Protein AF-0000000084989469 (afdb_homodimer)

Structure (mmCIF, N/CA/C/O backbone):
data_AF-0000000084989469-model_v1
#
loop_
_entity.id
_entity.type
_entity.pdbx_description
1 polymer 'Thiamine monophosphate kinase'
#
loop_
_atom_site.group_PDB
_atom_site.id
_atom_site.type_symbol
_atom_site.label_atom_id
_atom_site.label_alt_id
_atom_site.label_comp_id
_atom_site.label_asym_id
_atom_site.label_entity_id
_atom_site.label_seq_id
_atom_site.pdbx_PDB_ins_code
_atom_site.Cartn_x
_atom_site.Cartn_y
_atom_site.Cartn_z
_atom_site.occupancy
_atom_site.B_iso_or_equiv
_atom_site.auth_seq_id
_atom_site.auth_comp_id
_atom_site.auth_asym_id
_atom_site.auth_atom_id
_atom_site.pdbx_PDB_model_num
ATOM 1 N N . MET A 1 1 ? -12.156 -0.409 21.688 1 75 1 MET A N 1
ATOM 2 C CA . MET A 1 1 ? -10.758 -0.084 21.406 1 75 1 MET A CA 1
ATOM 3 C C . MET A 1 1 ? -10.656 0.852 20.203 1 75 1 MET A C 1
ATOM 5 O O . MET A 1 1 ? -11.172 0.55 19.125 1 75 1 MET A O 1
ATOM 9 N N . ASP A 1 2 ? -10.102 2.074 20.453 1 81.19 2 ASP A N 1
ATOM 10 C CA . ASP A 1 2 ? -9.969 3.035 19.375 1 81.19 2 ASP A CA 1
ATOM 11 C C . ASP A 1 2 ? -8.688 2.793 18.578 1 81.19 2 ASP A C 1
ATOM 13 O O . ASP A 1 2 ? -7.895 1.913 18.922 1 81.19 2 ASP A O 1
ATOM 17 N N . GLU A 1 3 ? -8.617 3.479 17.469 1 84.12 3 GLU A N 1
ATOM 18 C CA . GLU A 1 3 ? -7.484 3.324 16.562 1 84.12 3 GLU A CA 1
ATOM 19 C C . GLU A 1 3 ? -6.16 3.492 17.297 1 84.12 3 GLU A C 1
ATOM 21 O O . GLU A 1 3 ? -5.234 2.701 17.109 1 84.12 3 GLU A O 1
ATOM 26 N N . LYS A 1 4 ? -6.098 4.441 18.156 1 80.25 4 LYS A N 1
ATOM 27 C CA . LYS A 1 4 ? -4.84 4.754 18.828 1 80.25 4 LYS A CA 1
ATOM 28 C C . LYS A 1 4 ? -4.434 3.629 19.781 1 80.25 4 LYS A C 1
ATOM 30 O O . LYS A 1 4 ? -3.258 3.273 19.859 1 80.25 4 LYS A O 1
ATOM 35 N N . SER A 1 5 ? -5.402 3.094 20.484 1 82 5 SER A N 1
ATOM 36 C CA . SER A 1 5 ? -5.145 1.949 21.344 1 82 5 SER A CA 1
ATOM 37 C C . SER A 1 5 ? -4.688 0.737 20.547 1 82 5 SER A C 1
ATOM 39 O O . SER A 1 5 ? -3.779 0.015 20.969 1 82 5 SER A O 1
ATOM 41 N N . LEU A 1 6 ? -5.348 0.534 19.453 1 85.12 6 LEU A N 1
ATOM 42 C CA . LEU A 1 6 ? -4.992 -0.586 18.594 1 85.12 6 LEU A CA 1
ATOM 43 C C . LEU A 1 6 ? -3.584 -0.415 18.031 1 85.12 6 LEU A C 1
ATOM 45 O O . LEU A 1 6 ? -2.812 -1.375 17.969 1 85.12 6 LEU A O 1
ATOM 49 N N . LEU A 1 7 ? -3.281 0.801 17.625 1 82.62 7 LEU A N 1
ATOM 50 C CA . LEU A 1 7 ? -1.953 1.104 17.094 1 82.62 7 LEU A CA 1
ATOM 51 C C . LEU A 1 7 ? -0.883 0.855 18.156 1 82.62 7 LEU A C 1
ATOM 53 O O . LEU A 1 7 ? 0.186 0.322 17.844 1 82.62 7 LEU A O 1
ATOM 57 N N . ARG A 1 8 ? -1.165 1.228 19.359 1 80.25 8 ARG A N 1
ATOM 58 C CA . ARG A 1 8 ? -0.225 0.985 20.453 1 80.25 8 ARG A CA 1
ATOM 59 C C . ARG A 1 8 ? 0.046 -0.506 20.625 1 80.25 8 ARG A C 1
ATOM 61 O O . ARG A 1 8 ? 1.185 -0.911 20.859 1 80.25 8 ARG A O 1
ATOM 68 N N . THR A 1 9 ? -0.956 -1.244 20.5 1 77.25 9 THR A N 1
ATOM 69 C CA . THR A 1 9 ? -0.811 -2.693 20.578 1 77.25 9 THR A CA 1
ATOM 70 C C . THR A 1 9 ? 0.075 -3.209 19.453 1 77.25 9 THR A C 1
ATOM 72 O O . THR A 1 9 ? 0.984 -4.008 19.688 1 77.25 9 THR A O 1
ATOM 75 N N . PHE A 1 10 ? -0.193 -2.721 18.234 1 82.38 10 PHE A N 1
ATOM 76 C CA . PHE A 1 10 ? 0.595 -3.121 17.078 1 82.38 10 PHE A CA 1
ATOM 77 C C . PHE A 1 10 ? 2.062 -2.754 17.266 1 82.38 10 PHE A C 1
ATOM 79 O O . PHE A 1 10 ? 2.947 -3.582 17.047 1 82.38 10 PHE A O 1
ATOM 86 N N . LEU A 1 11 ? 2.264 -1.588 17.703 1 79.81 11 LEU A N 1
ATOM 87 C CA . LEU A 1 11 ? 3.621 -1.077 17.859 1 79.81 11 LEU A CA 1
ATOM 88 C C . LEU A 1 11 ? 4.363 -1.843 18.953 1 79.81 11 LEU A C 1
ATOM 90 O O . LEU A 1 11 ? 5.555 -2.127 18.812 1 79.81 11 LEU A O 1
ATOM 94 N N . ARG A 1 12 ? 3.689 -2.074 19.984 1 77.75 12 ARG A N 1
ATOM 95 C CA . ARG A 1 12 ? 4.285 -2.859 21.062 1 77.75 12 ARG A CA 1
ATOM 96 C C . ARG A 1 12 ? 4.758 -4.219 20.562 1 77.75 12 ARG A C 1
ATOM 98 O O . ARG A 1 12 ? 5.852 -4.672 20.906 1 77.75 12 ARG A O 1
ATOM 105 N N . GLU A 1 13 ? 4.051 -4.73 19.734 1 79.62 13 GLU A N 1
ATOM 106 C CA . GLU A 1 13 ? 4.391 -6.039 19.188 1 79.62 13 GLU A CA 1
ATOM 107 C C . GLU A 1 13 ? 5.566 -5.945 18.219 1 79.62 13 GLU A C 1
ATOM 109 O O . GLU A 1 13 ? 6.371 -6.875 18.109 1 79.62 13 GLU A O 1
ATOM 114 N N . LEU A 1 14 ? 5.645 -4.832 17.547 1 83.12 14 LEU A N 1
ATOM 115 C CA . LEU A 1 14 ? 6.672 -4.66 16.516 1 83.12 14 LEU A CA 1
ATOM 116 C C . LEU A 1 14 ? 7.965 -4.137 17.125 1 83.12 14 LEU A C 1
ATOM 118 O O . LEU A 1 14 ? 9.031 -4.234 16.516 1 83.12 14 LEU A O 1
ATOM 122 N N . GLY A 1 15 ? 7.836 -3.564 18.328 1 75 15 GLY A N 1
ATOM 123 C CA . GLY A 1 15 ? 8.984 -2.871 18.891 1 75 15 GLY A CA 1
ATOM 124 C C . GLY A 1 15 ? 9.352 -1.606 18.141 1 75 15 GLY A C 1
ATOM 125 O O . GLY A 1 15 ? 10.523 -1.242 18.062 1 75 15 GLY A O 1
ATOM 126 N N . GLU A 1 16 ? 8.406 -1.062 17.438 1 75.25 16 GLU A N 1
ATOM 127 C CA . GLU A 1 16 ? 8.641 0.134 16.641 1 75.25 16 GLU A CA 1
ATOM 128 C C . GLU A 1 16 ? 7.941 1.349 17.234 1 75.25 16 GLU A C 1
ATOM 130 O O . GLU A 1 16 ? 7.062 1.206 18.094 1 75.25 16 GLU A O 1
ATOM 135 N N . GLU A 1 17 ? 8.469 2.566 16.875 1 74.12 17 GLU A N 1
ATOM 136 C CA . GLU A 1 17 ? 7.832 3.809 17.297 1 74.12 17 GLU A CA 1
ATOM 137 C C . GLU A 1 17 ? 6.945 4.379 16.188 1 74.12 17 GLU A C 1
ATOM 139 O O . GLU A 1 17 ? 7.227 4.199 15 1 74.12 17 GLU A O 1
ATOM 144 N N . GLU A 1 18 ? 5.918 4.973 16.688 1 82.56 18 GLU A N 1
ATOM 145 C CA . GLU A 1 18 ? 5.012 5.641 15.758 1 82.56 18 GLU A CA 1
ATOM 146 C C . GLU A 1 18 ? 5.691 6.832 15.086 1 82.56 18 GLU A C 1
ATOM 148 O O . GLU A 1 18 ? 6.398 7.602 15.742 1 82.56 18 GLU A O 1
ATOM 153 N N . ASN A 1 19 ? 5.645 6.887 13.859 1 91.5 19 ASN A N 1
ATOM 154 C CA . ASN A 1 19 ? 6.152 8 13.07 1 91.5 19 ASN A CA 1
ATOM 155 C C . ASN A 1 19 ? 5.379 8.164 11.766 1 91.5 19 ASN A C 1
ATOM 157 O O . ASN A 1 19 ? 4.547 7.316 11.422 1 91.5 19 ASN A O 1
ATOM 161 N N . ASP A 1 20 ? 5.551 9.25 11.156 1 93.38 20 ASP A N 1
ATOM 162 C CA . ASP A 1 20 ? 4.859 9.531 9.906 1 93.38 20 ASP A CA 1
ATOM 163 C C . ASP A 1 20 ? 5.398 8.664 8.773 1 93.38 20 ASP A C 1
ATOM 165 O O . ASP A 1 20 ? 4.691 8.398 7.797 1 93.38 20 ASP A O 1
ATOM 169 N N . VAL A 1 21 ? 6.672 8.297 8.906 1 97 21 VAL A N 1
ATOM 170 C CA . VAL A 1 21 ? 7.281 7.414 7.918 1 97 21 VAL A CA 1
ATOM 171 C C . VAL A 1 21 ? 8.055 6.301 8.625 1 97 21 VAL A C 1
ATOM 173 O O . VAL A 1 21 ? 8.312 6.387 9.828 1 97 21 VAL A O 1
ATOM 176 N N . SER A 1 22 ? 8.312 5.242 7.945 1 95.88 22 SER A N 1
ATOM 177 C CA . SER A 1 22 ? 9.242 4.211 8.383 1 95.88 22 SER A CA 1
ATOM 178 C C . SER A 1 22 ? 10.602 4.367 7.711 1 95.88 22 SER A C 1
ATOM 180 O O . SER A 1 22 ? 10.672 4.648 6.512 1 95.88 22 SER A O 1
ATOM 182 N N . TYR A 1 23 ? 11.656 4.25 8.539 1 95.81 23 TYR A N 1
ATOM 183 C CA . TYR A 1 23 ? 13.016 4.371 8.023 1 95.81 23 TYR A CA 1
ATOM 184 C C . TYR A 1 23 ? 13.68 3.002 7.906 1 95.81 23 TYR A C 1
ATOM 186 O O . TYR A 1 23 ? 13.562 2.172 8.812 1 95.81 23 TYR A O 1
ATOM 194 N N . ILE A 1 24 ? 14.297 2.75 6.742 1 94.69 24 ILE A N 1
ATOM 195 C CA . ILE A 1 24 ? 15.086 1.531 6.613 1 94.69 24 ILE A CA 1
ATOM 196 C C . ILE A 1 24 ? 16.203 1.746 5.59 1 94.69 24 ILE A C 1
ATOM 198 O O . ILE A 1 24 ? 15.93 2.104 4.441 1 94.69 24 ILE A O 1
ATOM 202 N N . ASP A 1 25 ? 17.484 1.603 6 1 93.69 25 ASP A N 1
ATOM 203 C CA . ASP A 1 25 ? 18.656 1.617 5.117 1 93.69 25 ASP A CA 1
ATOM 204 C C . ASP A 1 25 ? 18.672 2.873 4.25 1 93.69 25 ASP A C 1
ATOM 206 O O . ASP A 1 25 ? 18.812 2.785 3.029 1 93.69 25 ASP A O 1
ATOM 210 N N . GLY A 1 26 ? 18.375 3.992 4.824 1 94.12 26 GLY A N 1
ATOM 211 C CA . GLY A 1 26 ? 18.438 5.262 4.117 1 94.12 26 GLY A CA 1
ATOM 212 C C . GLY A 1 26 ? 17.172 5.59 3.354 1 94.12 26 GLY A C 1
ATOM 213 O O . GLY A 1 26 ? 17.078 6.641 2.717 1 94.12 26 GLY A O 1
ATOM 214 N N . LEU A 1 27 ? 16.203 4.656 3.439 1 96.38 27 LEU A N 1
ATOM 215 C CA . LEU A 1 27 ? 14.906 4.879 2.787 1 96.38 27 LEU A CA 1
ATOM 216 C C . LEU A 1 27 ? 13.875 5.398 3.781 1 96.38 27 LEU A C 1
ATOM 218 O O . LEU A 1 27 ? 13.93 5.066 4.969 1 96.38 27 LEU A O 1
ATOM 222 N N . ALA A 1 28 ? 13.016 6.25 3.326 1 97.81 28 ALA A N 1
ATOM 223 C CA . ALA A 1 28 ? 11.766 6.598 3.994 1 97.81 28 ALA A CA 1
ATOM 224 C C . ALA A 1 28 ? 10.562 5.996 3.266 1 97.81 28 ALA A C 1
ATOM 226 O O . ALA A 1 28 ? 10.43 6.152 2.049 1 97.81 28 ALA A O 1
ATOM 227 N N . LEU A 1 29 ? 9.75 5.277 3.998 1 98.06 29 LEU A N 1
ATOM 228 C CA . LEU A 1 29 ? 8.594 4.582 3.439 1 98.06 29 LEU A CA 1
ATOM 229 C C . LEU A 1 29 ? 7.309 5.047 4.109 1 98.06 29 LEU A C 1
ATOM 231 O O . LEU A 1 29 ? 7.277 5.262 5.324 1 98.06 29 LEU A O 1
ATOM 235 N N . LYS A 1 30 ? 6.293 5.195 3.32 1 98 30 LYS A N 1
ATOM 236 C CA . LYS A 1 30 ? 4.988 5.578 3.854 1 98 30 LYS A CA 1
ATOM 237 C C . LYS A 1 30 ? 3.865 4.82 3.148 1 98 30 LYS A C 1
ATOM 239 O O . LYS A 1 30 ? 3.902 4.641 1.929 1 98 30 LYS A O 1
ATOM 244 N N . VAL A 1 31 ? 2.926 4.336 3.873 1 97.75 31 VAL A N 1
ATOM 245 C CA . VAL A 1 31 ? 1.67 3.84 3.322 1 97.75 31 VAL A CA 1
ATOM 246 C C . VAL A 1 31 ? 0.495 4.551 3.992 1 97.75 31 VAL A C 1
ATOM 248 O O . VAL A 1 31 ? 0.504 4.766 5.207 1 97.75 31 VAL A O 1
ATOM 251 N N . ASP A 1 32 ? -0.429 4.945 3.24 1 97.19 32 ASP A N 1
ATOM 252 C CA . ASP A 1 32 ? -1.636 5.613 3.717 1 97.19 32 ASP A CA 1
ATOM 253 C C . ASP A 1 32 ? -2.869 5.125 2.961 1 97.19 32 ASP A C 1
ATOM 255 O O . ASP A 1 32 ? -2.854 5.027 1.732 1 97.19 32 ASP A O 1
ATOM 259 N N . GLY A 1 33 ? -3.889 4.832 3.689 1 97.62 33 GLY A N 1
ATOM 260 C CA . GLY A 1 33 ? -5.086 4.285 3.07 1 97.62 33 GLY A CA 1
ATOM 261 C C . GLY A 1 33 ? -6.34 5.07 3.4 1 97.62 33 GLY A C 1
ATOM 262 O O . GLY A 1 33 ? -6.43 5.688 4.465 1 97.62 33 GLY A O 1
ATOM 263 N N . PHE A 1 34 ? -7.305 5.035 2.533 1 97.88 34 PHE A N 1
ATOM 264 C CA . PHE A 1 34 ? -8.57 5.746 2.664 1 97.88 34 PHE A CA 1
ATOM 265 C C . PHE A 1 34 ? -9.727 4.891 2.148 1 97.88 34 PHE A C 1
ATOM 267 O O . PHE A 1 34 ? -9.703 4.438 1.003 1 97.88 34 PHE A O 1
ATOM 274 N N . ALA A 1 35 ? -10.695 4.688 2.92 1 98.38 35 ALA A N 1
ATOM 275 C CA . ALA A 1 35 ? -11.93 4.023 2.504 1 98.38 35 ALA A CA 1
ATOM 276 C C . ALA A 1 35 ? -13.031 5.043 2.227 1 98.38 35 ALA A C 1
ATOM 278 O O . ALA A 1 35 ? -13.219 5.996 2.988 1 98.38 35 ALA A O 1
ATOM 279 N N . GLU A 1 36 ? -13.758 4.758 1.199 1 97.31 36 GLU A N 1
ATOM 280 C CA . GLU A 1 36 ? -14.797 5.672 0.733 1 97.31 36 GLU A CA 1
ATOM 281 C C . GLU A 1 36 ? -15.766 6.023 1.859 1 97.31 36 GLU A C 1
ATOM 283 O O . GLU A 1 36 ? -16.125 7.188 2.029 1 97.31 36 GLU A O 1
ATOM 288 N N . SER A 1 37 ? -16.141 5.105 2.684 1 96.62 37 SER A N 1
ATOM 289 C CA . SER A 1 37 ? -17.172 5.285 3.705 1 96.62 37 SER A CA 1
ATOM 290 C C . SER A 1 37 ? -16.734 6.301 4.758 1 96.62 37 SER A C 1
ATOM 292 O O . SER A 1 37 ? -17.578 6.965 5.371 1 96.62 37 SER A O 1
ATOM 294 N N . TYR A 1 38 ? -15.391 6.477 4.926 1 93.19 38 TYR A N 1
ATOM 295 C CA . TYR A 1 38 ? -14.922 7.332 6.004 1 93.19 38 TYR A CA 1
ATOM 296 C C . TYR A 1 38 ? -14.125 8.508 5.457 1 93.19 38 TYR A C 1
ATOM 298 O O . TYR A 1 38 ? -13.953 9.523 6.141 1 93.19 38 TYR A O 1
ATOM 306 N N . ALA A 1 39 ? -13.719 8.383 4.234 1 93.19 39 ALA A N 1
ATOM 307 C CA . ALA A 1 39 ? -12.773 9.383 3.75 1 93.19 39 ALA A CA 1
ATOM 308 C C . ALA A 1 39 ? -13.391 10.234 2.645 1 93.19 39 ALA A C 1
ATOM 310 O O . ALA A 1 39 ? -12.906 11.328 2.342 1 93.19 39 ALA A O 1
ATOM 311 N N . LYS A 1 40 ? -14.414 9.742 1.989 1 95 40 LYS A N 1
ATOM 312 C CA . LYS A 1 40 ? -14.977 10.523 0.889 1 95 40 LYS A CA 1
ATOM 313 C C . LYS A 1 40 ? -16.078 11.461 1.382 1 95 40 LYS A C 1
ATOM 315 O O . LYS A 1 40 ? -17.109 11 1.878 1 95 40 LYS A O 1
ATOM 320 N N . MET A 1 41 ? -15.898 12.727 1.19 1 92.62 41 MET A N 1
ATOM 321 C CA . MET A 1 41 ? -16.875 13.742 1.553 1 92.62 41 MET A CA 1
ATOM 322 C C . MET A 1 41 ? -17.906 13.93 0.438 1 92.62 41 MET A C 1
ATOM 324 O O . MET A 1 41 ? -17.672 13.531 -0.704 1 92.62 41 MET A O 1
ATOM 328 N N . PRO A 1 42 ? -19.016 14.539 0.75 1 91.94 42 PRO A N 1
ATOM 329 C CA . PRO A 1 42 ? -20.078 14.672 -0.245 1 91.94 42 PRO A CA 1
ATOM 330 C C . PRO A 1 42 ? -19.625 15.422 -1.495 1 91.94 42 PRO A C 1
ATOM 332 O O . PRO A 1 42 ? -20.109 15.133 -2.598 1 91.94 42 PRO A O 1
ATOM 335 N N . PHE A 1 43 ? -18.719 16.266 -1.303 1 92.5 43 PHE A N 1
ATOM 336 C CA . PHE A 1 43 ? -18.328 17.109 -2.432 1 92.5 43 PHE A CA 1
ATOM 337 C C . PHE A 1 43 ? -17.109 16.516 -3.139 1 92.5 43 PHE A C 1
ATOM 339 O O . PHE A 1 43 ? -16.594 17.109 -4.098 1 92.5 43 PHE A O 1
ATOM 346 N N . HIS A 1 44 ? -16.656 15.383 -2.723 1 95.88 44 HIS A N 1
ATOM 347 C CA . HIS A 1 44 ? -15.523 14.711 -3.361 1 95.88 44 HIS A CA 1
ATOM 348 C C . HIS A 1 44 ? -15.984 13.891 -4.566 1 95.88 44 HIS A C 1
ATOM 350 O O . HIS A 1 44 ? -16.984 13.164 -4.488 1 95.88 44 HIS A O 1
ATOM 356 N N . THR A 1 45 ? -15.273 14.078 -5.68 1 98 45 THR A N 1
ATOM 357 C CA . THR A 1 45 ? -15.289 13.031 -6.699 1 98 45 THR A CA 1
ATOM 358 C C . THR A 1 45 ? -14.32 11.914 -6.344 1 98 45 THR A C 1
ATOM 360 O O . THR A 1 45 ? -13.562 12.023 -5.379 1 98 45 THR A O 1
ATOM 363 N N . TYR A 1 46 ? -14.398 10.828 -7.039 1 98.5 46 TYR A N 1
ATOM 364 C CA . TYR A 1 46 ? -13.422 9.766 -6.82 1 98.5 46 TYR A CA 1
ATOM 365 C C . TYR A 1 46 ? -12.023 10.219 -7.242 1 98.5 46 TYR A C 1
ATOM 367 O O . TYR A 1 46 ? -11.023 9.773 -6.676 1 98.5 46 TYR A O 1
ATOM 375 N N . ALA A 1 47 ? -11.953 11.094 -8.242 1 98.56 47 ALA A N 1
ATOM 376 C CA . ALA A 1 47 ? -10.672 11.68 -8.609 1 98.56 47 ALA A CA 1
ATOM 377 C C . ALA A 1 47 ? -10.086 12.5 -7.461 1 98.56 47 ALA A C 1
ATOM 379 O O . ALA A 1 47 ? -8.875 12.461 -7.219 1 98.56 47 ALA A O 1
ATOM 380 N N . ASP A 1 48 ? -10.977 13.203 -6.742 1 98.5 48 ASP A N 1
ATOM 381 C CA . ASP A 1 48 ? -10.531 13.938 -5.559 1 98.5 48 ASP A CA 1
ATOM 382 C C . ASP A 1 48 ? -9.961 12.992 -4.504 1 98.5 48 ASP A C 1
ATOM 384 O O . ASP A 1 48 ? -8.977 13.312 -3.844 1 98.5 48 ASP A O 1
ATOM 388 N N . MET A 1 49 ? -10.602 11.859 -4.379 1 98.12 49 MET A N 1
ATOM 389 C CA . MET A 1 49 ? -10.117 10.867 -3.428 1 98.12 49 MET A CA 1
ATOM 390 C C . MET A 1 49 ? -8.719 10.383 -3.809 1 98.12 49 MET A C 1
ATOM 392 O O . MET A 1 49 ? -7.859 10.219 -2.943 1 98.12 49 MET A O 1
ATOM 396 N N . GLY A 1 50 ? -8.523 10.117 -5.09 1 98.56 50 GLY A N 1
ATOM 397 C CA . GLY A 1 50 ? -7.203 9.734 -5.566 1 98.56 50 GLY A CA 1
ATOM 398 C C . GLY A 1 50 ? -6.145 10.781 -5.305 1 98.56 50 GLY A C 1
ATOM 399 O O . GLY A 1 50 ? -5.055 10.469 -4.824 1 98.56 50 GLY A O 1
ATOM 400 N N . TRP A 1 51 ? -6.48 12.023 -5.613 1 98.62 51 TRP A N 1
ATOM 401 C CA . TRP A 1 51 ? -5.562 13.141 -5.383 1 98.62 51 TRP A CA 1
ATOM 402 C C . TRP A 1 51 ? -5.195 13.242 -3.908 1 98.62 51 TRP A C 1
ATOM 404 O O . TRP A 1 51 ? -4.012 13.336 -3.562 1 98.62 51 TRP A O 1
ATOM 414 N N . ARG A 1 52 ? -6.207 13.227 -3.111 1 98.06 52 ARG A N 1
ATOM 415 C CA . ARG A 1 52 ? -6.02 13.367 -1.672 1 98.06 52 ARG A CA 1
ATOM 416 C C . ARG A 1 52 ? -5.125 12.258 -1.127 1 98.06 52 ARG A C 1
ATOM 418 O O . ARG A 1 52 ? -4.281 12.5 -0.263 1 98.06 52 ARG A O 1
ATOM 425 N N . ALA A 1 53 ? -5.312 11.07 -1.583 1 98.5 53 ALA A N 1
ATOM 426 C CA . ALA A 1 53 ? -4.523 9.945 -1.105 1 98.5 53 ALA A CA 1
ATOM 427 C C . ALA A 1 53 ? -3.037 10.156 -1.381 1 98.5 53 ALA A C 1
ATOM 429 O O . ALA A 1 53 ? -2.195 9.898 -0.516 1 98.5 53 ALA A O 1
ATOM 430 N N . VAL A 1 54 ? -2.697 10.625 -2.535 1 98.81 54 VAL A N 1
ATOM 431 C CA . VAL A 1 54 ? -1.307 10.898 -2.885 1 98.81 54 VAL A CA 1
ATOM 432 C C . VAL A 1 54 ? -0.769 12.031 -2.018 1 98.81 54 VAL A C 1
ATOM 434 O O . VAL A 1 54 ? 0.316 11.922 -1.44 1 98.81 54 VAL A O 1
ATOM 437 N N . ALA A 1 55 ? -1.546 13.078 -1.939 1 98.62 55 ALA A N 1
ATOM 438 C CA . ALA A 1 55 ? -1.131 14.242 -1.158 1 98.62 55 ALA A CA 1
ATOM 439 C C . ALA A 1 55 ? -0.868 13.859 0.295 1 98.62 55 ALA A C 1
ATOM 441 O O . ALA A 1 55 ? 0.098 14.328 0.902 1 98.62 55 ALA A O 1
ATOM 442 N N . ALA A 1 56 ? -1.73 13.039 0.822 1 98.25 56 ALA A N 1
ATOM 443 C CA . ALA A 1 56 ? -1.599 12.617 2.215 1 98.25 56 ALA A CA 1
ATOM 444 C C . ALA A 1 56 ? -0.283 11.883 2.443 1 98.25 56 ALA A C 1
ATOM 446 O O . ALA A 1 56 ? 0.44 12.172 3.4 1 98.25 56 ALA A O 1
ATOM 447 N N . ALA A 1 57 ? 0.026 10.961 1.616 1 98.5 57 ALA A N 1
ATOM 448 C CA . ALA A 1 57 ? 1.28 10.219 1.738 1 98.5 57 ALA A CA 1
ATOM 449 C C . ALA A 1 57 ? 2.48 11.148 1.574 1 98.5 57 ALA A C 1
ATOM 451 O O . ALA A 1 57 ? 3.457 11.047 2.32 1 98.5 57 ALA A O 1
ATOM 452 N N . LEU A 1 58 ? 2.396 12.023 0.624 1 98.62 58 LEU A N 1
ATOM 453 C CA . LEU A 1 58 ? 3.514 12.93 0.351 1 98.62 58 LEU A CA 1
ATOM 454 C C . LEU A 1 58 ? 3.693 13.93 1.487 1 98.62 58 LEU A C 1
ATOM 456 O O . LEU A 1 58 ? 4.816 14.344 1.779 1 98.62 58 LEU A O 1
ATOM 460 N N . SER A 1 59 ? 2.557 14.312 2.1 1 98.44 59 SER A N 1
ATOM 461 C CA . SER A 1 59 ? 2.65 15.203 3.254 1 98.44 59 SER A CA 1
ATOM 462 C C . SER A 1 59 ? 3.527 14.602 4.344 1 98.44 59 SER A C 1
ATOM 464 O O . SER A 1 59 ? 4.375 15.289 4.918 1 98.44 59 SER A O 1
ATOM 466 N N . ASP A 1 60 ? 3.332 13.312 4.648 1 98.12 60 ASP A N 1
ATOM 467 C CA . ASP A 1 60 ? 4.121 12.602 5.645 1 98.12 60 ASP A CA 1
ATOM 468 C C . ASP A 1 60 ? 5.594 12.547 5.242 1 98.12 60 ASP A C 1
ATOM 470 O O . ASP A 1 60 ? 6.48 12.734 6.082 1 98.12 60 ASP A O 1
ATOM 474 N N . MET A 1 61 ? 5.852 12.297 3.98 1 98.44 61 MET A N 1
ATOM 475 C CA . MET A 1 61 ? 7.223 12.258 3.48 1 98.44 61 MET A CA 1
ATOM 476 C C . MET A 1 61 ? 7.887 13.625 3.611 1 98.44 61 MET A C 1
ATOM 478 O O . MET A 1 61 ? 9.016 13.727 4.094 1 98.44 61 MET A O 1
ATOM 482 N N . LYS A 1 62 ? 7.141 14.641 3.201 1 98 62 LYS A N 1
ATOM 483 C CA . LYS A 1 62 ? 7.664 16 3.137 1 98 62 LYS A CA 1
ATOM 484 C C . LYS A 1 62 ? 8 16.531 4.531 1 98 62 LYS A C 1
ATOM 486 O O . LYS A 1 62 ? 9.047 17.141 4.73 1 98 62 LYS A O 1
ATOM 491 N N . VAL A 1 63 ? 7.141 16.266 5.492 1 98.19 63 VAL A N 1
ATOM 492 C CA . VAL A 1 63 ? 7.34 16.812 6.832 1 98.19 63 VAL A CA 1
ATOM 493 C C . VAL A 1 63 ? 8.555 16.156 7.48 1 98.19 63 VAL A C 1
ATOM 495 O O . VAL A 1 63 ? 9.156 16.719 8.406 1 98.19 63 VAL A O 1
ATOM 498 N N . LYS A 1 64 ? 8.977 15.008 6.996 1 98.38 64 LYS A N 1
ATOM 499 C CA . LYS A 1 64 ? 10.141 14.297 7.508 1 98.38 64 LYS A CA 1
ATOM 500 C C . LYS A 1 64 ? 11.367 14.547 6.633 1 98.38 64 LYS A C 1
ATOM 502 O O . LYS A 1 64 ? 12.375 13.844 6.746 1 98.38 64 LYS A O 1
ATOM 507 N N . LEU A 1 65 ? 11.227 15.469 5.727 1 98 65 LEU A N 1
ATOM 508 C CA . LEU A 1 65 ? 12.289 15.945 4.855 1 98 65 LEU A CA 1
ATOM 509 C C . LEU A 1 65 ? 12.789 14.828 3.941 1 98 65 LEU A C 1
ATOM 511 O O . LEU A 1 65 ? 13.969 14.781 3.594 1 98 65 LEU A O 1
ATOM 515 N N . ALA A 1 66 ? 11.93 13.898 3.605 1 97.94 66 ALA A N 1
ATOM 516 C CA . ALA A 1 66 ? 12.281 12.836 2.664 1 97.94 66 ALA A CA 1
ATOM 517 C C . ALA A 1 66 ? 12.062 13.289 1.223 1 97.94 66 ALA A C 1
ATOM 519 O O . ALA A 1 66 ? 11.102 14 0.927 1 97.94 66 ALA A O 1
ATOM 520 N N . HIS A 1 67 ? 12.953 12.898 0.361 1 97.44 67 HIS A N 1
ATOM 521 C CA . HIS A 1 67 ? 12.766 13.062 -1.076 1 97.44 67 HIS A CA 1
ATOM 522 C C . HIS A 1 67 ? 12.047 11.867 -1.68 1 97.44 67 HIS A C 1
ATOM 524 O O . HIS A 1 67 ? 12.648 10.805 -1.87 1 97.44 67 HIS A O 1
ATOM 530 N N . THR A 1 68 ? 10.844 12.055 -2.037 1 98.12 68 THR A N 1
ATOM 531 C CA . THR A 1 68 ? 10.047 10.961 -2.566 1 98.12 68 THR A CA 1
ATOM 532 C C . THR A 1 68 ? 10.477 10.609 -3.988 1 98.12 68 THR A C 1
ATOM 534 O O . THR A 1 68 ? 10.547 11.484 -4.855 1 98.12 68 THR A O 1
ATOM 537 N N . LYS A 1 69 ? 10.758 9.344 -4.219 1 96.62 69 LYS A N 1
ATOM 538 C CA . LYS A 1 69 ? 11.172 8.859 -5.531 1 96.62 69 LYS A CA 1
ATOM 539 C C . LYS A 1 69 ? 9.969 8.43 -6.367 1 96.62 69 LYS A C 1
ATOM 541 O O . LYS A 1 69 ? 9.906 8.719 -7.562 1 96.62 69 LYS A O 1
ATOM 546 N N . ALA A 1 70 ? 9.062 7.762 -5.73 1 97.44 70 ALA A N 1
ATOM 547 C CA . ALA A 1 70 ? 7.93 7.207 -6.465 1 97.44 70 ALA A CA 1
ATOM 548 C C . ALA A 1 70 ? 6.777 6.867 -5.527 1 97.44 70 ALA A C 1
ATOM 550 O O . ALA A 1 70 ? 6.965 6.766 -4.312 1 97.44 70 ALA A O 1
ATOM 551 N N . VAL A 1 71 ? 5.621 6.762 -6.145 1 98.31 71 VAL A N 1
ATOM 552 C CA . VAL A 1 71 ? 4.449 6.25 -5.441 1 98.31 71 VAL A CA 1
ATOM 553 C C . VAL A 1 71 ? 3.838 5.09 -6.23 1 98.31 71 VAL A C 1
ATOM 555 O O . VAL A 1 71 ? 3.984 5.02 -7.453 1 98.31 71 VAL A O 1
ATOM 558 N N . LEU A 1 72 ? 3.258 4.16 -5.531 1 98.06 72 LEU A N 1
ATOM 559 C CA . LEU A 1 72 ? 2.387 3.107 -6.047 1 98.06 72 LEU A CA 1
ATOM 560 C C . LEU A 1 72 ? 1.016 3.162 -5.383 1 98.06 72 LEU A C 1
ATOM 562 O O . LEU A 1 72 ? 0.86 3.77 -4.32 1 98.06 72 LEU A O 1
ATOM 566 N N . SER A 1 73 ? 0.058 2.529 -6.07 1 98.25 73 SER A N 1
ATOM 567 C CA . SER A 1 73 ? -1.276 2.543 -5.477 1 98.25 73 SER A CA 1
ATOM 568 C C . SER A 1 73 ? -1.901 1.153 -5.492 1 98.25 73 SER A C 1
ATOM 570 O O . SER A 1 73 ? -1.565 0.324 -6.34 1 98.25 73 SER A O 1
ATOM 572 N N . SER A 1 74 ? -2.672 0.864 -4.523 1 98.44 74 SER A N 1
ATOM 573 C CA . SER A 1 74 ? -3.66 -0.209 -4.535 1 98.44 74 SER A CA 1
ATOM 574 C C . SER A 1 74 ? -5.078 0.347 -4.535 1 98.44 74 SER A C 1
ATOM 576 O O . SER A 1 74 ? -5.465 1.077 -3.619 1 98.44 74 SER A O 1
ATOM 578 N N . ILE A 1 75 ? -5.809 0.055 -5.594 1 98.44 75 ILE A N 1
ATOM 579 C CA . ILE A 1 75 ? -7.176 0.544 -5.734 1 98.44 75 ILE A CA 1
ATOM 580 C C . ILE A 1 75 ? -8.156 -0.625 -5.645 1 98.44 75 ILE A C 1
ATOM 582 O O . ILE A 1 75 ? -8.055 -1.584 -6.414 1 98.44 75 ILE A O 1
ATOM 586 N N . THR A 1 76 ? -8.977 -0.618 -4.711 1 98.56 76 THR A N 1
ATOM 587 C CA . THR A 1 76 ? -10.133 -1.507 -4.609 1 98.56 76 THR A CA 1
ATOM 588 C C . THR A 1 76 ? -11.422 -0.765 -4.953 1 98.56 76 THR A C 1
ATOM 590 O O . THR A 1 76 ? -11.641 0.352 -4.48 1 98.56 76 THR A O 1
ATOM 593 N N . ALA A 1 77 ? -12.258 -1.31 -5.793 1 98.25 77 ALA A N 1
ATOM 594 C CA . ALA A 1 77 ? -13.5 -0.642 -6.164 1 98.25 77 ALA A CA 1
ATOM 595 C C . ALA A 1 77 ? -14.578 -1.656 -6.527 1 98.25 77 ALA A C 1
ATOM 597 O O . ALA A 1 77 ? -14.273 -2.758 -6.992 1 98.25 77 ALA A O 1
ATOM 598 N N . PRO A 1 78 ? -15.859 -1.229 -6.359 1 97.25 78 PRO A N 1
ATOM 599 C CA . PRO A 1 78 ? -16.953 -2.115 -6.773 1 97.25 78 PRO A CA 1
ATOM 600 C C . PRO A 1 78 ? -17.156 -2.131 -8.289 1 97.25 78 PRO A C 1
ATOM 602 O O . PRO A 1 78 ? -17.672 -3.111 -8.836 1 97.25 78 PRO A O 1
ATOM 605 N N . GLU A 1 79 ? -16.766 -1 -8.984 1 96.06 79 GLU A N 1
ATOM 606 C CA . GLU A 1 79 ? -17 -0.838 -10.414 1 96.06 79 GLU A CA 1
ATOM 607 C C . GLU A 1 79 ? -15.781 -0.251 -11.109 1 96.06 79 GLU A C 1
ATOM 609 O O . GLU A 1 79 ? -15.078 0.587 -10.539 1 96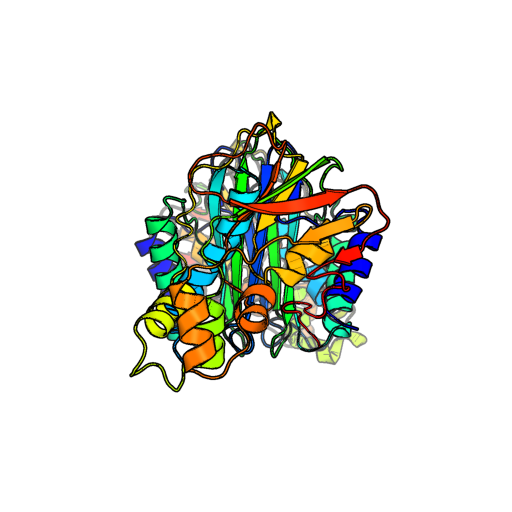.06 79 GLU A O 1
ATOM 614 N N . PRO A 1 80 ? -15.594 -0.676 -12.344 1 95.31 80 PRO A N 1
ATOM 615 C CA . PRO A 1 80 ? -14.414 -0.223 -13.078 1 95.31 80 PRO A CA 1
ATOM 616 C C . PRO A 1 80 ? -14.359 1.296 -13.227 1 95.31 80 PRO A C 1
ATOM 618 O O . PRO A 1 80 ? -13.273 1.887 -13.156 1 95.31 80 PRO A O 1
ATOM 621 N N . HIS A 1 81 ? -15.5 1.935 -13.391 1 95.69 81 HIS A N 1
ATOM 622 C CA . HIS A 1 81 ? -15.477 3.371 -13.641 1 95.69 81 HIS A CA 1
ATOM 623 C C . HIS A 1 81 ? -15.008 4.137 -12.414 1 95.69 81 HIS A C 1
ATOM 625 O O . HIS A 1 81 ? -14.344 5.168 -12.539 1 95.69 81 HIS A O 1
ATOM 631 N N . LYS A 1 82 ? -15.352 3.668 -11.211 1 97.69 82 LYS A N 1
ATOM 632 C CA . LYS A 1 82 ? -14.875 4.297 -9.984 1 97.69 82 LYS A CA 1
ATOM 633 C C . LYS A 1 82 ? -13.359 4.148 -9.844 1 97.69 82 LYS A C 1
ATOM 635 O O . LYS A 1 82 ? -12.672 5.098 -9.461 1 97.69 82 LYS A O 1
ATOM 640 N N . ALA A 1 83 ? -12.891 2.973 -10.172 1 97.56 83 ALA A N 1
ATOM 641 C CA . ALA A 1 83 ? -11.453 2.732 -10.133 1 97.56 83 ALA A CA 1
ATOM 642 C C . ALA A 1 83 ? -10.711 3.65 -11.102 1 97.56 83 ALA A C 1
ATOM 644 O O . ALA A 1 83 ? -9.656 4.195 -10.766 1 97.56 83 ALA A O 1
ATOM 645 N N . LEU A 1 84 ? -11.281 3.791 -12.281 1 96.75 84 LEU A N 1
ATOM 646 C CA . LEU A 1 84 ? -10.672 4.633 -13.305 1 96.75 84 LEU A CA 1
ATOM 647 C C . LEU A 1 84 ? -10.602 6.082 -12.836 1 96.75 84 LEU A C 1
ATOM 649 O O . LEU A 1 84 ? -9.594 6.762 -13.055 1 96.75 84 LEU A O 1
ATOM 653 N N . GLU A 1 85 ? -11.656 6.566 -12.242 1 97.75 85 GLU A N 1
ATOM 654 C CA . GLU A 1 85 ? -11.68 7.941 -11.75 1 97.75 85 GLU A CA 1
ATOM 655 C C . GLU A 1 85 ? -10.633 8.156 -10.664 1 97.75 85 GLU A C 1
ATOM 657 O O . GLU A 1 85 ? -9.945 9.172 -10.648 1 97.75 85 GLU A O 1
ATOM 662 N N . VAL A 1 86 ? -10.562 7.211 -9.742 1 98.38 86 VAL A N 1
ATOM 663 C CA . VAL A 1 86 ? -9.547 7.277 -8.695 1 98.38 86 VAL A CA 1
ATOM 664 C C . VAL A 1 86 ? -8.156 7.328 -9.32 1 98.38 86 VAL A C 1
ATOM 666 O O . VAL A 1 86 ? -7.328 8.164 -8.953 1 98.38 86 VAL A O 1
ATOM 669 N N . PHE A 1 87 ? -7.941 6.488 -10.281 1 97.62 87 PHE A N 1
ATOM 670 C CA . PHE A 1 87 ? -6.664 6.398 -10.977 1 97.62 87 PHE A CA 1
ATOM 671 C C . PHE A 1 87 ? -6.301 7.734 -11.617 1 97.62 87 PHE A C 1
ATOM 673 O O . PHE A 1 87 ? -5.164 8.195 -11.492 1 97.62 87 PHE A O 1
ATOM 680 N N . ARG A 1 88 ? -7.223 8.352 -12.242 1 97.5 88 ARG A N 1
ATOM 681 C CA . ARG A 1 88 ? -6.973 9.641 -12.891 1 97.5 88 ARG A CA 1
ATOM 682 C C . ARG A 1 88 ? -6.574 10.695 -11.867 1 97.5 88 ARG A C 1
ATOM 684 O O . ARG A 1 88 ? -5.68 11.508 -12.117 1 97.5 88 ARG A O 1
ATOM 691 N N . GLY A 1 89 ? -7.23 10.656 -10.727 1 98.44 89 GLY A N 1
ATOM 692 C CA . GLY A 1 89 ? -6.859 11.555 -9.641 1 98.44 89 GLY A CA 1
ATOM 693 C C . GLY A 1 89 ? -5.445 11.328 -9.141 1 98.44 89 GLY A C 1
ATOM 694 O O . GLY A 1 89 ? -4.719 12.289 -8.875 1 98.44 89 GLY A O 1
ATOM 695 N N . ILE A 1 90 ? -5.078 10.086 -9.031 1 98.56 90 ILE A N 1
ATOM 696 C CA . ILE A 1 90 ? -3.736 9.734 -8.578 1 98.56 90 ILE A CA 1
ATOM 697 C C . ILE A 1 90 ? -2.703 10.242 -9.586 1 98.56 90 ILE A C 1
ATOM 699 O O . ILE A 1 90 ? -1.704 10.852 -9.203 1 98.56 90 ILE A O 1
ATOM 703 N N . LEU A 1 91 ? -2.955 9.977 -10.828 1 97.56 91 LEU A N 1
ATOM 704 C CA . LEU A 1 91 ? -2.049 10.391 -11.898 1 97.56 91 LEU A CA 1
ATOM 705 C C . LEU A 1 91 ? -1.888 11.914 -11.914 1 97.56 91 LEU A C 1
ATOM 707 O O . LEU A 1 91 ? -0.77 12.422 -12.023 1 97.56 91 LEU A O 1
ATOM 711 N N . GLU A 1 92 ? -2.979 12.602 -11.812 1 98.12 92 GLU A N 1
ATOM 712 C CA . GLU A 1 92 ? -2.951 14.062 -11.797 1 98.12 92 GLU A CA 1
ATOM 713 C C . GLU A 1 92 ? -2.146 14.586 -10.609 1 98.12 92 GLU A C 1
ATOM 715 O O . GLU A 1 92 ? -1.346 15.516 -10.758 1 98.12 92 GLU A O 1
ATOM 720 N N . ALA A 1 93 ? -2.379 14.023 -9.453 1 98.62 93 ALA A N 1
ATOM 721 C CA . ALA A 1 93 ? -1.663 14.438 -8.25 1 98.62 93 ALA A CA 1
ATOM 722 C C . ALA A 1 93 ? -0.167 14.172 -8.383 1 98.62 93 ALA A C 1
ATOM 724 O O . ALA A 1 93 ? 0.656 15.031 -8.07 1 98.62 93 ALA A O 1
ATOM 725 N N . ALA A 1 94 ? 0.182 12.969 -8.812 1 98 94 ALA A N 1
ATOM 726 C CA . ALA A 1 94 ? 1.591 12.617 -8.969 1 98 94 ALA A CA 1
ATOM 727 C C . ALA A 1 94 ? 2.297 13.594 -9.906 1 98 94 ALA A C 1
ATOM 729 O O . ALA A 1 94 ? 3.41 14.039 -9.625 1 98 94 ALA A O 1
ATOM 730 N N . THR A 1 95 ? 1.636 13.891 -11 1 97.19 95 THR A N 1
ATOM 731 C CA . THR A 1 95 ? 2.176 14.852 -11.953 1 97.19 95 THR A CA 1
ATOM 732 C C . THR A 1 95 ? 2.357 16.219 -11.297 1 97.19 95 THR A C 1
ATOM 734 O O . THR A 1 95 ? 3.42 16.828 -11.422 1 97.19 95 THR A O 1
ATOM 737 N N . HIS A 1 96 ? 1.363 16.641 -10.625 1 98 96 HIS A N 1
ATOM 738 C CA . HIS A 1 96 ? 1.392 17.938 -9.961 1 98 96 HIS A CA 1
ATOM 739 C C . HIS A 1 96 ? 2.551 18.031 -8.977 1 98 96 HIS A C 1
ATOM 741 O O . HIS A 1 96 ? 3.248 19.047 -8.922 1 98 96 HIS A O 1
ATOM 747 N N . PHE A 1 97 ? 2.785 16.984 -8.18 1 98 97 PHE A N 1
ATOM 748 C CA . PHE A 1 97 ? 3.783 17.016 -7.121 1 98 97 PHE A CA 1
ATOM 749 C C . PHE A 1 97 ? 5.152 16.609 -7.656 1 98 97 PHE A C 1
ATOM 751 O O . PHE A 1 97 ? 6.141 16.609 -6.918 1 98 97 PHE A O 1
ATOM 758 N N . GLY A 1 98 ? 5.25 16.203 -8.883 1 97.12 98 GLY A N 1
ATOM 759 C CA . GLY A 1 98 ? 6.516 15.867 -9.508 1 97.12 98 GLY A CA 1
ATOM 760 C C . GLY A 1 98 ? 7.086 14.547 -9.023 1 97.12 98 GLY A C 1
ATOM 761 O O . GLY A 1 98 ? 8.297 14.414 -8.859 1 97.12 98 GLY A O 1
ATOM 762 N N . VAL A 1 99 ? 6.277 13.641 -8.695 1 97.25 99 VAL A N 1
ATOM 763 C CA . VAL A 1 99 ? 6.734 12.32 -8.266 1 97.25 99 VAL A CA 1
ATOM 764 C C . VAL A 1 99 ? 6.355 11.273 -9.312 1 97.25 99 VAL A C 1
ATOM 766 O O . VAL A 1 99 ? 5.34 11.414 -9.992 1 97.25 99 VAL A O 1
ATOM 769 N N . ARG A 1 100 ? 7.16 10.219 -9.461 1 96.38 100 ARG A N 1
ATOM 770 C CA . ARG A 1 100 ? 6.859 9.156 -10.406 1 96.38 100 ARG A CA 1
ATOM 771 C C . ARG A 1 100 ? 5.766 8.234 -9.875 1 96.38 100 ARG A C 1
ATOM 773 O O . ARG A 1 100 ? 5.82 7.797 -8.727 1 96.38 100 ARG A O 1
ATOM 780 N N . TYR A 1 101 ? 4.773 8.102 -10.648 1 97.31 101 TYR A N 1
ATOM 781 C CA . TYR A 1 101 ? 3.76 7.09 -10.367 1 97.31 101 TYR A CA 1
ATOM 782 C C . TYR A 1 101 ? 4.039 5.809 -11.141 1 97.31 101 TYR A C 1
ATOM 784 O O . TYR A 1 101 ? 4.012 5.801 -12.375 1 97.31 101 TYR A O 1
ATOM 792 N N . LEU A 1 102 ? 4.242 4.66 -10.391 1 95.62 102 LEU A N 1
ATOM 793 C CA . LEU A 1 102 ? 4.742 3.441 -11.023 1 95.62 102 LEU A CA 1
ATOM 794 C C . LEU A 1 102 ? 3.605 2.461 -11.289 1 95.62 102 LEU A C 1
ATOM 796 O O . LEU A 1 102 ? 3.838 1.344 -11.758 1 95.62 102 LEU A O 1
ATOM 800 N N . GLY A 1 103 ? 2.379 2.816 -10.953 1 94.44 103 GLY A N 1
ATOM 801 C CA . GLY A 1 103 ? 1.251 1.902 -11.031 1 94.44 103 GLY A CA 1
ATOM 802 C C . GLY A 1 103 ? 0.925 1.243 -9.703 1 94.44 103 GLY A C 1
ATOM 803 O O . GLY A 1 103 ? 1.063 1.861 -8.641 1 94.44 103 GLY A O 1
ATOM 804 N N . GLY A 1 104 ? 0.467 0.119 -9.828 1 94.69 104 GLY A N 1
ATOM 805 C CA . GLY A 1 104 ? 0.088 -0.573 -8.602 1 94.69 104 GLY A CA 1
ATOM 806 C C . GLY A 1 104 ? -0.836 -1.75 -8.844 1 94.69 104 GLY A C 1
ATOM 807 O O . GLY A 1 104 ? -0.625 -2.531 -9.773 1 94.69 104 GLY A O 1
ATOM 808 N N . ASP A 1 105 ? -1.737 -1.93 -7.957 1 95.5 105 ASP A N 1
ATOM 809 C CA . ASP A 1 105 ? -2.635 -3.08 -7.969 1 95.5 105 ASP A CA 1
ATOM 810 C C . ASP A 1 105 ? -4.094 -2.639 -8.07 1 95.5 105 ASP A C 1
ATOM 812 O O . ASP A 1 105 ? -4.457 -1.569 -7.582 1 95.5 105 ASP A O 1
ATOM 816 N N . LEU A 1 106 ? -4.848 -3.402 -8.742 1 95.56 106 LEU A N 1
ATOM 817 C CA . LEU A 1 106 ? -6.277 -3.18 -8.898 1 95.56 106 LEU A CA 1
ATOM 818 C C . LEU A 1 106 ? -7.074 -4.371 -8.375 1 95.56 106 LEU A C 1
ATOM 820 O O . LEU A 1 106 ? -6.82 -5.512 -8.766 1 95.56 106 LEU A O 1
ATOM 824 N N . ASN A 1 107 ? -8.008 -4.098 -7.535 1 96.44 107 ASN A N 1
ATOM 825 C CA . ASN A 1 107 ? -8.789 -5.133 -6.867 1 96.44 107 ASN A CA 1
ATOM 826 C C . ASN A 1 107 ? -10.281 -4.805 -6.887 1 96.44 107 ASN A C 1
ATOM 828 O O . ASN A 1 107 ? -10.664 -3.646 -7.047 1 96.44 107 ASN A O 1
ATOM 832 N N . GLN A 1 108 ? -11.078 -5.82 -6.738 1 97.06 108 GLN A N 1
ATOM 833 C CA . GLN A 1 108 ? -12.523 -5.645 -6.617 1 97.06 108 GLN A CA 1
ATOM 834 C C . GLN A 1 108 ? -12.977 -5.805 -5.172 1 97.06 108 GLN A C 1
ATOM 836 O O . GLN A 1 108 ? -12.477 -6.672 -4.449 1 97.06 108 GLN A O 1
ATOM 841 N N . GLY A 1 109 ? -13.844 -4.938 -4.699 1 97.56 109 GLY A N 1
ATOM 842 C CA . GLY A 1 109 ? -14.414 -4.938 -3.363 1 97.56 109 GLY A CA 1
ATOM 843 C C . GLY A 1 109 ? -15.758 -4.23 -3.287 1 97.56 109 GLY A C 1
ATOM 844 O O . GLY A 1 109 ? -16.328 -3.869 -4.316 1 97.56 109 GLY A O 1
ATOM 845 N N . VAL A 1 110 ? -16.281 -4.008 -2.068 1 98 110 VAL A N 1
ATOM 846 C CA . VAL A 1 110 ? -17.672 -3.553 -1.935 1 98 110 VAL A CA 1
ATOM 847 C C . VAL A 1 110 ? -17.703 -2.031 -1.817 1 98 110 VAL A C 1
ATOM 849 O O . VAL A 1 110 ? -18.766 -1.418 -1.914 1 98 110 VAL A O 1
ATOM 852 N N . GLU A 1 111 ? -16.547 -1.404 -1.556 1 98.31 111 GLU A N 1
ATOM 853 C CA . GLU A 1 111 ? -16.391 0.047 -1.605 1 98.31 111 GLU A CA 1
ATOM 854 C C . GLU A 1 111 ? -15.031 0.439 -2.152 1 98.31 111 GLU A C 1
ATOM 856 O O . GLU A 1 111 ? -14.141 -0.407 -2.285 1 98.31 111 GLU A O 1
ATOM 861 N N . VAL A 1 112 ? -14.898 1.719 -2.463 1 98.69 112 VAL A N 1
ATOM 862 C CA . VAL A 1 112 ? -13.602 2.203 -2.934 1 98.69 112 VAL A CA 1
ATOM 863 C C . VAL A 1 112 ? -12.633 2.312 -1.759 1 98.69 112 VAL A C 1
ATOM 865 O O . VAL A 1 112 ? -12.969 2.891 -0.722 1 98.69 112 VAL A O 1
ATOM 868 N N . VAL A 1 113 ? -11.547 1.678 -1.815 1 98.81 113 VAL A N 1
ATOM 869 C CA . VAL A 1 113 ? -10.406 1.835 -0.918 1 98.81 113 VAL A CA 1
ATOM 870 C C . VAL A 1 113 ? -9.156 2.168 -1.727 1 98.81 113 VAL A C 1
ATOM 872 O O . VAL A 1 113 ? -8.828 1.475 -2.693 1 98.81 113 VAL A O 1
ATOM 875 N N . VAL A 1 114 ? -8.523 3.26 -1.371 1 98.75 114 VAL A N 1
ATOM 876 C CA . VAL A 1 114 ? -7.312 3.682 -2.061 1 98.75 114 VAL A CA 1
ATOM 877 C C . VAL A 1 114 ? -6.141 3.707 -1.078 1 98.75 114 VAL A C 1
ATOM 879 O O . VAL A 1 114 ? -6.207 4.371 -0.042 1 98.75 114 VAL A O 1
ATOM 882 N N . ASP A 1 115 ? -5.121 2.965 -1.365 1 98.81 115 ASP A N 1
ATOM 883 C CA . ASP A 1 115 ? -3.887 2.963 -0.588 1 98.81 115 ASP A CA 1
ATOM 884 C C . ASP A 1 115 ? -2.705 3.438 -1.433 1 98.81 115 ASP A C 1
ATOM 886 O O . ASP A 1 115 ? -2.529 2.99 -2.568 1 98.81 115 ASP A O 1
ATOM 890 N N . ILE A 1 116 ? -1.95 4.352 -0.896 1 98.81 116 ILE A N 1
ATOM 891 C CA . ILE A 1 116 ? -0.758 4.859 -1.564 1 98.81 116 ILE A CA 1
ATOM 892 C C . ILE A 1 116 ? 0.489 4.426 -0.799 1 98.81 116 ILE A C 1
ATOM 894 O O . ILE A 1 116 ? 0.534 4.52 0.43 1 98.81 116 ILE A O 1
ATOM 898 N N . MET A 1 117 ? 1.425 3.939 -1.514 1 98.19 117 MET A N 1
ATOM 899 C CA . MET A 1 117 ? 2.775 3.709 -1.011 1 98.19 117 MET A CA 1
ATOM 900 C C . MET A 1 117 ? 3.746 4.75 -1.562 1 98.19 117 MET A C 1
ATOM 902 O O . MET A 1 117 ? 3.754 5.02 -2.764 1 98.19 117 MET A O 1
ATOM 906 N N . ALA A 1 118 ? 4.465 5.312 -0.712 1 98.62 118 ALA A N 1
ATOM 907 C CA . ALA A 1 118 ? 5.523 6.23 -1.127 1 98.62 118 ALA A CA 1
ATOM 908 C C . ALA A 1 118 ? 6.895 5.73 -0.682 1 98.62 118 ALA A C 1
ATOM 910 O O . ALA A 1 118 ? 7.043 5.215 0.429 1 98.62 118 ALA A O 1
ATOM 911 N N . VAL A 1 119 ? 7.859 5.812 -1.553 1 98.19 119 VAL A N 1
ATOM 912 C CA . VAL A 1 119 ? 9.25 5.477 -1.259 1 98.19 119 VAL A CA 1
ATOM 913 C C . VAL A 1 119 ? 10.148 6.664 -1.585 1 98.19 119 VAL A C 1
ATOM 915 O O . VAL A 1 119 ? 9.953 7.344 -2.596 1 98.19 119 VAL A O 1
ATOM 918 N N . GLY A 1 120 ? 11.016 6.926 -0.722 1 97.81 120 GLY A N 1
ATOM 919 C CA . GLY A 1 120 ? 11.969 8.008 -0.921 1 97.81 120 GLY A CA 1
ATOM 920 C C . GLY A 1 120 ? 13.25 7.828 -0.138 1 97.81 120 GLY A C 1
ATOM 921 O O . GLY A 1 120 ? 13.469 6.777 0.47 1 97.81 120 GLY A O 1
ATOM 922 N N . THR A 1 121 ? 14.133 8.797 -0.281 1 97.12 121 THR A N 1
ATOM 923 C CA . THR A 1 121 ? 15.398 8.805 0.447 1 97.12 121 THR A CA 1
ATOM 924 C C . THR A 1 121 ? 15.453 9.977 1.425 1 97.12 121 THR A C 1
ATOM 926 O O . THR A 1 121 ? 14.75 10.977 1.246 1 97.12 121 THR A O 1
ATOM 929 N N . THR A 1 122 ? 16.109 9.805 2.428 1 95.38 122 THR A N 1
ATOM 930 C CA . THR A 1 122 ? 16.359 10.891 3.375 1 95.38 122 THR A CA 1
ATOM 931 C C . THR A 1 122 ? 17.734 10.75 4.02 1 95.38 122 THR A C 1
ATOM 933 O O . THR A 1 122 ? 18.219 9.641 4.215 1 95.38 122 THR A O 1
ATOM 936 N N . ALA A 1 123 ? 18.297 11.898 4.371 1 93.25 123 ALA A N 1
ATOM 937 C CA . ALA A 1 123 ? 19.609 11.938 5.023 1 93.25 123 ALA A CA 1
ATOM 938 C C . ALA A 1 123 ? 19.453 12.031 6.539 1 93.25 123 ALA A C 1
ATOM 940 O O . ALA A 1 123 ? 20.438 11.875 7.277 1 93.25 123 ALA A O 1
ATOM 941 N N . VAL A 1 124 ? 18.234 12.266 6.984 1 96.06 124 VAL A N 1
ATOM 942 C CA . VAL A 1 124 ? 18.016 12.477 8.414 1 96.06 124 VAL A CA 1
ATOM 943 C C . VAL A 1 124 ? 16.812 11.656 8.875 1 96.06 124 VAL A C 1
ATOM 945 O O . VAL A 1 124 ? 15.922 11.359 8.086 1 96.06 124 VAL A O 1
ATOM 948 N N . LYS A 1 125 ? 16.859 11.25 10.078 1 96.44 125 LYS A N 1
ATOM 949 C CA . LYS A 1 125 ? 15.719 10.641 10.75 1 96.44 125 LYS A CA 1
ATOM 950 C C . LYS A 1 125 ? 15.125 11.586 11.797 1 96.44 125 LYS A C 1
ATOM 952 O O . LYS A 1 125 ? 15.828 12.008 12.727 1 96.44 125 LYS A O 1
ATOM 957 N N . ILE A 1 126 ? 13.938 11.977 11.594 1 97.25 126 ILE A N 1
ATOM 958 C CA . ILE A 1 126 ? 13.273 12.906 12.5 1 97.25 126 ILE A CA 1
ATOM 959 C C . ILE A 1 126 ? 12.102 12.203 13.188 1 97.25 126 ILE A C 1
ATOM 961 O O . ILE A 1 126 ? 11.273 11.586 12.531 1 97.25 126 ILE A O 1
ATOM 965 N N . GLY A 1 127 ? 12.031 12.258 14.5 1 96.62 127 GLY A N 1
ATOM 966 C CA . GLY A 1 127 ? 10.953 11.672 15.273 1 96.62 127 GLY A CA 1
ATOM 967 C C . GLY A 1 127 ? 9.844 12.656 15.594 1 96.62 127 GLY A C 1
ATOM 968 O O . GLY A 1 127 ? 9.719 13.695 14.938 1 96.62 127 GLY A O 1
ATOM 969 N N . ARG A 1 128 ? 9.008 12.336 16.594 1 97.06 128 ARG A N 1
ATOM 970 C CA . ARG A 1 128 ? 7.832 13.133 16.922 1 97.06 128 ARG A CA 1
ATOM 971 C C . ARG A 1 128 ? 7.969 13.781 18.297 1 97.06 128 ARG A C 1
ATOM 973 O O . ARG A 1 128 ? 7.039 14.438 18.766 1 97.06 128 ARG A O 1
ATOM 980 N N . ARG A 1 129 ? 9.062 13.586 18.938 1 96.06 129 ARG A N 1
ATOM 981 C CA . ARG A 1 129 ? 9.234 14.109 20.281 1 96.06 129 ARG A CA 1
ATOM 982 C C . ARG A 1 129 ? 10.102 15.359 20.281 1 96.06 129 ARG A C 1
ATOM 984 O O . ARG A 1 129 ? 11.32 15.273 20.078 1 96.06 129 ARG A O 1
ATOM 991 N N . PRO A 1 130 ? 9.539 16.469 20.672 1 98.31 130 PRO A N 1
ATOM 992 C CA . PRO A 1 130 ? 10.305 17.719 20.641 1 98.31 130 PRO A CA 1
ATOM 993 C C . PRO A 1 130 ? 11.25 17.844 21.844 1 98.31 130 PRO A C 1
ATOM 995 O O . PRO A 1 130 ? 11.039 17.188 22.875 1 98.31 130 PRO A O 1
ATOM 998 N N . ARG A 1 131 ? 12.234 18.641 21.641 1 98 131 ARG A N 1
ATOM 999 C CA . ARG A 1 131 ? 13.18 18.984 22.703 1 98 131 ARG A CA 1
ATOM 1000 C C . ARG A 1 131 ? 12.68 20.172 23.516 1 98 131 ARG A C 1
ATOM 1002 O O . ARG A 1 131 ? 12.266 21.188 22.938 1 98 131 ARG A O 1
ATOM 1009 N N . ALA A 1 132 ? 12.758 19.984 24.875 1 98.5 132 ALA A N 1
ATOM 1010 C CA . ALA A 1 132 ? 12.438 21.141 25.703 1 98.5 132 ALA A CA 1
ATOM 1011 C C . ALA A 1 132 ? 13.297 22.344 25.328 1 98.5 132 ALA A C 1
ATOM 1013 O O . ALA A 1 132 ? 14.492 22.203 25.062 1 98.5 132 ALA A O 1
ATOM 1014 N N . GLY A 1 133 ? 12.68 23.484 25.297 1 98.62 133 GLY A N 1
ATOM 1015 C CA . GLY A 1 133 ? 13.367 24.688 24.875 1 98.62 133 GLY A CA 1
ATOM 1016 C C . GLY A 1 133 ? 13.102 25.047 23.438 1 98.62 133 GLY A C 1
ATOM 1017 O O . GLY A 1 133 ? 13.32 26.188 23.016 1 98.62 133 GLY A O 1
ATOM 1018 N N . HIS A 1 134 ? 12.617 24.109 22.656 1 98.81 134 HIS A N 1
ATOM 1019 C CA . HIS A 1 134 ? 12.242 24.375 21.266 1 98.81 134 HIS A CA 1
ATOM 1020 C C . HIS A 1 134 ? 10.859 25 21.188 1 98.81 134 HIS A C 1
ATOM 1022 O O . HIS A 1 134 ? 10.133 25.062 22.188 1 98.81 134 HIS A O 1
ATOM 1028 N N . VAL A 1 135 ? 10.555 25.547 20 1 98.88 135 VAL A N 1
ATOM 1029 C CA . VAL A 1 135 ? 9.219 26.062 19.719 1 98.88 135 VAL A CA 1
ATOM 1030 C C . VAL A 1 135 ? 8.578 25.234 18.594 1 98.88 135 VAL A C 1
ATOM 1032 O O . VAL A 1 135 ? 9.289 24.672 17.766 1 98.88 135 VAL A O 1
ATOM 1035 N N . LEU A 1 136 ? 7.289 25.125 18.688 1 98.94 136 LEU A N 1
ATOM 1036 C CA . LEU A 1 136 ? 6.555 24.562 17.562 1 98.94 136 LEU A CA 1
ATOM 1037 C C . LEU A 1 136 ? 6.188 25.641 16.547 1 98.94 136 LEU A C 1
ATOM 1039 O O . LEU A 1 136 ? 5.672 26.703 16.922 1 98.94 136 LEU A O 1
ATOM 1043 N N . ILE A 1 137 ? 6.512 25.359 15.281 1 98.88 137 ILE A N 1
ATOM 1044 C CA . ILE A 1 137 ? 6.219 26.344 14.234 1 98.88 137 ILE A CA 1
ATOM 1045 C C . ILE A 1 137 ? 5.359 25.688 13.148 1 98.88 137 ILE A C 1
ATOM 1047 O O . ILE A 1 137 ? 5.406 24.469 12.961 1 98.88 137 ILE A O 1
ATOM 1051 N N . THR A 1 138 ? 4.539 26.469 12.477 1 98.75 138 THR A N 1
ATOM 1052 C CA . THR A 1 138 ? 3.711 26.062 11.344 1 98.75 138 THR A CA 1
ATOM 1053 C C . THR A 1 138 ? 3.332 27.266 10.492 1 98.75 138 THR A C 1
ATOM 1055 O O . THR A 1 138 ? 3.426 28.406 10.938 1 98.75 138 THR A O 1
ATOM 1058 N N . PRO A 1 139 ? 3.066 27.031 9.203 1 98.25 139 PRO A N 1
ATOM 1059 C CA . PRO A 1 139 ? 2.416 28.125 8.484 1 98.25 139 PRO A CA 1
ATOM 1060 C C . PRO A 1 139 ? 1.092 28.547 9.117 1 98.25 139 PRO A C 1
ATOM 1062 O O . PRO A 1 139 ? 0.29 27.688 9.5 1 98.25 139 PRO A O 1
ATOM 1065 N N . PRO A 1 140 ? 0.88 29.844 9.312 1 97.5 140 PRO A N 1
ATOM 1066 C CA . PRO A 1 140 ? -0.354 30.281 9.969 1 97.5 140 PRO A CA 1
ATOM 1067 C C . PRO A 1 140 ? -1.574 30.188 9.055 1 97.5 140 PRO A C 1
ATOM 1069 O O . PRO A 1 140 ? -2.217 31.203 8.766 1 97.5 140 PRO A O 1
ATOM 1072 N N . LEU A 1 141 ? -1.971 28.938 8.695 1 97.5 141 LEU A N 1
ATOM 1073 C CA . LEU A 1 141 ? -2.986 28.703 7.676 1 97.5 141 LEU A CA 1
ATOM 1074 C C . LEU A 1 141 ? -4.008 27.672 8.141 1 97.5 141 LEU A C 1
ATOM 1076 O O . LEU A 1 141 ? -4.77 27.141 7.336 1 97.5 141 LEU A O 1
ATOM 1080 N N . PHE A 1 142 ? -4.055 27.406 9.445 1 97.62 142 PHE A N 1
ATOM 1081 C CA . PHE A 1 142 ? -4.992 26.406 9.953 1 97.62 142 PHE A CA 1
ATOM 1082 C C . PHE A 1 142 ? -6.414 26.953 9.961 1 97.62 142 PHE A C 1
ATOM 1084 O O . PHE A 1 142 ? -6.617 28.172 10.062 1 97.62 142 PHE A O 1
ATOM 1091 N N . GLY A 1 143 ? -7.336 26.094 9.812 1 97.19 143 GLY A N 1
ATOM 1092 C CA . GLY A 1 143 ? -8.727 26.422 10.078 1 97.19 143 GLY A CA 1
ATOM 1093 C C . GLY A 1 143 ? -9.594 26.422 8.836 1 97.19 143 GLY A C 1
ATOM 1094 O O . GLY A 1 143 ? -10.82 26.344 8.93 1 97.19 143 GLY A O 1
ATOM 1095 N N . TYR A 1 144 ? -9.031 26.5 7.648 1 96.38 144 TYR A N 1
ATOM 1096 C CA . TYR A 1 144 ? -9.82 26.516 6.418 1 96.38 144 TYR A CA 1
ATOM 1097 C C . TYR A 1 144 ? -10.633 25.234 6.277 1 96.38 144 TYR A C 1
ATOM 1099 O O . TYR A 1 144 ? -11.836 25.281 6.008 1 96.38 144 TYR A O 1
ATOM 1107 N N . THR A 1 145 ? -9.984 24.062 6.488 1 95.94 145 THR A N 1
ATOM 1108 C CA . THR A 1 145 ? -10.688 22.797 6.34 1 95.94 145 THR A CA 1
ATOM 1109 C C . THR A 1 145 ? -11.711 22.609 7.457 1 95.94 145 THR A C 1
ATOM 1111 O O . THR A 1 145 ? -12.766 22 7.246 1 95.94 145 THR A O 1
ATOM 1114 N N . GLY A 1 146 ? -11.391 23.156 8.656 1 95.12 146 GLY A N 1
ATOM 1115 C CA . GLY A 1 146 ? -12.367 23.141 9.734 1 95.12 146 GLY A CA 1
ATOM 1116 C C . GLY A 1 146 ? -13.656 23.859 9.383 1 95.12 146 GLY A C 1
ATOM 1117 O O . GLY A 1 146 ? -14.75 23.359 9.68 1 95.12 146 GLY A O 1
ATOM 1118 N N . LEU A 1 147 ? -13.508 25.016 8.789 1 95.12 147 LEU A N 1
ATOM 1119 C CA . LEU A 1 147 ? -14.68 25.766 8.352 1 95.12 147 LEU A CA 1
ATOM 1120 C C . LEU A 1 147 ? -15.445 25 7.277 1 95.12 147 LEU A C 1
ATOM 1122 O O . LEU A 1 147 ? -16.672 25 7.281 1 95.12 147 LEU A O 1
ATOM 1126 N N . ALA A 1 148 ? -14.695 24.375 6.395 1 94.69 148 ALA A N 1
ATOM 1127 C CA . ALA A 1 148 ? -15.328 23.578 5.348 1 94.69 148 ALA A CA 1
ATOM 1128 C C . ALA A 1 148 ? -16.141 22.422 5.945 1 94.69 148 ALA A C 1
ATOM 1130 O O . ALA A 1 148 ? -17.281 22.203 5.559 1 94.69 148 ALA A O 1
ATOM 1131 N N . PHE A 1 149 ? -15.594 21.688 6.898 1 92.69 149 PHE A N 1
ATOM 1132 C CA . PHE A 1 149 ? -16.281 20.594 7.551 1 92.69 149 PHE A CA 1
ATOM 1133 C C . PHE A 1 149 ? -17.547 21.078 8.242 1 92.69 149 PHE A C 1
ATOM 1135 O O . PHE A 1 149 ? -18.594 20.406 8.203 1 92.69 149 PHE A O 1
ATOM 1142 N N . ALA A 1 150 ? -17.469 22.234 8.797 1 91 150 ALA A N 1
ATOM 1143 C CA . ALA A 1 150 ? -18.562 22.766 9.617 1 91 150 ALA A CA 1
ATOM 1144 C C . ALA A 1 150 ? -19.672 23.344 8.75 1 91 150 ALA A C 1
ATOM 1146 O O . ALA A 1 150 ? -20.844 23.312 9.125 1 91 150 ALA A O 1
ATOM 1147 N N . ALA A 1 151 ? -19.266 23.781 7.535 1 91.88 151 ALA A N 1
ATOM 1148 C CA . ALA A 1 151 ? -20.234 24.641 6.863 1 91.88 151 ALA A CA 1
ATOM 1149 C C . ALA A 1 151 ? -20.266 24.359 5.367 1 91.88 151 ALA A C 1
ATOM 1151 O O . ALA A 1 151 ? -20.578 25.25 4.566 1 91.88 151 ALA A O 1
ATOM 1152 N N . PHE A 1 152 ? -19.812 23.156 4.938 1 88.5 152 PHE A N 1
ATOM 1153 C CA . PHE A 1 152 ? -19.719 22.906 3.502 1 88.5 152 PHE A CA 1
ATOM 1154 C C . PHE A 1 152 ? -21.094 23.062 2.842 1 88.5 152 PHE A C 1
ATOM 1156 O O . PHE A 1 152 ? -21.172 23.375 1.652 1 88.5 152 PHE A O 1
ATOM 1163 N N . GLU A 1 153 ? -22.125 22.828 3.576 1 85.44 153 GLU A N 1
ATOM 1164 C CA . GLU A 1 153 ? -23.453 23.016 2.998 1 85.44 153 GLU A CA 1
ATOM 1165 C C . GLU A 1 153 ? -23.734 24.469 2.682 1 85.44 153 GLU A C 1
ATOM 1167 O O . GLU A 1 153 ? -24.641 24.781 1.898 1 85.44 153 GLU A O 1
ATOM 1172 N N . HIS A 1 154 ? -22.938 25.312 3.229 1 73.81 154 HIS A N 1
ATOM 1173 C CA . HIS A 1 154 ? -23.125 26.734 2.996 1 73.81 154 HIS A CA 1
ATOM 1174 C C . HIS A 1 154 ? -22.109 27.266 1.987 1 73.81 154 HIS A C 1
ATOM 1176 O O . HIS A 1 154 ? -21.812 28.469 1.967 1 73.81 154 HIS A O 1
ATOM 1182 N N . ASP A 1 155 ? -21.109 26.422 1.188 1 65.06 155 ASP A N 1
ATOM 1183 C CA . ASP A 1 155 ? -19.938 26.641 0.355 1 65.06 155 ASP A CA 1
ATOM 1184 C C . ASP A 1 155 ? -20.203 27.719 -0.689 1 65.06 155 ASP A C 1
ATOM 1186 O O . ASP A 1 155 ? -19.328 28.547 -0.972 1 65.06 155 ASP A O 1
ATOM 1190 N N . GLY A 1 156 ? -21.312 28.297 -0.88 1 65.38 156 GLY A N 1
ATOM 1191 C CA . GLY A 1 156 ? -21.703 29.328 -1.838 1 65.38 156 GLY A CA 1
ATOM 1192 C C . GLY A 1 156 ? -21.906 30.688 -1.204 1 65.38 156 GLY A C 1
ATOM 1193 O O . GLY A 1 156 ? -21.781 31.719 -1.876 1 65.38 156 GLY A O 1
ATOM 1194 N N . GLU A 1 157 ? -21.781 30.672 -0.044 1 77.94 157 GLU A N 1
ATOM 1195 C CA . GLU A 1 157 ? -22.047 31.938 0.64 1 77.94 157 GLU A CA 1
ATOM 1196 C C . GLU A 1 157 ? -20.766 32.531 1.227 1 77.94 157 GLU A C 1
ATOM 1198 O O . GLU A 1 157 ? -20.641 33.75 1.382 1 77.94 157 GLU A O 1
ATOM 1203 N N . SER A 1 158 ? -19.719 31.688 1.439 1 91.62 158 SER A N 1
ATOM 1204 C CA . SER A 1 158 ? -18.5 32.125 2.09 1 91.62 158 SER A CA 1
ATOM 1205 C C . SER A 1 158 ? -17.266 31.75 1.279 1 91.62 158 SER A C 1
ATOM 1207 O O . SER A 1 158 ? -16.984 30.562 1.109 1 91.62 158 SER A O 1
ATOM 1209 N N . PRO A 1 159 ? -16.547 32.781 0.757 1 94.5 159 PRO A N 1
ATOM 1210 C CA . PRO A 1 159 ? -15.32 32.5 0.02 1 94.5 159 PRO A CA 1
ATOM 1211 C C . PRO A 1 159 ? -14.289 31.734 0.863 1 94.5 159 PRO A C 1
ATOM 1213 O O . PRO A 1 159 ? -13.477 30.984 0.323 1 94.5 159 PRO A O 1
ATOM 1216 N N . ILE A 1 160 ? -14.32 31.906 2.146 1 95.56 160 ILE A N 1
ATOM 1217 C CA . ILE A 1 160 ? -13.367 31.266 3.045 1 95.56 160 ILE A CA 1
ATOM 1218 C C . ILE A 1 160 ? -13.703 29.781 3.182 1 95.56 160 ILE A C 1
ATOM 1220 O O . ILE A 1 160 ? -12.812 28.922 3.164 1 95.56 160 ILE A O 1
ATOM 1224 N N . VAL A 1 161 ? -14.984 29.5 3.26 1 95.56 161 VAL A N 1
ATOM 1225 C CA . VAL A 1 161 ? -15.438 28.109 3.305 1 95.56 161 VAL A CA 1
ATOM 1226 C C . VAL A 1 161 ? -15.117 27.422 1.979 1 95.56 161 VAL A C 1
ATOM 1228 O O . VAL A 1 161 ? -14.648 26.281 1.965 1 95.56 161 VAL A O 1
ATOM 1231 N N . ALA A 1 162 ? -15.32 28.141 0.885 1 95.44 162 ALA A N 1
ATOM 1232 C CA . ALA A 1 162 ? -15.023 27.594 -0.439 1 95.44 162 ALA A CA 1
ATOM 1233 C C . ALA A 1 162 ? -13.539 27.25 -0.575 1 95.44 162 ALA A C 1
ATOM 1235 O O . ALA A 1 162 ? -13.188 26.25 -1.204 1 95.44 162 ALA A O 1
ATOM 1236 N N . LYS A 1 163 ? -12.719 28.109 -0.016 1 95.56 163 LYS A N 1
ATOM 1237 C CA . LYS A 1 163 ? -11.281 27.844 -0.02 1 95.56 163 LYS A CA 1
ATOM 1238 C C . LYS A 1 163 ? -10.961 26.562 0.744 1 95.56 163 LYS A C 1
ATOM 1240 O O . LYS A 1 163 ? -10.156 25.75 0.291 1 95.56 163 LYS A O 1
ATOM 1245 N N . GLY A 1 164 ? -11.602 26.375 1.885 1 95.69 164 GLY A N 1
ATOM 1246 C CA . GLY A 1 164 ? -11.43 25.141 2.643 1 95.69 164 GLY A CA 1
ATOM 1247 C C . GLY A 1 164 ? -11.859 23.906 1.876 1 95.69 164 GLY A C 1
ATOM 1248 O O . GLY A 1 164 ? -11.188 22.875 1.932 1 95.69 164 GLY A O 1
ATOM 1249 N N . ILE A 1 165 ? -12.914 24.047 1.125 1 95.69 165 ILE A N 1
ATOM 1250 C CA . ILE A 1 165 ? -13.422 22.938 0.324 1 95.69 165 ILE A CA 1
ATOM 1251 C C . ILE A 1 165 ? -12.406 22.578 -0.767 1 95.69 165 ILE A C 1
ATOM 1253 O O . ILE A 1 165 ? -12.141 21.406 -1.019 1 95.69 165 ILE A O 1
ATOM 1257 N N . ARG A 1 166 ? -11.836 23.594 -1.36 1 95.62 166 ARG A N 1
ATOM 1258 C CA . ARG A 1 166 ? -10.82 23.359 -2.381 1 95.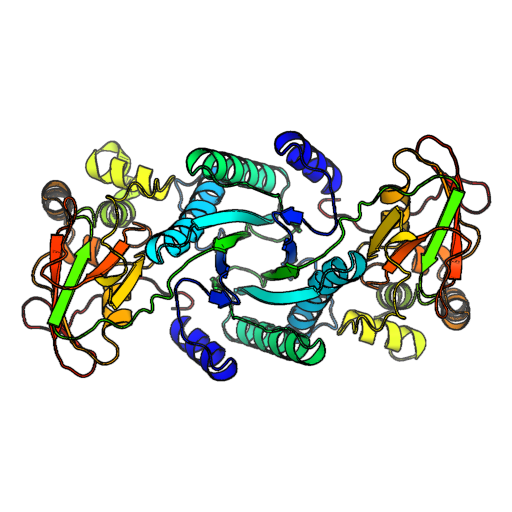62 166 ARG A CA 1
ATOM 1259 C C . ARG A 1 166 ? -9.617 22.625 -1.799 1 95.62 166 ARG A C 1
ATOM 1261 O O . ARG A 1 166 ? -9.055 21.734 -2.439 1 95.62 166 ARG A O 1
ATOM 1268 N N . TRP A 1 167 ? -9.258 22.969 -0.561 1 96.12 167 TRP A N 1
ATOM 1269 C CA . TRP A 1 167 ? -8.141 22.312 0.114 1 96.12 167 TRP A CA 1
ATOM 1270 C C . TRP A 1 167 ? -8.469 20.859 0.404 1 96.12 167 TRP A C 1
ATOM 1272 O O . TRP A 1 167 ? -7.602 19.984 0.303 1 96.12 167 TRP A O 1
ATOM 1282 N N . LEU A 1 168 ? -9.734 20.656 0.745 1 96.12 168 LEU A N 1
ATOM 1283 C CA . LEU A 1 168 ? -10.148 19.297 1.064 1 96.12 168 LEU A CA 1
ATOM 1284 C C . LEU A 1 168 ? -10.203 18.438 -0.192 1 96.12 168 LEU A C 1
ATOM 1286 O O . LEU A 1 168 ? -9.93 17.234 -0.137 1 96.12 168 LEU A O 1
ATOM 1290 N N . LYS A 1 169 ? -10.5 19.047 -1.298 1 96.5 169 LYS A N 1
ATOM 1291 C CA . LYS A 1 169 ? -10.594 18.312 -2.559 1 96.5 169 LYS A CA 1
ATOM 1292 C C . LYS A 1 169 ? -9.211 18 -3.119 1 96.5 169 LYS A C 1
ATOM 1294 O O . LYS A 1 169 ? -8.93 16.859 -3.494 1 96.5 169 LYS A O 1
ATOM 1299 N N . ARG A 1 170 ? -8.352 19.047 -3.072 1 97.12 170 ARG A N 1
ATOM 1300 C CA . ARG A 1 170 ? -7.043 18.922 -3.703 1 97.12 170 ARG A CA 1
ATOM 1301 C C . ARG A 1 170 ? -5.965 19.594 -2.859 1 97.12 170 ARG A C 1
ATOM 1303 O O . ARG A 1 170 ? -5.441 20.641 -3.232 1 97.12 170 ARG A O 1
ATOM 1310 N N . PRO A 1 171 ? -5.617 18.953 -1.765 1 97.69 171 PRO A N 1
ATOM 1311 C CA . PRO A 1 171 ? -4.504 19.531 -1.002 1 97.69 171 PRO A CA 1
ATOM 1312 C C . PRO A 1 171 ? -3.258 19.75 -1.854 1 97.69 171 PRO A C 1
ATOM 1314 O O . PRO A 1 171 ? -2.863 18.875 -2.623 1 97.69 171 PRO A O 1
ATOM 1317 N N . SER A 1 172 ? -2.613 20.906 -1.78 1 95.38 172 SER A N 1
ATOM 1318 C CA . SER A 1 172 ? -1.515 21.281 -2.666 1 95.38 172 SER A CA 1
ATOM 1319 C C . SER A 1 172 ? -0.166 21.109 -1.975 1 95.38 172 SER A C 1
ATOM 1321 O O . SER A 1 172 ? 0.878 21.109 -2.631 1 95.38 172 SER A O 1
ATOM 1323 N N . LEU A 1 173 ? -0.127 21.016 -0.682 1 97.31 173 LEU A N 1
ATOM 1324 C CA . LEU A 1 173 ? 1.097 20.891 0.103 1 97.31 173 LEU A CA 1
ATOM 1325 C C . LEU A 1 173 ? 2.057 22.031 -0.205 1 97.31 173 LEU A C 1
ATOM 1327 O O . LEU A 1 173 ? 3.27 21.828 -0.292 1 97.31 173 LEU A O 1
ATOM 1331 N N . ASP A 1 174 ? 1.542 23.188 -0.516 1 94.81 174 ASP A N 1
ATOM 1332 C CA . ASP A 1 174 ? 2.35 24.375 -0.801 1 94.81 174 ASP A CA 1
ATOM 1333 C C . ASP A 1 174 ? 2.852 25.016 0.488 1 94.81 174 ASP A C 1
ATOM 1335 O O . ASP A 1 174 ? 2.377 26.078 0.878 1 94.81 174 ASP A O 1
ATOM 1339 N N . TRP A 1 175 ? 3.785 24.344 1.12 1 94.62 175 TRP A N 1
ATOM 1340 C CA . TRP A 1 175 ? 4.41 24.812 2.35 1 94.62 175 TRP A CA 1
ATOM 1341 C C . TRP A 1 175 ? 5.574 25.75 2.043 1 94.62 175 TRP A C 1
ATOM 1343 O O . TRP A 1 175 ? 6.234 25.609 1.011 1 94.62 175 TRP A O 1
ATOM 1353 N N . PRO A 1 176 ? 5.879 26.75 2.932 1 97.25 176 PRO A N 1
ATOM 1354 C CA . PRO A 1 176 ? 7.195 27.375 2.838 1 97.25 176 PRO A CA 1
ATOM 1355 C C . PRO A 1 176 ? 8.344 26.391 3.037 1 97.25 176 PRO A C 1
ATOM 1357 O O . PRO A 1 176 ? 8.133 25.297 3.557 1 97.25 176 PRO A O 1
ATOM 1360 N N . PRO A 1 177 ? 9.555 26.75 2.562 1 97.06 177 PRO A N 1
ATOM 1361 C CA . PRO A 1 177 ? 10.688 25.859 2.795 1 97.06 177 PRO A CA 1
ATOM 1362 C C . PRO A 1 177 ? 10.867 25.5 4.27 1 97.06 177 PRO A C 1
ATOM 1364 O O . PRO A 1 177 ? 10.734 26.359 5.137 1 97.06 177 PRO A O 1
ATOM 1367 N N . PRO A 1 178 ? 11.07 24.281 4.52 1 97.06 178 PRO A N 1
ATOM 1368 C CA . PRO A 1 178 ? 11.25 23.859 5.91 1 97.06 178 PRO A CA 1
ATOM 1369 C C . PRO A 1 178 ? 12.523 24.438 6.539 1 97.06 178 PRO A C 1
ATOM 1371 O O . PRO A 1 178 ? 13.398 24.922 5.828 1 97.06 178 PRO A O 1
ATOM 1374 N N . PRO A 1 179 ? 12.562 24.375 7.926 1 97.56 179 PRO A N 1
ATOM 1375 C CA . PRO A 1 179 ? 13.805 24.75 8.594 1 97.56 179 PRO A CA 1
ATOM 1376 C C . PRO A 1 179 ? 14.961 23.797 8.281 1 97.56 179 PRO A C 1
ATOM 1378 O O . PRO A 1 179 ? 14.727 22.672 7.836 1 97.56 179 PRO A O 1
ATOM 1381 N N . PRO A 1 180 ? 16.219 24.281 8.508 1 97.06 180 PRO A N 1
ATOM 1382 C CA . PRO A 1 180 ? 17.344 23.359 8.375 1 97.06 180 PRO A CA 1
ATOM 1383 C C . PRO A 1 180 ? 17.219 22.141 9.273 1 97.06 180 PRO A C 1
ATOM 1385 O O . PRO A 1 180 ? 16.812 22.25 10.43 1 97.06 180 PRO A O 1
ATOM 1388 N N . PRO A 1 181 ? 17.562 21.031 8.75 1 97.56 181 PRO A N 1
ATOM 1389 C CA . PRO A 1 181 ? 17.391 19.781 9.5 1 97.56 181 PRO A CA 1
ATOM 1390 C C . PRO A 1 181 ? 18.062 19.812 10.867 1 97.56 181 PRO A C 1
ATOM 1392 O O . PRO A 1 181 ? 17.547 19.234 11.828 1 97.56 181 PRO A O 1
ATOM 1395 N N . GLU A 1 182 ? 19.172 20.469 10.977 1 97.12 182 GLU A N 1
ATOM 1396 C CA . GLU A 1 182 ? 19.938 20.484 12.219 1 97.12 182 GLU A CA 1
ATOM 1397 C C . GLU A 1 182 ? 19.188 21.234 13.32 1 97.12 182 GLU A C 1
ATOM 1399 O O . GLU A 1 182 ? 19.516 21.109 14.5 1 97.12 182 GLU A O 1
ATOM 1404 N N . CYS A 1 183 ? 18.188 21.969 12.906 1 98.31 183 CYS A N 1
ATOM 1405 C CA . CYS A 1 183 ? 17.453 22.781 13.883 1 98.31 183 CYS A CA 1
ATOM 1406 C C . CYS A 1 183 ? 16.203 22.062 14.344 1 98.31 183 CYS A C 1
ATOM 1408 O O . CYS A 1 183 ? 15.539 22.5 15.281 1 98.31 183 CYS A O 1
ATOM 1410 N N . ILE A 1 184 ? 15.836 20.969 13.734 1 98.69 184 ILE A N 1
ATOM 1411 C CA . ILE A 1 184 ? 14.562 20.297 13.961 1 98.69 184 ILE A CA 1
ATOM 1412 C C . ILE A 1 184 ? 14.742 19.172 14.984 1 98.69 184 ILE A C 1
ATOM 1414 O O . ILE A 1 184 ? 15.609 18.328 14.82 1 98.69 184 ILE A O 1
ATOM 1418 N N . SER A 1 185 ? 13.922 19.188 15.969 1 98.56 185 SER A N 1
ATOM 1419 C CA . SER A 1 185 ? 13.969 18.094 16.938 1 98.56 185 SER A CA 1
ATOM 1420 C C . SER A 1 185 ? 12.812 17.125 16.734 1 98.56 185 SER A C 1
ATOM 1422 O O . SER A 1 185 ? 12.867 15.977 17.188 1 98.56 185 SER A O 1
ATOM 1424 N N . ALA A 1 186 ? 11.734 17.594 16.109 1 98.44 186 ALA A N 1
ATOM 1425 C CA . ALA A 1 186 ? 10.57 16.766 15.82 1 98.44 186 ALA A CA 1
ATOM 1426 C C . ALA A 1 186 ? 9.711 17.375 14.719 1 98.44 186 ALA A C 1
ATOM 1428 O O . ALA A 1 186 ? 9.789 18.578 14.469 1 98.44 186 ALA A O 1
ATOM 1429 N N . SER A 1 187 ? 8.984 16.609 14.086 1 98.5 187 SER A N 1
ATOM 1430 C CA . SER A 1 187 ? 8.055 17.109 13.078 1 98.5 187 SER A CA 1
ATOM 1431 C C . SER A 1 187 ? 6.887 16.141 12.883 1 98.5 187 SER A C 1
ATOM 1433 O O . SER A 1 187 ? 6.996 14.953 13.195 1 98.5 187 SER A O 1
ATOM 1435 N N . MET A 1 188 ? 5.809 16.641 12.43 1 97.44 188 MET A N 1
ATOM 1436 C CA . MET A 1 188 ? 4.594 15.906 12.102 1 97.44 188 MET A CA 1
ATOM 1437 C C . MET A 1 188 ? 3.719 16.688 11.133 1 97.44 188 MET A C 1
ATOM 1439 O O . MET A 1 188 ? 3.742 17.922 11.125 1 97.44 188 MET A O 1
ATOM 1443 N N . ASP A 1 189 ? 3.045 15.984 10.266 1 96.12 189 ASP A N 1
ATOM 1444 C CA . ASP A 1 189 ? 1.995 16.703 9.547 1 96.12 189 ASP A CA 1
ATOM 1445 C C . ASP A 1 189 ? 0.697 16.734 10.352 1 96.12 189 ASP A C 1
ATOM 1447 O O . ASP A 1 189 ? 0.616 16.125 11.422 1 96.12 189 ASP A O 1
ATOM 1451 N N . SER A 1 190 ? -0.298 17.422 9.914 1 96.25 190 SER A N 1
ATOM 1452 C CA . SER A 1 190 ? -1.511 17.656 10.695 1 96.25 190 SER A CA 1
ATOM 1453 C C . SER A 1 190 ? -2.723 17.016 10.023 1 96.25 190 SER A C 1
ATOM 1455 O O . SER A 1 190 ? -3.822 17.578 10.055 1 96.25 190 SER A O 1
ATOM 1457 N N . SER A 1 191 ? -2.527 15.859 9.352 1 94.5 191 SER A N 1
ATOM 1458 C CA . SER A 1 191 ? -3.619 15.203 8.648 1 94.5 191 SER A CA 1
ATOM 1459 C C . SER A 1 191 ? -4.781 14.898 9.586 1 94.5 191 SER A C 1
ATOM 1461 O O . SER A 1 191 ? -5.945 14.961 9.18 1 94.5 191 SER A O 1
ATOM 1463 N N . ASP A 1 192 ? -4.496 14.688 10.891 1 92.69 192 ASP A N 1
ATOM 1464 C CA . ASP A 1 192 ? -5.539 14.336 11.844 1 92.69 192 ASP A CA 1
ATOM 1465 C C . ASP A 1 192 ? -5.891 15.531 12.734 1 92.69 192 ASP A C 1
ATOM 1467 O O . ASP A 1 192 ? -6.602 15.383 13.727 1 92.69 192 ASP A O 1
ATOM 1471 N N . GLY A 1 193 ? -5.348 16.688 12.445 1 95.69 193 GLY A N 1
ATOM 1472 C CA . GLY A 1 193 ? -5.66 17.891 13.188 1 95.69 193 GLY A CA 1
ATOM 1473 C C . GLY A 1 193 ? -4.527 18.359 14.086 1 95.69 193 GLY A C 1
ATOM 1474 O O . GLY A 1 193 ? -3.721 17.547 14.547 1 95.69 193 GLY A O 1
ATOM 1475 N N . LEU A 1 194 ? -4.574 19.625 14.398 1 97.81 194 LEU A N 1
ATOM 1476 C CA . LEU A 1 194 ? -3.516 20.234 15.188 1 97.81 194 LEU A CA 1
ATOM 1477 C C . LEU A 1 194 ? -3.512 19.688 16.609 1 97.81 194 LEU A C 1
ATOM 1479 O O . LEU A 1 194 ? -2.447 19.453 17.188 1 97.81 194 LEU A O 1
ATOM 1483 N N . ALA A 1 195 ? -4.688 19.469 17.172 1 97.31 195 ALA A N 1
ATOM 1484 C CA . ALA A 1 195 ? -4.77 18.938 18.531 1 97.31 195 ALA A CA 1
ATOM 1485 C C . ALA A 1 195 ? -4.094 17.562 18.609 1 97.31 195 ALA A C 1
ATOM 1487 O O . ALA A 1 195 ? -3.352 17.281 19.562 1 97.31 195 ALA A O 1
ATOM 1488 N N . ASP A 1 196 ? -4.379 16.75 17.656 1 95.31 196 ASP A N 1
ATOM 1489 C CA . ASP A 1 196 ? -3.76 15.422 17.625 1 95.31 196 ASP A CA 1
ATOM 1490 C C . ASP A 1 196 ? -2.238 15.531 17.562 1 95.31 196 ASP A C 1
ATOM 1492 O O . ASP A 1 196 ? -1.531 14.773 18.234 1 95.31 196 ASP A O 1
ATOM 1496 N N . VAL A 1 197 ? -1.735 16.438 16.766 1 97.25 197 VAL A N 1
ATOM 1497 C CA . VAL A 1 197 ? -0.298 16.656 16.641 1 97.25 197 VAL A CA 1
ATOM 1498 C C . VAL A 1 197 ? 0.283 17.047 18 1 97.25 197 VAL A C 1
ATOM 1500 O O . VAL A 1 197 ? 1.271 16.469 18.453 1 97.25 197 VAL A O 1
ATOM 1503 N N . LEU A 1 198 ? -0.346 18.016 18.594 1 98.25 198 LEU A N 1
ATOM 1504 C CA . LEU A 1 198 ? 0.151 18.531 19.875 1 98.25 198 LEU A CA 1
ATOM 1505 C C . LEU A 1 198 ? 0.163 17.453 20.938 1 98.25 198 LEU A C 1
ATOM 1507 O O . LEU A 1 198 ? 1.152 17.281 21.656 1 98.25 198 LEU A O 1
ATOM 1511 N N . LEU A 1 199 ? -0.875 16.688 21.016 1 96.19 199 LEU A N 1
ATOM 1512 C CA . LEU A 1 199 ? -0.978 15.641 22.016 1 96.19 199 LEU A CA 1
ATOM 1513 C C . LEU A 1 199 ? 0.027 14.531 21.75 1 96.19 199 LEU A C 1
ATOM 1515 O O . LEU A 1 199 ? 0.594 13.953 22.688 1 96.19 199 LEU A O 1
ATOM 1519 N N . THR A 1 200 ? 0.214 14.234 20.5 1 95.31 200 THR A N 1
ATOM 1520 C CA . THR A 1 200 ? 1.174 13.203 20.125 1 95.31 200 THR A CA 1
ATOM 1521 C C . THR A 1 200 ? 2.598 13.648 20.438 1 95.31 200 THR A C 1
ATOM 1523 O O . THR A 1 200 ? 3.404 12.859 20.938 1 95.31 200 THR A O 1
ATOM 1526 N N . MET A 1 201 ? 2.916 14.922 20.203 1 97.44 201 MET A N 1
ATOM 1527 C CA . MET A 1 201 ? 4.266 15.453 20.391 1 97.44 201 MET A CA 1
ATOM 1528 C C . MET A 1 201 ? 4.559 15.672 21.875 1 97.44 201 MET A C 1
ATOM 1530 O O . MET A 1 201 ? 5.723 15.719 22.281 1 97.44 201 MET A O 1
ATOM 1534 N N . ALA A 1 202 ? 3.564 15.805 22.672 1 97.44 202 ALA A N 1
ATOM 1535 C CA . ALA A 1 202 ? 3.748 16.188 24.062 1 97.44 202 ALA A CA 1
ATOM 1536 C C . ALA A 1 202 ? 4.215 14.992 24.906 1 97.44 202 ALA A C 1
ATOM 1538 O O . ALA A 1 202 ? 4.438 15.125 26.109 1 97.44 202 ALA A O 1
ATOM 1539 N N . LYS A 1 203 ? 4.43 13.906 24.281 1 91.25 203 LYS A N 1
ATOM 1540 C CA . LYS A 1 203 ? 4.875 12.75 25.062 1 91.25 203 LYS A CA 1
ATOM 1541 C C . LYS A 1 203 ? 6.266 12.977 25.641 1 91.25 203 LYS A C 1
ATOM 1543 O O . LYS A 1 203 ? 7.258 12.984 24.922 1 91.25 203 LYS A O 1
ATOM 1548 N N . GLY A 1 204 ? 6.383 13.148 26.922 1 92.56 204 GLY A N 1
ATOM 1549 C CA . GLY A 1 204 ? 7.633 13.359 27.641 1 92.56 204 GLY A CA 1
ATOM 1550 C C . GLY A 1 204 ? 8.008 14.82 27.781 1 92.56 204 GLY A C 1
ATOM 1551 O O . GLY A 1 204 ? 9.086 15.148 28.266 1 92.56 204 GLY A O 1
ATOM 1552 N N . VAL A 1 205 ? 7.262 15.734 27.297 1 97.81 205 VAL A N 1
ATOM 1553 C CA . VAL A 1 205 ? 7.402 17.188 27.422 1 97.81 205 VAL A CA 1
ATOM 1554 C C . VAL A 1 205 ? 6.023 17.828 27.578 1 97.81 205 VAL A C 1
ATOM 1556 O O . VAL A 1 205 ? 5 17.156 27.406 1 97.81 205 VAL A O 1
ATOM 1559 N N . ASP A 1 206 ? 6.02 19 27.953 1 98.56 206 ASP A N 1
ATOM 1560 C CA . ASP A 1 206 ? 4.793 19.781 27.922 1 98.56 206 ASP A CA 1
ATOM 1561 C C . ASP A 1 206 ? 4.832 20.812 26.781 1 98.56 206 ASP A C 1
ATOM 1563 O O . ASP A 1 206 ? 5.906 21.281 26.406 1 98.56 206 ASP A O 1
ATOM 1567 N N . ILE A 1 207 ? 3.693 21.125 26.281 1 98.81 207 ILE A N 1
ATOM 1568 C CA . ILE A 1 207 ? 3.568 22.109 25.203 1 98.81 207 ILE A CA 1
ATOM 1569 C C . ILE A 1 207 ? 2.598 23.203 25.625 1 98.81 207 ILE A C 1
ATOM 1571 O O . ILE A 1 207 ? 1.468 22.922 26.031 1 98.81 207 ILE A O 1
ATOM 1575 N N . VAL A 1 208 ? 3.033 24.406 25.547 1 98.81 208 VAL A N 1
ATOM 1576 C CA . VAL A 1 208 ? 2.199 25.547 25.875 1 98.81 208 VAL A CA 1
ATOM 1577 C C . VAL A 1 208 ? 1.858 26.328 24.609 1 98.81 208 VAL A C 1
ATOM 1579 O O . VAL A 1 208 ? 2.725 26.969 24.016 1 98.81 208 VAL A O 1
ATOM 1582 N N . VAL A 1 209 ? 0.608 26.281 24.234 1 98.75 209 VAL A N 1
ATOM 1583 C CA . VAL A 1 209 ? 0.148 26.969 23.047 1 98.75 209 VAL A CA 1
ATOM 1584 C C . VAL A 1 209 ? -0.045 28.453 23.359 1 98.75 209 VAL A C 1
ATOM 1586 O O . VAL A 1 209 ? -0.774 28.812 24.281 1 98.75 209 VAL A O 1
ATOM 1589 N N . GLU A 1 210 ? 0.508 29.281 22.531 1 98.19 210 GLU A N 1
ATOM 1590 C CA . GLU A 1 210 ? 0.51 30.719 22.828 1 98.19 210 GLU A CA 1
ATOM 1591 C C . GLU A 1 210 ? -0.453 31.469 21.922 1 98.19 210 GLU A C 1
ATOM 1593 O O . GLU A 1 210 ? -0.962 32.531 22.297 1 98.19 210 GLU A O 1
ATOM 1598 N N . ARG A 1 211 ? -0.688 30.984 20.797 1 97 211 ARG A N 1
ATOM 1599 C CA . ARG A 1 211 ? -1.599 31.641 19.859 1 97 211 ARG A CA 1
ATOM 1600 C C . ARG A 1 211 ? -2.166 30.625 18.875 1 97 211 ARG A C 1
ATOM 1602 O O . ARG A 1 211 ? -1.602 29.547 18.688 1 97 211 ARG A O 1
ATOM 1609 N N . LEU A 1 212 ? -3.238 30.984 18.25 1 97.5 212 LEU A N 1
ATOM 1610 C CA . LEU A 1 212 ? -3.809 30.172 17.172 1 97.5 212 LEU A CA 1
ATOM 1611 C C . LEU A 1 212 ? -3.074 30.438 15.867 1 97.5 212 LEU A C 1
ATOM 1613 O O . LEU A 1 212 ? -2.947 31.578 15.43 1 97.5 212 LEU A O 1
ATOM 1617 N N . PRO A 1 213 ? -2.523 29.406 15.297 1 98.12 213 PRO A N 1
ATOM 1618 C CA . PRO A 1 213 ? -1.878 29.594 14 1 98.12 213 PRO A CA 1
ATOM 1619 C C . PRO A 1 213 ? -2.875 29.625 12.844 1 98.12 213 PRO A C 1
ATOM 1621 O O . PRO A 1 213 ? -2.811 28.781 11.945 1 98.12 213 PRO A O 1
ATOM 1624 N N . ALA A 1 214 ? -3.729 30.641 12.781 1 98.06 214 ALA A N 1
ATOM 1625 C CA . ALA A 1 214 ? -4.801 30.781 11.805 1 98.06 214 ALA A CA 1
ATOM 1626 C C . ALA A 1 214 ? -4.871 32.219 11.281 1 98.06 214 ALA A C 1
ATOM 1628 O O . ALA A 1 214 ? -4.57 33.156 12.016 1 98.06 214 ALA A O 1
ATOM 1629 N N . PRO A 1 215 ? -5.305 32.312 10.062 1 97.62 215 PRO A N 1
ATOM 1630 C CA . PRO A 1 215 ? -5.5 33.656 9.555 1 97.62 215 PRO A CA 1
ATOM 1631 C C . PRO A 1 215 ? -6.695 34.375 10.195 1 97.62 215 PRO A C 1
ATOM 1633 O O . PRO A 1 215 ? -7.668 33.719 10.578 1 97.62 215 PRO A O 1
ATOM 1636 N N . GLN A 1 216 ? -6.602 35.656 10.172 1 97.81 216 GLN A N 1
ATOM 1637 C CA . GLN A 1 216 ? -7.684 36.438 10.734 1 97.81 216 GLN A CA 1
ATOM 1638 C C . GLN A 1 216 ? -8.992 36.219 9.992 1 97.81 216 GLN A C 1
ATOM 1640 O O . GLN A 1 216 ? -10.07 36.219 10.594 1 97.81 216 GLN A O 1
ATOM 1645 N N . GLU A 1 217 ? -8.945 35.969 8.711 1 97.88 217 GLU A N 1
ATOM 1646 C CA . GLU A 1 217 ? -10.156 35.75 7.93 1 97.88 217 GLU A CA 1
ATOM 1647 C C . GLU A 1 217 ? -10.859 34.469 8.367 1 97.88 217 GLU A C 1
ATOM 1649 O O . GLU A 1 217 ? -12.086 34.375 8.352 1 97.88 217 GLU A O 1
ATOM 1654 N N . VAL A 1 218 ? -10.102 33.469 8.766 1 97.56 218 VAL A N 1
ATOM 1655 C CA . VAL A 1 218 ? -10.68 32.219 9.258 1 97.56 218 VAL A CA 1
ATOM 1656 C C . VAL A 1 218 ? -11.344 32.469 10.609 1 97.56 218 VAL A C 1
ATOM 1658 O O . VAL A 1 218 ? -12.477 32.031 10.836 1 97.56 218 VAL A O 1
ATOM 1661 N N . ILE A 1 219 ? -10.656 33.188 11.477 1 97.56 219 ILE A N 1
ATOM 1662 C CA . ILE A 1 219 ? -11.188 33.469 12.805 1 97.56 219 ILE A CA 1
ATOM 1663 C C . ILE A 1 219 ? -12.492 34.25 12.68 1 97.56 219 ILE A C 1
ATOM 1665 O O . ILE A 1 219 ? -13.5 33.906 13.289 1 97.56 219 ILE A O 1
ATOM 1669 N N . SER A 1 220 ? -12.445 35.281 11.883 1 97.25 220 SER A N 1
ATOM 1670 C CA . SER A 1 220 ? -13.617 36.125 11.695 1 97.25 220 SER A CA 1
ATOM 1671 C C . SER A 1 220 ? -14.781 35.344 11.109 1 97.25 220 SER A C 1
ATOM 1673 O O . SER A 1 220 ? -15.93 35.5 11.539 1 97.25 220 SER A O 1
ATOM 1675 N N . GLU A 1 221 ? -14.484 34.531 10.125 1 96.06 221 GLU A N 1
ATOM 1676 C CA . GLU A 1 221 ? -15.547 33.781 9.461 1 96.06 221 GLU A CA 1
ATOM 1677 C C . GLU A 1 221 ? -16.141 32.75 10.406 1 96.06 221 GLU A C 1
ATOM 1679 O O . GLU A 1 221 ? -17.344 32.5 10.383 1 96.06 221 GLU A O 1
ATOM 1684 N N . ALA A 1 222 ? -15.289 32.094 11.195 1 96.06 222 ALA A N 1
ATOM 1685 C CA . ALA A 1 222 ? -15.781 31.125 12.188 1 96.06 222 ALA A CA 1
ATOM 1686 C C . ALA A 1 222 ? -16.797 31.797 13.125 1 96.06 222 ALA A C 1
ATOM 1688 O O . ALA A 1 222 ? -17.891 31.281 13.32 1 96.06 222 ALA A O 1
ATOM 1689 N N . LEU A 1 223 ? -16.438 32.969 13.609 1 96.81 223 LEU A N 1
ATOM 1690 C CA . LEU A 1 223 ? -17.312 33.688 14.523 1 96.81 223 LEU A CA 1
ATOM 1691 C C . LEU A 1 223 ? -18.609 34.094 13.82 1 96.81 223 LEU A C 1
ATOM 1693 O O . LEU A 1 223 ? -19.703 33.969 14.383 1 96.81 223 LEU A O 1
ATOM 1697 N N . ARG A 1 224 ? -18.453 34.562 12.664 1 95.19 224 ARG A N 1
ATOM 1698 C CA . ARG A 1 224 ? -19.609 35 11.883 1 95.19 224 ARG A CA 1
ATOM 1699 C C . ARG A 1 224 ? -20.594 33.844 11.695 1 95.19 224 ARG A C 1
ATOM 1701 O O . ARG A 1 224 ? -21.812 34.031 11.766 1 95.19 224 ARG A O 1
ATOM 1708 N N . LEU A 1 225 ? -20.078 32.656 11.5 1 93.94 225 LEU A N 1
ATOM 1709 C CA . LEU A 1 225 ? -20.906 31.484 11.219 1 93.94 225 LEU A CA 1
ATOM 1710 C C . LEU A 1 225 ? -21.344 30.812 12.516 1 93.94 225 LEU A C 1
ATOM 1712 O O . LEU A 1 225 ? -22.078 29.812 12.484 1 93.94 225 LEU A O 1
ATOM 1716 N N . GLY A 1 226 ? -20.828 31.219 13.633 1 94.31 226 GLY A N 1
ATOM 1717 C CA . GLY A 1 226 ? -21.266 30.734 14.922 1 94.31 226 GLY A CA 1
ATOM 1718 C C . GLY A 1 226 ? -20.422 29.594 15.461 1 94.31 226 GLY A C 1
ATOM 1719 O O . GLY A 1 226 ? -20.891 28.812 16.297 1 94.31 226 GLY A O 1
ATOM 1720 N N . PHE A 1 227 ? -19.25 29.469 14.914 1 94.62 227 PHE A N 1
ATOM 1721 C CA . PHE A 1 227 ? -18.359 28.422 15.383 1 94.62 227 PHE A CA 1
ATOM 1722 C C . PHE A 1 227 ? -17.25 29 16.266 1 94.62 227 PHE A C 1
ATOM 1724 O O . PHE A 1 227 ? -16.875 30.156 16.109 1 94.62 227 PHE A O 1
ATOM 1731 N N . GLU A 1 228 ? -16.766 28.172 17.172 1 95.44 228 GLU A N 1
ATOM 1732 C CA . GLU A 1 228 ? -15.594 28.531 17.953 1 95.44 228 GLU A CA 1
ATOM 1733 C C . GLU A 1 228 ? -14.312 28.406 17.141 1 95.44 228 GLU A C 1
ATOM 1735 O O . GLU A 1 228 ? -14.016 27.328 16.625 1 95.44 228 GLU A O 1
ATOM 1740 N N . PRO A 1 229 ? -13.57 29.469 17 1 96.62 229 PRO A N 1
ATOM 1741 C CA . PRO A 1 229 ? -12.344 29.406 16.203 1 96.62 229 PRO A CA 1
ATOM 1742 C C . PRO A 1 229 ? -11.414 28.281 16.641 1 96.62 229 PRO A C 1
ATOM 1744 O O . PRO A 1 229 ? -10.805 27.609 15.812 1 96.62 229 PRO A O 1
ATOM 1747 N N . GLU A 1 230 ? -11.32 28.047 17.938 1 96.88 230 GLU A N 1
ATOM 1748 C CA . GLU A 1 230 ? -10.461 26.984 18.484 1 96.88 230 GLU A CA 1
ATOM 1749 C C . GLU A 1 230 ? -10.891 25.625 17.969 1 96.88 230 GLU A C 1
ATOM 1751 O O . GLU A 1 230 ? -10.055 24.766 17.672 1 96.88 230 GLU A O 1
ATOM 1756 N N . GLU A 1 231 ? -12.164 25.484 17.875 1 95.12 231 GLU A N 1
ATOM 1757 C CA . GLU A 1 231 ? -12.688 24.203 17.375 1 95.12 231 GLU A CA 1
ATOM 1758 C C . GLU A 1 231 ? -12.289 23.969 15.93 1 95.12 231 GLU A C 1
ATOM 1760 O O . GLU A 1 231 ? -11.812 22.891 15.578 1 95.12 231 GLU A O 1
ATOM 1765 N N . VAL A 1 232 ? -12.352 24.984 15.07 1 95.56 232 VAL A N 1
ATOM 1766 C CA . VAL A 1 232 ? -12.094 24.844 13.641 1 95.56 232 VAL A CA 1
ATOM 1767 C C . VAL A 1 232 ? -10.594 24.703 13.398 1 95.56 232 VAL A C 1
ATOM 1769 O O . VAL A 1 232 ? -10.18 24.094 12.406 1 95.56 232 VAL A O 1
ATOM 1772 N N . VAL A 1 233 ? -9.805 25.172 14.344 1 97.06 233 VAL A N 1
ATOM 1773 C CA . VAL A 1 233 ? -8.359 25.156 14.164 1 97.06 233 VAL A CA 1
ATOM 1774 C C . VAL A 1 233 ? -7.773 23.875 14.75 1 97.06 233 VAL A C 1
ATOM 1776 O O . VAL A 1 233 ? -6.992 23.188 14.094 1 97.06 233 VAL A O 1
ATOM 1779 N N . PHE A 1 234 ? -8.211 23.469 15.953 1 97 234 PHE A N 1
ATOM 1780 C CA . PHE A 1 234 ? -7.566 22.375 16.672 1 97 234 PHE A CA 1
ATOM 1781 C C . PHE A 1 234 ? -8.117 21.031 16.234 1 97 234 PHE A C 1
ATOM 1783 O O . PHE A 1 234 ? -7.406 20.031 16.266 1 97 234 PHE A O 1
ATOM 1790 N N . ASN A 1 235 ? -9.352 21.047 15.844 1 92.06 235 ASN A N 1
ATOM 1791 C CA . ASN A 1 235 ? -9.992 19.75 15.617 1 92.06 235 ASN A CA 1
ATOM 1792 C C . ASN A 1 235 ? -10.07 19.422 14.133 1 92.06 235 ASN A C 1
ATOM 1794 O O . ASN A 1 235 ? -10.43 18.297 13.758 1 92.06 235 ASN A O 1
ATOM 1798 N N . ALA A 1 236 ? -9.742 20.469 13.414 1 85.62 236 ALA A N 1
ATOM 1799 C CA . ALA A 1 236 ? -9.852 20.172 11.992 1 85.62 236 ALA A CA 1
ATOM 1800 C C . ALA A 1 236 ? -8.781 19.172 11.562 1 85.62 236 ALA A C 1
ATOM 1802 O O . ALA A 1 236 ? -7.848 18.891 12.312 1 85.62 236 ALA A O 1
ATOM 1803 N N . GLY A 1 237 ? -8.938 18.438 10.445 1 88.19 237 GLY A N 1
ATOM 1804 C CA . GLY A 1 237 ? -8.055 17.5 9.758 1 88.19 237 GLY A CA 1
ATOM 1805 C C . GLY A 1 237 ? -7.91 17.797 8.281 1 88.19 237 GLY A C 1
ATOM 1806 O O . GLY A 1 237 ? -8.586 18.688 7.746 1 88.19 237 GLY A O 1
ATOM 1807 N N . GLU A 1 238 ? -6.863 17.297 7.883 1 93.69 238 GLU A N 1
ATOM 1808 C CA . GLU A 1 238 ? -6.688 17.25 6.438 1 93.69 238 GLU A CA 1
ATOM 1809 C C . GLU A 1 238 ? -6.109 18.547 5.902 1 93.69 238 GLU A C 1
ATOM 1811 O O . GLU A 1 238 ? -6.184 18.828 4.699 1 93.69 238 GLU A O 1
ATOM 1816 N N . GLU A 1 239 ? -5.621 19.453 6.816 1 93.62 239 GLU A N 1
ATOM 1817 C CA . GLU A 1 239 ? -4.926 20.641 6.328 1 93.62 239 GLU A CA 1
ATOM 1818 C C . GLU A 1 239 ? -3.555 20.281 5.762 1 93.62 239 GLU A C 1
ATOM 1820 O O . GLU A 1 239 ? -3.02 21.016 4.922 1 93.62 239 GLU A O 1
ATOM 1825 N N . TYR A 1 240 ? -3.02 19.172 6.254 1 96.94 240 TYR A N 1
ATOM 1826 C CA . TYR A 1 240 ? -1.719 18.672 5.824 1 96.94 240 TYR A CA 1
ATOM 1827 C C . TYR A 1 240 ? -0.646 19.75 5.969 1 96.94 240 TYR A C 1
ATOM 1829 O O . TYR A 1 240 ? 0.257 19.844 5.137 1 96.94 240 TYR A O 1
ATOM 1837 N N . LEU A 1 241 ? -0.821 20.625 6.957 1 97.81 241 LEU A N 1
ATOM 1838 C CA . LEU A 1 241 ? 0.216 21.594 7.293 1 97.81 241 LEU A CA 1
ATOM 1839 C C . LEU A 1 241 ? 1.262 20.984 8.219 1 97.81 241 LEU A C 1
ATOM 1841 O O . LEU A 1 241 ? 0.924 20.188 9.102 1 97.81 241 LEU A O 1
ATOM 1845 N N . PRO A 1 242 ? 2.477 21.328 8.023 1 98.44 242 PRO A N 1
ATOM 1846 C CA . PRO A 1 242 ? 3.547 20.781 8.859 1 98.44 242 PRO A CA 1
ATOM 1847 C C . PRO A 1 242 ? 3.639 21.453 10.227 1 98.44 242 PRO A C 1
ATOM 1849 O O . PRO A 1 242 ? 3.393 22.656 10.336 1 98.44 242 PRO A O 1
ATOM 1852 N N . VAL A 1 243 ? 3.98 20.719 11.211 1 98.69 243 VAL A N 1
ATOM 1853 C CA . VAL A 1 243 ? 4.41 21.234 12.5 1 98.69 243 VAL A CA 1
ATOM 1854 C C . VAL A 1 243 ? 5.836 20.781 12.797 1 98.69 243 VAL A C 1
ATOM 1856 O O . VAL A 1 243 ? 6.117 19.578 12.812 1 98.69 243 VAL A O 1
ATOM 1859 N N . PHE A 1 244 ? 6.719 21.734 12.977 1 98.88 244 PHE A N 1
ATOM 1860 C CA . PHE A 1 244 ? 8.109 21.469 13.328 1 98.88 244 PHE A CA 1
ATOM 1861 C C . PHE A 1 244 ? 8.414 21.953 14.742 1 98.88 244 PHE A C 1
ATOM 1863 O O . PHE A 1 244 ? 7.961 23.016 15.148 1 98.88 244 PHE A O 1
ATOM 1870 N N . ALA A 1 245 ? 9.086 21.172 15.469 1 98.88 245 ALA A N 1
ATOM 1871 C CA . ALA A 1 245 ? 9.766 21.656 16.672 1 98.88 245 ALA A CA 1
ATOM 1872 C C . ALA A 1 245 ? 11.195 22.094 16.344 1 98.88 245 ALA A C 1
ATOM 1874 O O . ALA A 1 245 ? 12.016 21.297 15.906 1 98.88 245 ALA A O 1
ATOM 1875 N N . VAL A 1 246 ? 11.461 23.344 16.625 1 98.81 246 VAL A N 1
ATOM 1876 C CA . VAL A 1 246 ? 12.742 23.844 16.156 1 98.81 246 VAL A CA 1
ATOM 1877 C C . VAL A 1 246 ? 13.398 24.703 17.234 1 98.81 246 VAL A C 1
ATOM 1879 O O . VAL A 1 246 ? 12.711 25.25 18.094 1 98.81 246 VAL A O 1
ATOM 1882 N N . ASP A 1 247 ? 14.727 24.797 17.156 1 98.62 247 ASP A N 1
ATOM 1883 C CA . ASP A 1 247 ? 15.43 25.828 17.906 1 98.62 247 ASP A CA 1
ATOM 1884 C C . ASP A 1 247 ? 14.836 27.203 17.609 1 98.62 247 ASP A C 1
ATOM 1886 O O . ASP A 1 247 ? 14.633 27.578 16.453 1 98.62 247 ASP A O 1
ATOM 1890 N N . PRO A 1 248 ? 14.555 27.922 18.688 1 98.19 248 PRO A N 1
ATOM 1891 C CA . PRO A 1 248 ? 13.914 29.219 18.469 1 98.19 248 PRO A CA 1
ATOM 1892 C C . PRO A 1 248 ? 14.727 30.141 17.562 1 98.19 248 PRO A C 1
ATOM 1894 O O . PRO A 1 248 ? 14.188 31.078 16.984 1 98.19 248 PRO A O 1
ATOM 1897 N N . ARG A 1 249 ? 16.094 29.922 17.406 1 97.19 249 ARG A N 1
ATOM 1898 C CA . ARG A 1 249 ? 16.969 30.75 16.578 1 97.19 249 ARG A CA 1
ATOM 1899 C C . ARG A 1 249 ? 16.859 30.375 15.109 1 97.19 249 ARG A C 1
ATOM 1901 O O . ARG A 1 249 ? 17.406 31.062 14.242 1 97.19 249 ARG A O 1
ATOM 1908 N N . CYS A 1 250 ? 15.891 29.297 14.758 1 97.31 250 CYS A N 1
ATOM 1909 C CA . CYS A 1 250 ? 15.859 28.734 13.406 1 97.31 250 CYS A CA 1
ATOM 1910 C C . CYS A 1 250 ? 14.469 28.844 12.797 1 97.31 250 CYS A C 1
ATOM 1912 O O . CYS A 1 250 ? 14.109 28.062 11.914 1 97.31 250 CYS A O 1
ATOM 1914 N N . VAL A 1 251 ? 13.719 29.766 13.18 1 97.94 251 VAL A N 1
ATOM 1915 C CA . VAL A 1 251 ? 12.375 29.922 12.625 1 97.94 251 VAL A CA 1
ATOM 1916 C C . VAL A 1 251 ? 12.453 30.578 11.25 1 97.94 251 VAL A C 1
ATOM 1918 O O . VAL A 1 251 ? 12.836 31.75 11.133 1 97.94 251 VAL A O 1
ATOM 1921 N N . PRO A 1 252 ? 12.07 29.891 10.234 1 98 252 PRO A N 1
ATOM 1922 C CA . PRO A 1 252 ? 12.18 30.484 8.898 1 98 252 PRO A CA 1
ATOM 1923 C C . PRO A 1 252 ? 10.992 31.391 8.547 1 98 252 PRO A C 1
ATOM 1925 O O . PRO A 1 252 ? 9.969 31.359 9.234 1 98 252 PRO A O 1
ATOM 1928 N N . GLU A 1 253 ? 11.148 32.156 7.434 1 97.31 253 GLU A N 1
ATOM 1929 C CA . GLU A 1 253 ? 10.047 32.969 6.918 1 97.31 253 GLU A CA 1
ATOM 1930 C C . GLU A 1 253 ? 8.859 32.094 6.52 1 97.31 253 GLU A C 1
ATOM 1932 O O . GLU A 1 253 ? 9.039 30.969 6.035 1 97.31 253 GLU A O 1
ATOM 1937 N N . GLY A 1 254 ? 7.699 32.562 6.777 1 97.81 254 GLY A N 1
ATOM 1938 C CA . GLY A 1 254 ? 6.496 31.859 6.379 1 97.81 254 GLY A CA 1
ATOM 1939 C C . GLY A 1 254 ? 5.922 30.984 7.48 1 97.81 254 GLY A C 1
ATOM 1940 O O . GLY A 1 254 ? 4.82 30.453 7.344 1 97.81 254 GLY A O 1
ATOM 1941 N N . TYR A 1 255 ? 6.66 30.922 8.547 1 98.44 255 TYR A N 1
ATOM 1942 C CA . TYR A 1 255 ? 6.199 30.156 9.703 1 98.44 255 TYR A CA 1
ATOM 1943 C C . TYR A 1 255 ? 5.973 31.062 10.906 1 98.44 255 TYR A C 1
ATOM 1945 O O . TYR A 1 255 ? 6.578 32.125 11.008 1 98.44 255 TYR A O 1
ATOM 1953 N N . VAL A 1 256 ? 5.094 30.625 11.789 1 98.25 256 VAL A N 1
ATOM 1954 C CA . VAL A 1 256 ? 4.891 31.297 13.062 1 98.25 256 VAL A CA 1
ATOM 1955 C C . VAL A 1 256 ? 5.168 30.344 14.219 1 98.25 256 VAL A C 1
ATOM 1957 O O . VAL A 1 256 ? 4.812 29.156 14.148 1 98.25 256 VAL A O 1
ATOM 1960 N N . ALA A 1 257 ? 5.855 30.797 15.188 1 98.75 257 ALA A N 1
ATOM 1961 C CA . ALA A 1 257 ? 5.969 30.047 16.438 1 98.75 257 ALA A CA 1
ATOM 1962 C C . ALA A 1 257 ? 4.695 30.172 17.266 1 98.75 257 ALA A C 1
ATOM 1964 O O . ALA A 1 257 ? 4.395 31.234 17.812 1 98.75 257 ALA A O 1
ATOM 1965 N N . PHE A 1 258 ? 4.016 29.094 17.344 1 98.75 258 PHE A N 1
ATOM 1966 C CA . PHE A 1 258 ? 2.701 29.219 17.969 1 98.75 258 PHE A CA 1
ATOM 1967 C C . PHE A 1 258 ? 2.68 28.531 19.328 1 98.75 258 PHE A C 1
ATOM 1969 O O . PHE A 1 258 ? 1.727 28.688 20.094 1 98.75 258 PHE A O 1
ATOM 1976 N N . ALA A 1 259 ? 3.701 27.781 19.688 1 98.88 259 ALA A N 1
ATOM 1977 C CA . ALA A 1 259 ? 3.756 27.094 20.984 1 98.88 259 ALA A CA 1
ATOM 1978 C C . ALA A 1 259 ? 5.195 26.938 21.453 1 98.88 259 ALA A C 1
ATOM 1980 O O . ALA A 1 259 ? 6.133 26.969 20.656 1 98.88 259 ALA A O 1
ATOM 1981 N N . ARG A 1 260 ? 5.312 26.719 22.766 1 98.75 260 ARG A N 1
ATOM 1982 C CA . ARG A 1 260 ? 6.605 26.438 23.391 1 98.75 260 ARG A CA 1
ATOM 1983 C C . ARG A 1 260 ? 6.645 25.031 23.969 1 98.75 260 ARG A C 1
ATOM 1985 O O . ARG A 1 260 ? 5.652 24.562 24.531 1 98.75 260 ARG A O 1
ATOM 1992 N N . VAL A 1 261 ? 7.793 24.469 23.828 1 98.81 261 VAL A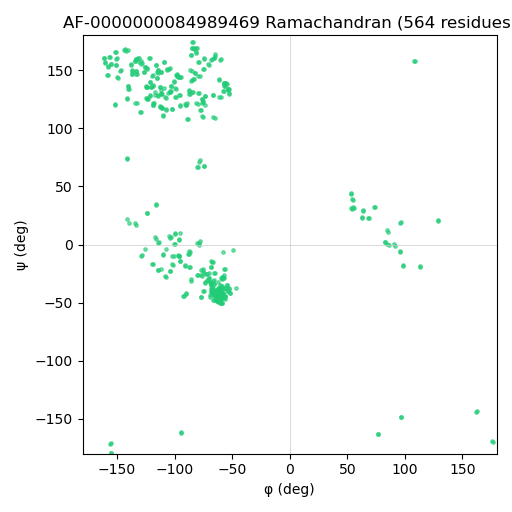 N 1
ATOM 1993 C CA . VAL A 1 261 ? 8.031 23.172 24.438 1 98.81 261 VAL A CA 1
ATOM 1994 C C . VAL A 1 261 ? 8.789 23.344 25.75 1 98.81 261 VAL A C 1
ATOM 1996 O O . VAL A 1 261 ? 9.844 23.969 25.781 1 98.81 261 VAL A O 1
ATOM 1999 N N . VAL A 1 262 ? 8.297 22.797 26.812 1 98.56 262 VAL A N 1
ATOM 2000 C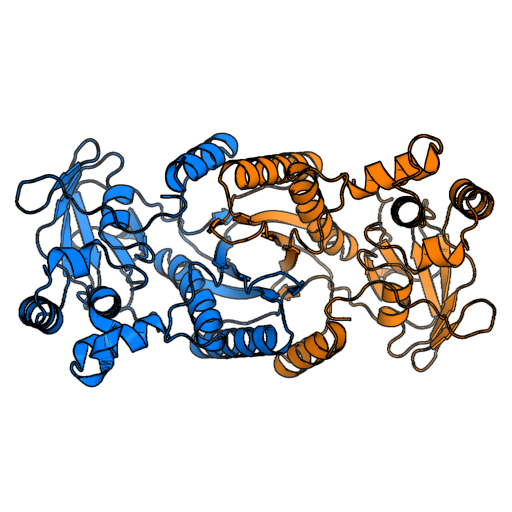 CA . VAL A 1 262 ? 8.938 22.922 28.125 1 98.56 262 VAL A CA 1
ATOM 2001 C C . VAL A 1 262 ? 9.047 21.547 28.781 1 98.56 262 VAL A C 1
ATOM 2003 O O . VAL A 1 262 ? 8.422 20.594 28.328 1 98.56 262 VAL A O 1
ATOM 2006 N N . GLU A 1 263 ? 9.953 21.516 29.734 1 98.19 263 GLU A N 1
ATOM 2007 C CA . GLU A 1 263 ? 10.039 20.266 30.484 1 98.19 263 GLU A CA 1
ATOM 2008 C C . GLU A 1 263 ? 8.695 19.906 31.109 1 98.19 263 GLU A C 1
ATOM 2010 O O . GLU A 1 263 ? 7.969 20.781 31.578 1 98.19 263 GLU A O 1
ATOM 2015 N N . GLY A 1 264 ? 8.438 18.688 30.969 1 96.81 264 GLY A N 1
ATOM 2016 C CA . GLY A 1 264 ? 7.172 18.25 31.531 1 96.81 264 GLY A CA 1
ATOM 2017 C C . GLY A 1 264 ? 6.871 16.781 31.25 1 96.81 264 GLY A C 1
ATOM 2018 O O . GLY A 1 264 ? 7.762 16.031 30.859 1 96.81 264 GLY A O 1
ATOM 2019 N N . SER A 1 265 ? 5.586 16.375 31.578 1 94.38 265 SER A N 1
ATOM 2020 C CA . SER A 1 265 ? 5.27 14.953 31.578 1 94.38 265 SER A CA 1
ATOM 2021 C C . SER A 1 265 ? 4.23 14.625 30.516 1 94.38 265 SER A C 1
ATOM 2023 O O . SER A 1 265 ? 3.723 13.5 30.469 1 94.38 265 SER A O 1
ATOM 2025 N N . GLY A 1 266 ? 3.84 15.648 29.672 1 96.62 266 GLY A N 1
ATOM 2026 C CA . GLY A 1 266 ? 2.967 15.25 28.578 1 96.62 266 GLY A CA 1
ATOM 2027 C C . GLY A 1 266 ? 1.712 16.094 28.484 1 96.62 266 GLY A C 1
ATOM 2028 O O . GLY A 1 266 ? 0.732 15.695 27.859 1 96.62 266 GLY A O 1
ATOM 2029 N N . SER A 1 267 ? 1.69 17.281 29.031 1 97.06 267 SER A N 1
ATOM 2030 C CA . SER A 1 267 ? 0.514 18.141 29 1 97.06 267 SER A CA 1
ATOM 2031 C C . SER A 1 267 ? 0.578 19.125 27.844 1 97.06 267 SER A C 1
ATOM 2033 O O . SER A 1 267 ? 1.663 19.547 27.438 1 97.06 267 SER A O 1
ATOM 2035 N N . VAL A 1 268 ? -0.572 19.359 27.328 1 98.5 268 VAL A N 1
ATOM 2036 C CA . VAL A 1 268 ? -0.738 20.453 26.375 1 98.5 268 VAL A CA 1
ATOM 2037 C C . VAL A 1 268 ? -1.616 21.547 26.984 1 98.5 268 VAL A C 1
ATOM 2039 O O . VAL A 1 268 ? -2.77 21.297 27.328 1 98.5 268 VAL A O 1
ATOM 2042 N N . ILE A 1 269 ? -1.048 22.703 27.109 1 98.25 269 ILE A N 1
ATOM 2043 C CA . ILE A 1 269 ? -1.724 23.797 27.797 1 98.25 269 ILE A CA 1
ATOM 2044 C C . ILE A 1 269 ? -2.098 24.891 26.812 1 98.25 269 ILE A C 1
ATOM 2046 O O . ILE A 1 269 ? -1.276 25.297 25.984 1 98.25 269 ILE A O 1
ATOM 2050 N N . TYR A 1 270 ? -3.32 25.328 26.844 1 97.62 270 TYR A N 1
ATOM 2051 C CA . TYR A 1 270 ? -3.855 26.422 26.062 1 97.62 270 TYR A CA 1
ATOM 2052 C C . TYR A 1 270 ? -4.688 27.359 26.922 1 97.62 270 TYR A C 1
ATOM 2054 O O . TYR A 1 270 ? -5.625 26.922 27.594 1 97.62 270 TYR A O 1
ATOM 2062 N N . LYS A 1 271 ? -4.305 28.625 26.953 1 96.56 271 LYS A N 1
ATOM 2063 C CA . LYS A 1 271 ? -4.977 29.625 27.766 1 96.56 271 LYS A CA 1
ATOM 2064 C C . LYS A 1 271 ? -5.043 29.188 29.234 1 96.56 271 LYS A C 1
ATOM 2066 O O . LYS A 1 271 ? -6.102 29.281 29.859 1 96.56 271 LYS A O 1
ATOM 2071 N N . GLY A 1 272 ? -3.99 28.594 29.625 1 96.19 272 GLY A N 1
ATOM 2072 C CA . GLY A 1 272 ? -3.801 28.266 31.031 1 96.19 272 GLY A CA 1
ATOM 2073 C C . GLY A 1 272 ? -4.492 26.984 31.438 1 96.19 272 GLY A C 1
ATOM 2074 O O . GLY A 1 272 ? -4.418 26.578 32.594 1 96.19 272 GLY A O 1
ATOM 2075 N N . LYS A 1 273 ? -5.141 26.281 30.531 1 96.88 273 LYS A N 1
ATOM 2076 C CA . LYS A 1 273 ? -5.867 25.062 30.828 1 96.88 273 LYS A CA 1
ATOM 2077 C C . LYS A 1 273 ? -5.438 23.938 29.875 1 96.88 273 LYS A C 1
ATOM 2079 O O . LYS A 1 273 ? -4.926 24.188 28.797 1 96.88 273 LYS A O 1
ATOM 2084 N N . PRO A 1 274 ? -5.629 22.672 30.328 1 96.5 274 PRO A N 1
ATOM 2085 C CA . PRO A 1 274 ? -5.375 21.562 29.406 1 96.5 274 PRO A CA 1
ATOM 2086 C C . PRO A 1 274 ? -6.195 21.656 28.125 1 96.5 274 PRO A C 1
ATOM 2088 O O . PRO A 1 274 ? -7.367 22.047 28.172 1 96.5 274 PRO A O 1
ATOM 2091 N N . LEU A 1 275 ? -5.57 21.359 27.047 1 96.12 275 LEU A N 1
ATOM 2092 C CA . LEU A 1 275 ? -6.246 21.422 25.75 1 96.12 275 LEU A CA 1
ATOM 2093 C C . LEU A 1 275 ? -7.445 20.484 25.719 1 96.12 275 LEU A C 1
ATOM 2095 O O . LEU A 1 275 ? -7.309 19.281 26 1 96.12 275 LEU A O 1
ATOM 2099 N N . LYS A 1 276 ? -8.602 20.891 25.391 1 92.19 276 LYS A N 1
ATOM 2100 C CA . LYS A 1 276 ? -9.812 20.062 25.406 1 92.19 276 LYS A CA 1
ATOM 2101 C C . LYS A 1 276 ? -10.039 19.375 24.062 1 92.19 276 LYS A C 1
ATOM 2103 O O . LYS A 1 276 ? -10.812 18.422 23.969 1 92.19 276 LYS A O 1
ATOM 2108 N N . TYR A 1 277 ? -9.398 19.875 23.062 1 90.12 277 TYR A N 1
ATOM 2109 C CA . TYR A 1 277 ? -9.562 19.328 21.719 1 90.12 277 TYR A CA 1
ATOM 2110 C C . TYR A 1 277 ? -8.68 18.094 21.516 1 90.12 277 TYR A C 1
ATOM 2112 O O . TYR A 1 277 ? -7.578 18.016 22.062 1 90.12 277 TYR A O 1
ATOM 2120 N N . ARG A 1 278 ? -9.094 17.062 20.688 1 87.31 278 ARG A N 1
ATOM 2121 C CA . ARG A 1 278 ? -8.367 15.797 20.594 1 87.31 278 ARG A CA 1
ATOM 2122 C C . ARG A 1 278 ? -8.078 15.445 19.141 1 87.31 278 ARG A C 1
ATOM 2124 O O . ARG A 1 278 ? -7.352 14.492 18.859 1 87.31 278 ARG A O 1
ATOM 2131 N N . GLY A 1 279 ? -8.648 16.156 18.172 1 86.25 279 GLY A N 1
ATOM 2132 C CA . GLY A 1 279 ? -8.461 15.82 16.766 1 86.25 279 GLY A CA 1
ATOM 2133 C C . GLY A 1 279 ? -9.289 14.633 16.312 1 86.25 279 GLY A C 1
ATOM 2134 O O . GLY A 1 279 ? -10.281 14.281 16.953 1 86.25 279 GLY A O 1
ATOM 2135 N N . TRP A 1 280 ? -8.945 14.008 15.148 1 82.94 280 TRP A N 1
ATOM 2136 C CA . TRP A 1 280 ? -9.68 12.906 14.539 1 82.94 280 TRP A CA 1
ATOM 2137 C C . TRP A 1 280 ? -9.062 11.562 14.922 1 82.94 280 TRP A C 1
ATOM 2139 O O . TRP A 1 280 ? -7.848 11.453 15.094 1 82.94 280 TRP A O 1
ATOM 2149 N N . SER A 1 281 ? -9.961 10.477 15.125 1 80.25 281 SER A N 1
ATOM 2150 C CA . SER A 1 281 ? -9.5 9.102 15.312 1 80.25 281 SER A CA 1
ATOM 2151 C C . SER A 1 281 ? -10.516 8.102 14.773 1 80.25 281 SER A C 1
ATOM 2153 O O . SER A 1 281 ? -11.727 8.312 14.883 1 80.25 281 SER A O 1
ATOM 2155 N N . TYR A 1 282 ? -9.984 7.023 14.203 1 80.56 282 TYR A N 1
ATOM 2156 C CA . TYR A 1 282 ? -10.859 5.945 13.758 1 80.56 282 TYR A CA 1
ATOM 2157 C C . TYR A 1 282 ? -11.383 5.141 14.945 1 80.56 282 TYR A C 1
ATOM 2159 O O . TYR A 1 282 ? -10.734 5.082 15.992 1 80.56 282 TYR A O 1
ATOM 2167 N N . PHE A 1 283 ? -12.586 4.34 14.742 1 79.81 283 PHE A N 1
ATOM 2168 C CA . PHE A 1 283 ? -13.188 3.363 15.641 1 79.81 283 PHE A CA 1
ATOM 2169 C C . PHE A 1 283 ? -13.633 4.023 16.938 1 79.81 283 PHE A C 1
ATOM 2171 O O . PHE A 1 283 ? -13.492 3.449 18.016 1 79.81 283 PHE A O 1
ATOM 2178 N N . ARG A 1 284 ? -13.859 5.352 16.844 1 72.69 284 ARG A N 1
ATOM 2179 C CA . ARG A 1 284 ? -14.414 6.035 18 1 72.69 284 ARG A CA 1
ATOM 2180 C C . ARG A 1 284 ? -15.922 5.816 18.109 1 72.69 284 ARG A C 1
ATOM 2182 O O . ARG A 1 284 ? -16.594 5.637 17.094 1 72.69 284 ARG A O 1
ATOM 2189 N N . MET B 1 1 ? -15.992 -3.729 -18.766 1 75.56 1 MET B N 1
ATOM 2190 C CA . MET B 1 1 ? -14.531 -3.672 -18.797 1 75.56 1 MET B CA 1
ATOM 2191 C C . MET B 1 1 ? -13.93 -4.52 -17.688 1 75.56 1 MET B C 1
ATOM 2193 O O . MET B 1 1 ? -14.273 -4.344 -16.516 1 75.56 1 MET B O 1
ATOM 2197 N N . ASP B 1 2 ? -13.141 -5.547 -18.078 1 81.88 2 ASP B N 1
ATOM 2198 C CA . ASP B 1 2 ? -12.523 -6.41 -17.078 1 81.88 2 ASP B CA 1
ATOM 2199 C C . ASP B 1 2 ? -11.219 -5.812 -16.562 1 81.88 2 ASP B C 1
ATOM 2201 O O . ASP B 1 2 ? -10.781 -4.762 -17.031 1 81.88 2 ASP B O 1
ATOM 2205 N N . GLU B 1 3 ? -10.742 -6.422 -15.5 1 84.31 3 GLU B N 1
ATOM 2206 C CA . GLU B 1 3 ? -9.531 -5.941 -14.844 1 84.31 3 GLU B CA 1
ATOM 2207 C C . GLU B 1 3 ? -8.391 -5.773 -15.852 1 84.31 3 GLU B C 1
ATOM 2209 O O . GLU B 1 3 ? -7.688 -4.762 -15.828 1 84.31 3 GLU B O 1
ATOM 2214 N N . LYS B 1 4 ? -8.266 -6.699 -16.734 1 80.69 4 LYS B N 1
ATOM 2215 C CA . LYS B 1 4 ? -7.141 -6.684 -17.672 1 80.69 4 LYS B CA 1
ATOM 2216 C C . LYS B 1 4 ? -7.254 -5.516 -18.641 1 80.69 4 LYS B C 1
ATOM 2218 O O . LYS B 1 4 ? -6.258 -4.855 -18.953 1 80.69 4 LYS B O 1
ATOM 2223 N N . SER B 1 5 ? -8.453 -5.277 -19.109 1 82.38 5 SER B N 1
ATOM 2224 C CA . SER B 1 5 ? -8.695 -4.133 -19.984 1 82.38 5 SER B CA 1
ATOM 2225 C C . SER B 1 5 ? -8.422 -2.82 -19.25 1 82.38 5 SER B C 1
ATOM 2227 O O . SER B 1 5 ? -7.844 -1.894 -19.828 1 82.38 5 SER B O 1
ATOM 2229 N N . LEU B 1 6 ? -8.867 -2.775 -18.047 1 85.5 6 LEU B N 1
ATOM 2230 C CA . LEU B 1 6 ? -8.656 -1.577 -17.234 1 85.5 6 LEU B CA 1
ATOM 2231 C C . LEU B 1 6 ? -7.172 -1.349 -16.984 1 85.5 6 LEU B C 1
ATOM 2233 O O . LEU B 1 6 ? -6.688 -0.216 -17.062 1 85.5 6 LEU B O 1
ATOM 2237 N N . LEU B 1 7 ? -6.473 -2.418 -16.688 1 83.19 7 LEU B N 1
ATOM 2238 C CA . LEU B 1 7 ? -5.035 -2.34 -16.453 1 83.19 7 LEU B CA 1
ATOM 2239 C C . LEU B 1 7 ? -4.309 -1.846 -17.703 1 83.19 7 LEU B C 1
ATOM 2241 O O . LEU B 1 7 ? -3.385 -1.037 -17.609 1 83.19 7 LEU B O 1
ATOM 2245 N N . ARG B 1 8 ? -4.719 -2.316 -18.828 1 80.69 8 ARG B N 1
ATOM 2246 C CA . ARG B 1 8 ? -4.125 -1.862 -20.094 1 80.69 8 ARG B CA 1
ATOM 2247 C C . ARG B 1 8 ? -4.305 -0.358 -20.266 1 80.69 8 ARG B C 1
ATOM 2249 O O . ARG B 1 8 ? -3.391 0.33 -20.734 1 80.69 8 ARG B O 1
ATOM 2256 N N . THR B 1 9 ? -5.418 0.09 -19.922 1 78.31 9 THR B N 1
ATOM 2257 C CA . THR B 1 9 ? -5.684 1.523 -19.984 1 78.31 9 THR B CA 1
ATOM 2258 C C . THR B 1 9 ? -4.754 2.289 -19.047 1 78.31 9 THR B C 1
ATOM 2260 O O . THR B 1 9 ? -4.16 3.295 -19.453 1 78.31 9 THR B O 1
ATOM 2263 N N . PHE B 1 10 ? -4.625 1.79 -17.828 1 82.75 10 PHE B N 1
ATOM 2264 C CA . PHE B 1 10 ? -3.75 2.418 -16.844 1 82.75 10 PHE B CA 1
ATOM 2265 C C . PHE B 1 10 ? -2.311 2.451 -17.344 1 82.75 10 PHE B C 1
ATOM 2267 O O . PHE B 1 10 ? -1.653 3.492 -17.281 1 82.75 10 PHE B O 1
ATOM 2274 N N . LEU B 1 11 ? -1.905 1.367 -17.828 1 80.38 11 LEU B N 1
ATOM 2275 C CA . LEU B 1 11 ? -0.523 1.232 -18.281 1 80.38 11 LEU B CA 1
ATOM 2276 C C . LEU B 1 11 ? -0.252 2.135 -19.484 1 80.38 11 LEU B C 1
ATOM 2278 O O . LEU B 1 11 ? 0.825 2.727 -19.594 1 80.38 11 LEU B O 1
ATOM 2282 N N . ARG B 1 12 ? -1.159 2.148 -20.359 1 77.88 12 ARG B N 1
ATOM 2283 C CA . ARG B 1 12 ? -1.03 3.033 -21.516 1 77.88 12 ARG B CA 1
ATOM 2284 C C . ARG B 1 12 ? -0.842 4.48 -21.078 1 77.88 12 ARG B C 1
ATOM 2286 O O . ARG B 1 12 ? -0.003 5.199 -21.625 1 77.88 12 ARG B O 1
ATOM 2293 N N . GLU B 1 13 ? -1.479 4.82 -20.109 1 80.75 13 GLU B N 1
ATOM 2294 C CA . GLU B 1 13 ? -1.396 6.188 -19.609 1 80.75 13 GLU B CA 1
ATOM 2295 C C . GLU B 1 13 ? -0.067 6.438 -18.906 1 80.75 13 GLU B C 1
ATOM 2297 O O . GLU B 1 13 ? 0.462 7.551 -18.938 1 80.75 13 GLU B O 1
ATOM 2302 N N . LEU B 1 14 ? 0.443 5.41 -18.281 1 84.12 14 LEU B N 1
ATOM 2303 C CA . LEU B 1 14 ? 1.663 5.547 -17.5 1 84.12 14 LEU B CA 1
ATOM 2304 C C . LEU B 1 14 ? 2.898 5.371 -18.375 1 84.12 14 LEU B C 1
ATOM 2306 O O . LEU B 1 14 ? 4 5.773 -17.984 1 84.12 14 LEU B O 1
ATOM 2310 N N . GLY B 1 15 ? 2.691 4.746 -19.531 1 75.81 15 GLY B N 1
ATOM 2311 C CA . GLY B 1 15 ? 3.84 4.371 -20.344 1 75.81 15 GLY B CA 1
ATOM 2312 C C . GLY B 1 15 ? 4.68 3.275 -19.719 1 75.81 15 GLY B C 1
ATOM 2313 O O . GLY B 1 15 ? 5.898 3.24 -19.891 1 75.81 15 GLY B O 1
ATOM 2314 N N . GLU B 1 16 ? 4.078 2.521 -18.859 1 75.88 16 GLU B N 1
ATOM 2315 C CA . GLU B 1 16 ? 4.781 1.454 -18.156 1 75.88 16 GLU B CA 1
ATOM 2316 C C . GLU B 1 16 ? 4.324 0.08 -18.641 1 75.88 16 GLU B C 1
ATOM 2318 O O . GLU B 1 16 ? 3.275 -0.044 -19.266 1 75.88 16 GLU B O 1
ATOM 2323 N N . GLU B 1 17 ? 5.223 -0.931 -18.438 1 74.81 17 GLU B N 1
ATOM 2324 C CA . GLU B 1 17 ? 4.867 -2.311 -18.766 1 74.81 17 GLU B CA 1
ATOM 2325 C C . GLU B 1 17 ? 4.41 -3.066 -17.516 1 74.81 17 GLU B C 1
ATOM 2327 O O . GLU B 1 17 ? 4.879 -2.795 -16.406 1 74.81 17 GLU B O 1
ATOM 2332 N N . GLU B 1 18 ? 3.49 -3.928 -17.812 1 82.94 18 GLU B N 1
ATOM 2333 C CA . GLU B 1 18 ? 3.006 -4.785 -16.734 1 82.94 18 GLU B CA 1
ATOM 2334 C C . GLU B 1 18 ? 4.098 -5.738 -16.25 1 82.94 18 GLU B C 1
ATOM 2336 O O . GLU B 1 18 ? 4.828 -6.309 -17.062 1 82.94 18 GLU B O 1
ATOM 2341 N N . ASN B 1 19 ? 4.312 -5.777 -15.031 1 91.75 19 ASN B N 1
ATOM 2342 C CA . ASN B 1 19 ? 5.254 -6.699 -14.398 1 91.75 19 ASN B CA 1
ATOM 2343 C C . ASN B 1 19 ? 4.836 -7.027 -12.969 1 91.75 19 ASN B C 1
ATOM 2345 O O . ASN B 1 19 ? 3.891 -6.438 -12.438 1 91.75 19 ASN B O 1
ATOM 2349 N N . ASP B 1 20 ? 5.422 -8.023 -12.445 1 93.5 20 ASP B N 1
ATOM 2350 C CA . ASP B 1 20 ? 5.109 -8.445 -11.086 1 93.5 20 ASP B CA 1
ATOM 2351 C C . ASP B 1 20 ? 5.613 -7.438 -10.055 1 93.5 20 ASP B C 1
ATOM 2353 O O . ASP B 1 20 ? 5.078 -7.344 -8.953 1 93.5 20 ASP B O 1
ATOM 2357 N N . VAL B 1 21 ? 6.691 -6.742 -10.438 1 97.12 21 VAL B N 1
ATOM 2358 C CA . VAL B 1 21 ? 7.23 -5.699 -9.57 1 97.12 21 VAL B CA 1
ATOM 2359 C C . VAL B 1 21 ? 7.512 -4.441 -10.391 1 97.12 21 VAL B C 1
ATOM 2361 O O . VAL B 1 21 ? 7.535 -4.488 -11.625 1 97.12 21 VAL B O 1
ATOM 2364 N N . SER B 1 22 ? 7.602 -3.332 -9.75 1 96.06 22 SER B N 1
ATOM 2365 C CA . SER B 1 22 ? 8.109 -2.1 -10.344 1 96.06 22 SER B CA 1
ATOM 2366 C C . SER B 1 22 ? 9.57 -1.867 -9.969 1 96.06 22 SER B C 1
ATOM 2368 O O . SER B 1 22 ? 9.961 -2.074 -8.82 1 96.06 22 SER B O 1
ATOM 2370 N N . TYR B 1 23 ? 10.367 -1.512 -10.984 1 96 23 TYR B N 1
ATOM 2371 C CA . TYR B 1 23 ? 11.781 -1.247 -10.773 1 96 23 TYR B CA 1
ATOM 2372 C C . TYR B 1 23 ? 12.062 0.25 -10.758 1 96 23 TYR B C 1
ATOM 2374 O O . TYR B 1 23 ? 11.555 0.991 -11.602 1 96 23 TYR B O 1
ATOM 2382 N N . ILE B 1 24 ? 12.812 0.697 -9.75 1 94.81 24 ILE B N 1
ATOM 2383 C CA . ILE B 1 24 ? 13.266 2.086 -9.758 1 94.81 24 ILE B CA 1
ATOM 2384 C C . ILE B 1 24 ? 14.578 2.207 -8.992 1 94.81 24 ILE B C 1
ATOM 2386 O O . ILE B 1 24 ? 14.656 1.828 -7.82 1 94.81 24 ILE B O 1
ATOM 2390 N N . ASP B 1 25 ? 15.656 2.678 -9.648 1 93.88 25 ASP B N 1
ATOM 2391 C CA . ASP B 1 25 ? 16.938 3.004 -9.031 1 93.88 25 ASP B CA 1
ATOM 2392 C C . ASP B 1 25 ? 17.469 1.827 -8.219 1 93.88 25 ASP B C 1
ATOM 2394 O O . ASP B 1 25 ? 17.844 1.988 -7.051 1 93.88 25 ASP B O 1
ATOM 2398 N N . GLY B 1 26 ? 17.391 0.654 -8.758 1 94.31 26 GLY B N 1
ATOM 2399 C CA . GLY B 1 26 ? 17.938 -0.529 -8.117 1 94.31 26 GLY B CA 1
ATOM 2400 C C . GLY B 1 26 ? 16.984 -1.156 -7.113 1 94.31 26 GLY B C 1
ATOM 2401 O O . GLY B 1 26 ? 17.328 -2.168 -6.488 1 94.31 26 GLY B O 1
ATOM 2402 N N . LEU B 1 27 ? 15.797 -0.536 -6.973 1 96.56 27 LEU B N 1
ATOM 2403 C CA . LEU B 1 27 ? 14.781 -1.07 -6.07 1 96.56 27 LEU B CA 1
ATOM 2404 C C . LEU B 1 27 ? 13.742 -1.879 -6.844 1 96.56 27 LEU B C 1
ATOM 2406 O O . LEU B 1 27 ? 13.469 -1.588 -8.008 1 96.56 27 LEU B O 1
ATOM 2410 N N . ALA B 1 28 ? 13.25 -2.904 -6.234 1 97.88 28 ALA B N 1
ATOM 2411 C CA . ALA B 1 28 ? 12.031 -3.596 -6.641 1 97.88 28 ALA B CA 1
ATOM 2412 C C . ALA B 1 28 ? 10.891 -3.314 -5.664 1 97.88 28 ALA B C 1
ATOM 2414 O O . ALA B 1 28 ? 11.062 -3.463 -4.449 1 97.88 28 ALA B O 1
ATOM 2415 N N . LEU B 1 29 ? 9.781 -2.865 -6.191 1 98.12 29 LEU B N 1
ATOM 2416 C CA . LEU B 1 29 ? 8.625 -2.486 -5.387 1 98.12 29 LEU B CA 1
ATOM 2417 C C . LEU B 1 29 ? 7.395 -3.297 -5.785 1 98.12 29 LEU B C 1
ATOM 2419 O O . LEU B 1 29 ? 7.176 -3.553 -6.973 1 98.12 29 LEU B O 1
ATOM 2423 N N . LYS B 1 30 ? 6.641 -3.693 -4.805 1 98.06 30 LYS B N 1
ATOM 2424 C CA . LYS B 1 30 ? 5.41 -4.43 -5.066 1 98.06 30 LYS B CA 1
ATOM 2425 C C . LYS B 1 30 ? 4.293 -3.988 -4.125 1 98.06 30 LYS B C 1
ATOM 2427 O O . LYS B 1 30 ? 4.531 -3.771 -2.936 1 98.06 30 LYS B O 1
ATOM 2432 N N . VAL B 1 31 ? 3.131 -3.803 -4.629 1 97.75 31 VAL B N 1
ATOM 2433 C CA . VAL B 1 31 ? 1.926 -3.646 -3.822 1 97.75 31 VAL B CA 1
ATOM 2434 C C . VAL B 1 31 ? 0.877 -4.668 -4.254 1 97.75 31 VAL B C 1
ATOM 2436 O O . VAL B 1 31 ? 0.703 -4.922 -5.445 1 97.75 31 VAL B O 1
ATOM 2439 N N . ASP B 1 32 ? 0.264 -5.262 -3.342 1 97.19 32 ASP B N 1
ATOM 2440 C CA . ASP B 1 32 ? -0.786 -6.246 -3.574 1 97.19 32 ASP B CA 1
ATOM 2441 C C . ASP B 1 32 ? -1.92 -6.094 -2.564 1 97.19 32 ASP B C 1
ATOM 2443 O O . ASP B 1 32 ? -1.675 -5.957 -1.364 1 97.19 32 ASP B O 1
ATOM 2447 N N . GLY B 1 33 ? -3.109 -6.109 -3.059 1 97.69 33 GLY B N 1
ATOM 2448 C CA . GLY B 1 33 ? -4.254 -5.883 -2.189 1 97.69 33 GLY B CA 1
ATOM 2449 C C . GLY B 1 33 ? -5.293 -6.98 -2.277 1 97.69 33 GLY B C 1
ATOM 2450 O O . GLY B 1 33 ? -5.438 -7.625 -3.316 1 97.69 33 GLY B O 1
ATOM 2451 N N . PHE B 1 34 ? -6.031 -7.18 -1.23 1 97.94 34 PHE B N 1
ATOM 2452 C CA . PHE B 1 34 ? -7.066 -8.203 -1.117 1 97.94 34 PHE B CA 1
ATOM 2453 C C . PHE B 1 34 ? -8.273 -7.672 -0.353 1 97.94 34 PHE B C 1
ATOM 2455 O O . PHE B 1 34 ? -8.133 -7.191 0.774 1 97.94 34 PHE B O 1
ATOM 2462 N N . ALA B 1 35 ? -9.398 -7.762 -0.902 1 98.38 35 ALA B N 1
ATOM 2463 C CA . ALA B 1 35 ? -10.648 -7.438 -0.223 1 98.38 35 ALA B CA 1
ATOM 2464 C C . ALA B 1 35 ? -11.367 -8.703 0.247 1 98.38 35 ALA B C 1
ATOM 2466 O O . ALA B 1 35 ? -11.445 -9.688 -0.49 1 98.38 35 ALA B O 1
ATOM 2467 N N . GLU B 1 36 ? -11.906 -8.594 1.418 1 97.31 36 GLU B N 1
ATOM 2468 C CA . GLU B 1 36 ? -12.547 -9.734 2.061 1 97.31 36 GLU B CA 1
ATOM 2469 C C . GLU B 1 36 ? -13.602 -10.359 1.149 1 97.31 36 GLU B C 1
ATOM 2471 O O . GLU B 1 36 ? -13.672 -11.586 1.019 1 97.31 36 GLU B O 1
ATOM 2476 N N . SER B 1 37 ? -14.375 -9.594 0.444 1 96.69 37 SER B N 1
ATOM 2477 C CA . SER B 1 37 ? -15.508 -10.062 -0.348 1 96.69 37 SER B CA 1
ATOM 2478 C C . SER B 1 37 ? -15.055 -10.953 -1.498 1 96.69 37 SER B C 1
ATOM 2480 O O . SER B 1 37 ? -15.789 -11.836 -1.944 1 96.69 37 SER B O 1
ATOM 2482 N N . TYR B 1 38 ? -13.781 -10.773 -1.942 1 93.31 38 TYR B N 1
ATOM 2483 C CA . TYR B 1 38 ? -13.336 -11.5 -3.127 1 93.31 38 TYR B CA 1
ATOM 2484 C C . TYR B 1 38 ? -12.156 -12.414 -2.797 1 93.31 38 TYR B C 1
ATOM 2486 O O . TYR B 1 38 ? -11.867 -13.352 -3.539 1 93.31 38 TYR B O 1
ATOM 2494 N N . ALA B 1 39 ? -11.555 -12.156 -1.688 1 93.31 39 ALA B N 1
ATOM 2495 C CA . ALA B 1 39 ? -10.297 -12.852 -1.446 1 93.31 39 ALA B CA 1
ATOM 2496 C C . ALA B 1 39 ? -10.422 -13.812 -0.266 1 93.31 39 ALA B C 1
ATOM 2498 O O . ALA B 1 39 ? -9.609 -14.727 -0.11 1 93.31 39 ALA B O 1
ATOM 2499 N N . LYS B 1 40 ? -11.375 -13.602 0.61 1 95.12 40 LYS B N 1
ATOM 2500 C CA . LYS B 1 40 ? -11.461 -14.469 1.78 1 95.12 40 LYS B CA 1
ATOM 2501 C C . LYS B 1 40 ? -12.352 -15.68 1.502 1 95.12 40 LYS B C 1
ATOM 2503 O O . LYS B 1 40 ? -13.547 -15.523 1.243 1 95.12 40 LYS B O 1
ATOM 2508 N N . MET B 1 41 ? -11.805 -16.844 1.62 1 92.5 41 MET B N 1
ATOM 2509 C CA . MET B 1 41 ? -12.547 -18.094 1.447 1 92.5 41 MET B CA 1
ATOM 2510 C C . MET B 1 41 ? -13.219 -18.516 2.748 1 92.5 41 MET B C 1
ATOM 2512 O O . MET B 1 41 ? -12.859 -18.031 3.822 1 92.5 41 MET B O 1
ATOM 2516 N N . PRO B 1 42 ? -14.164 -19.406 2.662 1 91.62 42 PRO B N 1
ATOM 2517 C CA . PRO B 1 42 ? -14.922 -19.797 3.857 1 91.62 42 PRO B CA 1
ATOM 2518 C C . PRO B 1 42 ? -14.039 -20.359 4.961 1 91.62 42 PRO B C 1
ATOM 2520 O O . PRO B 1 42 ? -14.328 -20.188 6.148 1 91.62 42 PRO B O 1
ATOM 2523 N N . PHE B 1 43 ? -12.984 -20.953 4.555 1 92.31 43 PHE B N 1
ATOM 2524 C CA . PHE B 1 43 ? -12.156 -21.625 5.555 1 92.31 43 PHE B CA 1
ATOM 2525 C C . PHE B 1 43 ? -11.016 -20.719 6.004 1 92.31 43 PHE B C 1
ATOM 2527 O O . PHE B 1 43 ? -10.188 -21.109 6.824 1 92.31 43 PHE B O 1
ATOM 2534 N N . HIS B 1 44 ? -10.992 -19.5 5.527 1 95.94 44 HIS B N 1
ATOM 2535 C CA . HIS B 1 44 ? -9.977 -18.531 5.938 1 95.94 44 HIS B CA 1
ATOM 2536 C C . HIS B 1 44 ? -10.375 -17.828 7.227 1 95.94 44 HIS B C 1
ATOM 2538 O O . HIS B 1 44 ? -11.523 -17.375 7.371 1 95.94 44 HIS B O 1
ATOM 2544 N N . THR B 1 45 ? -9.43 -17.781 8.172 1 98.06 45 THR B N 1
ATOM 2545 C CA . THR B 1 45 ? -9.516 -16.75 9.203 1 98.06 45 THR B CA 1
ATOM 2546 C C . THR B 1 45 ? -8.977 -15.422 8.688 1 98.06 45 THR B C 1
ATOM 2548 O O . THR B 1 45 ? -8.422 -15.359 7.59 1 98.06 45 THR B O 1
ATOM 2551 N N . TYR B 1 46 ? -9.188 -14.383 9.414 1 98.5 46 TYR B N 1
ATOM 2552 C CA . TYR B 1 46 ? -8.594 -13.109 9.031 1 98.5 46 TYR B CA 1
ATOM 2553 C C . TYR B 1 46 ? -7.074 -13.156 9.148 1 98.5 46 TYR B C 1
ATOM 2555 O O . TYR B 1 46 ? -6.371 -12.477 8.398 1 98.5 46 TYR B O 1
ATOM 2563 N N . ALA B 1 47 ? -6.57 -13.938 10.086 1 98.56 47 ALA B N 1
ATOM 2564 C CA . ALA B 1 47 ? -5.129 -14.156 10.172 1 98.56 47 ALA B CA 1
ATOM 2565 C C . ALA B 1 47 ? -4.598 -14.82 8.906 1 98.56 47 ALA B C 1
ATOM 2567 O O . ALA B 1 47 ? -3.521 -14.469 8.414 1 98.56 47 ALA B O 1
ATOM 2568 N N . ASP B 1 48 ? -5.391 -15.766 8.359 1 98.5 48 ASP B N 1
ATOM 2569 C CA . ASP B 1 48 ? -5.02 -16.391 7.09 1 98.5 48 ASP B CA 1
ATOM 2570 C C . ASP B 1 48 ? -4.957 -15.352 5.969 1 98.5 48 ASP B C 1
ATOM 2572 O O . ASP B 1 48 ? -4.074 -15.406 5.109 1 98.5 48 ASP B O 1
ATOM 2576 N N . MET B 1 49 ? -5.887 -14.438 6.004 1 98.19 49 MET B N 1
ATOM 2577 C CA . MET B 1 49 ? -5.898 -13.375 5.008 1 98.19 49 MET B CA 1
ATOM 2578 C C . MET B 1 49 ? -4.637 -12.523 5.105 1 98.19 49 MET B C 1
ATOM 2580 O O . MET B 1 49 ? -4.047 -12.164 4.086 1 98.19 49 MET B O 1
ATOM 2584 N N . GLY B 1 50 ? -4.258 -12.18 6.328 1 98.56 50 GLY B N 1
ATOM 2585 C CA . GLY B 1 50 ? -3.025 -11.438 6.531 1 98.56 50 GLY B CA 1
ATOM 2586 C C . GLY B 1 50 ? -1.797 -12.18 6.031 1 98.56 50 GLY B C 1
ATOM 2587 O O . GLY B 1 50 ? -0.955 -11.594 5.344 1 98.56 50 GLY B O 1
ATOM 2588 N N . TRP B 1 51 ? -1.719 -13.445 6.367 1 98.69 51 TRP B N 1
ATOM 2589 C CA . TRP B 1 51 ? -0.605 -14.281 5.926 1 98.69 51 TRP B CA 1
ATOM 2590 C C . TRP B 1 51 ? -0.528 -14.328 4.406 1 98.69 51 TRP B C 1
ATOM 2592 O O . TRP B 1 51 ? 0.538 -14.109 3.824 1 98.69 51 TRP B O 1
ATOM 2602 N N . ARG B 1 52 ? -1.646 -14.609 3.83 1 98.06 52 ARG B N 1
ATOM 2603 C CA . ARG B 1 52 ? -1.726 -14.734 2.379 1 98.06 52 ARG B CA 1
ATOM 2604 C C . ARG B 1 52 ? -1.296 -13.438 1.692 1 98.06 52 ARG B C 1
ATOM 2606 O O . ARG B 1 52 ? -0.61 -13.477 0.668 1 98.06 52 ARG B O 1
ATOM 2613 N N . ALA B 1 53 ? -1.701 -12.344 2.215 1 98.5 53 ALA B N 1
ATOM 2614 C CA . ALA B 1 53 ? -1.36 -11.055 1.619 1 98.5 53 ALA B CA 1
ATOM 2615 C C . ALA B 1 53 ? 0.152 -10.852 1.578 1 98.5 53 ALA B C 1
ATOM 2617 O O . ALA B 1 53 ? 0.697 -10.398 0.567 1 98.5 53 ALA B O 1
ATOM 2618 N N . VAL B 1 54 ? 0.835 -11.18 2.617 1 98.81 54 VAL B N 1
ATOM 2619 C CA . VAL B 1 54 ? 2.289 -11.055 2.668 1 98.81 54 VAL B CA 1
ATOM 2620 C C . VAL B 1 54 ? 2.924 -12.031 1.678 1 98.81 54 VAL B C 1
ATOM 2622 O O . VAL B 1 54 ? 3.797 -11.648 0.895 1 98.81 54 VAL B O 1
ATOM 2625 N N . ALA B 1 55 ? 2.461 -13.25 1.733 1 98.62 55 ALA B N 1
ATOM 2626 C CA . ALA B 1 55 ? 3.004 -14.273 0.85 1 98.62 55 ALA B CA 1
ATOM 2627 C C . ALA B 1 55 ? 2.852 -13.875 -0.615 1 98.62 55 ALA B C 1
ATOM 2629 O O . ALA B 1 55 ? 3.762 -14.086 -1.42 1 98.62 55 ALA B O 1
ATOM 2630 N N . ALA B 1 56 ? 1.716 -13.344 -0.936 1 98.31 56 ALA B N 1
ATOM 2631 C CA . ALA B 1 56 ? 1.439 -12.945 -2.312 1 98.31 56 ALA B CA 1
ATOM 2632 C C . ALA B 1 56 ? 2.43 -11.883 -2.787 1 98.31 56 ALA B C 1
ATOM 2634 O O . ALA B 1 56 ? 2.99 -11.992 -3.881 1 98.31 56 ALA B O 1
ATOM 2635 N N . ALA B 1 57 ? 2.645 -10.883 -2.014 1 98.56 57 ALA B N 1
ATOM 2636 C CA . ALA B 1 57 ? 3.6 -9.844 -2.371 1 98.56 57 ALA B CA 1
ATOM 2637 C C . ALA B 1 57 ? 5.012 -10.406 -2.486 1 98.56 57 ALA B C 1
ATOM 2639 O O . ALA B 1 57 ? 5.754 -10.062 -3.41 1 98.56 57 ALA B O 1
ATOM 2640 N N . LEU B 1 58 ? 5.363 -11.242 -1.557 1 98.62 58 LEU B N 1
ATOM 2641 C CA . LEU B 1 58 ? 6.711 -11.805 -1.545 1 98.62 58 LEU B CA 1
ATOM 2642 C C . LEU B 1 58 ? 6.918 -12.75 -2.723 1 98.62 58 LEU B C 1
ATOM 2644 O O . LEU B 1 58 ? 8.023 -12.852 -3.252 1 98.62 58 LEU B O 1
ATOM 2648 N N . SER B 1 59 ? 5.828 -13.445 -3.1 1 98.5 59 SER B N 1
ATOM 2649 C CA . SER B 1 59 ? 5.918 -14.305 -4.273 1 98.5 59 SER B CA 1
ATOM 2650 C C . SER B 1 59 ? 6.355 -13.523 -5.504 1 98.5 59 SER B C 1
ATOM 2652 O O . SER B 1 59 ? 7.223 -13.969 -6.262 1 98.5 59 SER B O 1
ATOM 2654 N N . ASP B 1 60 ? 5.762 -12.344 -5.727 1 98.19 60 ASP B N 1
ATOM 2655 C CA . ASP B 1 60 ? 6.105 -11.477 -6.848 1 98.19 60 ASP B CA 1
ATOM 2656 C C . ASP B 1 60 ? 7.559 -11.016 -6.758 1 98.19 60 ASP B C 1
ATOM 2658 O O . ASP B 1 60 ? 8.266 -10.969 -7.77 1 98.19 60 ASP B O 1
ATOM 2662 N N . MET B 1 61 ? 7.996 -10.672 -5.562 1 98.5 61 MET B N 1
ATOM 2663 C CA . MET B 1 61 ? 9.383 -10.25 -5.359 1 98.5 61 MET B CA 1
ATOM 2664 C C . MET B 1 61 ? 10.344 -11.391 -5.664 1 98.5 61 MET B C 1
ATOM 2666 O O . MET B 1 61 ? 11.336 -11.203 -6.375 1 98.5 61 MET B O 1
ATOM 2670 N N . LYS B 1 62 ? 10 -12.547 -5.137 1 98 62 LYS B N 1
ATOM 2671 C CA . LYS B 1 62 ? 10.867 -13.719 -5.223 1 98 62 LYS B CA 1
ATOM 2672 C C . LYS B 1 62 ? 11.039 -14.172 -6.668 1 98 62 LYS B C 1
ATOM 2674 O O . LYS B 1 62 ? 12.148 -14.492 -7.098 1 98 62 LYS B O 1
ATOM 2679 N N . VAL B 1 63 ? 9.961 -14.18 -7.43 1 98.19 63 VAL B N 1
ATOM 2680 C CA . VAL B 1 63 ? 10.023 -14.695 -8.797 1 98.19 63 VAL B CA 1
ATOM 2681 C C . VAL B 1 63 ? 10.859 -13.758 -9.664 1 98.19 63 VAL B C 1
ATOM 2683 O O . VAL B 1 63 ? 11.375 -14.164 -10.711 1 98.19 63 VAL B O 1
ATOM 2686 N N . LYS B 1 64 ? 11.047 -12.523 -9.242 1 98.44 64 LYS B N 1
ATOM 2687 C CA . LYS B 1 64 ? 11.852 -11.539 -9.961 1 98.44 64 LYS B CA 1
ATOM 2688 C C . LYS B 1 64 ? 13.25 -11.422 -9.359 1 98.44 64 LYS B C 1
ATOM 2690 O O . LYS B 1 64 ? 13.984 -10.477 -9.664 1 98.44 64 LYS B O 1
ATOM 2695 N N . LEU B 1 65 ? 13.547 -12.328 -8.477 1 98.06 65 LEU B N 1
ATOM 2696 C CA . LEU B 1 65 ? 14.859 -12.469 -7.855 1 98.06 65 LEU B CA 1
ATOM 2697 C C . LEU B 1 65 ? 15.211 -11.234 -7.027 1 98.06 65 LEU B C 1
ATOM 2699 O O . LEU B 1 65 ? 16.375 -10.867 -6.93 1 98.06 65 LEU B O 1
ATOM 2703 N N . ALA B 1 66 ? 14.234 -10.562 -6.504 1 98 66 ALA B N 1
ATOM 2704 C CA . ALA B 1 66 ? 14.469 -9.422 -5.621 1 98 66 ALA B CA 1
ATOM 2705 C C . ALA B 1 66 ? 14.68 -9.875 -4.18 1 98 66 ALA B C 1
ATOM 2707 O O . ALA B 1 66 ? 14.031 -10.812 -3.717 1 98 66 ALA B O 1
ATOM 2708 N N . HIS B 1 67 ? 15.586 -9.227 -3.508 1 97.44 67 HIS B N 1
ATOM 2709 C CA . HIS B 1 67 ? 15.75 -9.398 -2.068 1 97.44 67 HIS B CA 1
ATOM 2710 C C . HIS B 1 67 ? 14.875 -8.414 -1.295 1 97.44 67 HIS B C 1
ATOM 2712 O O . HIS B 1 67 ? 15.195 -7.23 -1.196 1 97.44 67 HIS B O 1
ATOM 2718 N N . THR B 1 68 ? 13.867 -8.922 -0.707 1 98.19 68 THR B N 1
ATOM 2719 C CA . THR B 1 68 ? 12.93 -8.055 0.007 1 98.19 68 THR B CA 1
ATOM 2720 C C . THR B 1 68 ? 13.539 -7.562 1.315 1 98.19 68 THR B C 1
ATOM 2722 O O . THR B 1 68 ? 14.016 -8.359 2.125 1 98.19 68 THR B O 1
ATOM 2725 N N . LYS B 1 69 ? 13.516 -6.266 1.523 1 96.62 69 LYS B N 1
ATOM 2726 C CA . LYS B 1 69 ? 14.047 -5.641 2.734 1 96.62 69 LYS B CA 1
ATOM 2727 C C . LYS B 1 69 ? 12.969 -5.535 3.811 1 96.62 69 LYS B C 1
ATOM 2729 O O . LYS B 1 69 ? 13.234 -5.785 4.988 1 96.62 69 LYS B O 1
ATOM 2734 N N . ALA B 1 70 ? 11.805 -5.16 3.395 1 97.38 70 ALA B N 1
ATOM 2735 C CA . ALA B 1 70 ? 10.742 -4.91 4.363 1 97.38 70 ALA B CA 1
ATOM 2736 C C . ALA B 1 70 ? 9.367 -4.93 3.691 1 97.38 70 ALA B C 1
ATOM 2738 O O . ALA B 1 70 ? 9.273 -4.816 2.467 1 97.38 70 ALA B O 1
ATOM 2739 N N . VAL B 1 71 ? 8.375 -5.117 4.539 1 98.31 71 VAL B N 1
ATOM 2740 C CA . VAL B 1 71 ? 6.988 -4.957 4.109 1 98.31 71 VAL B CA 1
ATOM 2741 C C . VAL B 1 71 ? 6.27 -3.986 5.039 1 98.31 71 VAL B C 1
ATOM 2743 O O . VAL B 1 71 ? 6.641 -3.844 6.207 1 98.31 71 VAL B O 1
ATOM 2746 N N . LEU B 1 72 ? 5.332 -3.256 4.504 1 98 72 LEU B N 1
ATOM 2747 C CA . LEU B 1 72 ? 4.336 -2.463 5.215 1 98 72 LEU B CA 1
ATOM 2748 C C . LEU B 1 72 ? 2.924 -2.906 4.852 1 98 72 LEU B C 1
ATOM 2750 O O . LEU B 1 72 ? 2.723 -3.572 3.832 1 98 72 LEU B O 1
ATOM 2754 N N . SER B 1 73 ? 1.991 -2.533 5.738 1 98.31 73 SER B N 1
ATOM 2755 C CA . SER B 1 73 ? 0.617 -2.92 5.438 1 98.31 73 SER B CA 1
ATOM 2756 C C . SER B 1 73 ? -0.341 -1.748 5.625 1 98.31 73 SER B C 1
ATOM 2758 O O . SER B 1 73 ? -0.071 -0.84 6.414 1 98.31 73 SER B O 1
ATOM 2760 N N . SER B 1 74 ? -1.336 -1.697 4.844 1 98.44 74 SER B N 1
ATOM 2761 C CA . SER B 1 74 ? -2.551 -0.928 5.098 1 98.44 74 SER B CA 1
ATOM 2762 C C . SER B 1 74 ? -3.738 -1.844 5.367 1 98.44 74 SER B C 1
ATOM 2764 O O . SER B 1 74 ? -4.098 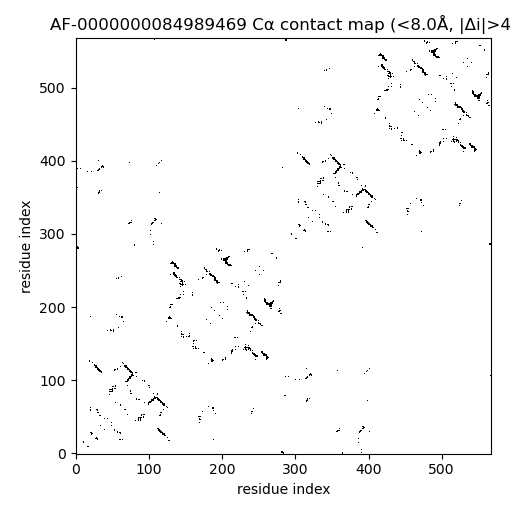-2.672 4.523 1 98.44 74 SER B O 1
ATOM 2766 N N . ILE B 1 75 ? -4.289 -1.739 6.559 1 98.44 75 ILE B N 1
ATOM 2767 C CA . ILE B 1 75 ? -5.414 -2.572 6.961 1 98.44 75 ILE B CA 1
ATOM 2768 C C . ILE B 1 75 ? -6.668 -1.711 7.109 1 98.44 75 ILE B C 1
ATOM 2770 O O . ILE B 1 75 ? -6.676 -0.74 7.871 1 98.44 75 ILE B O 1
ATOM 2774 N N . THR B 1 76 ? -7.637 -1.959 6.367 1 98.56 76 THR B N 1
ATOM 2775 C CA . THR B 1 76 ? -8.984 -1.414 6.531 1 98.56 76 THR B CA 1
ATOM 2776 C C . THR B 1 76 ? -9.922 -2.465 7.113 1 98.56 76 THR B C 1
ATOM 2778 O O . THR B 1 76 ? -9.938 -3.613 6.664 1 98.56 76 THR B O 1
ATOM 2781 N N . ALA B 1 77 ? -10.672 -2.145 8.117 1 98.25 77 ALA B N 1
ATOM 2782 C CA . ALA B 1 77 ? -11.594 -3.109 8.719 1 98.25 77 ALA B CA 1
ATOM 2783 C C . ALA B 1 77 ? -12.805 -2.41 9.328 1 98.25 77 ALA B C 1
ATOM 2785 O O . ALA B 1 77 ? -12.719 -1.254 9.742 1 98.25 77 ALA B O 1
ATOM 2786 N N . PRO B 1 78 ? -13.93 -3.172 9.406 1 97.25 78 PRO B N 1
ATOM 2787 C CA . PRO B 1 78 ? -15.102 -2.598 10.062 1 97.25 78 PRO B CA 1
ATOM 2788 C C . PRO B 1 78 ? -14.984 -2.59 11.586 1 97.25 78 PRO B C 1
ATOM 2790 O O . PRO B 1 78 ? -15.609 -1.761 12.258 1 97.25 78 PRO B O 1
ATOM 2793 N N . GLU B 1 79 ? -14.18 -3.561 12.156 1 96 79 GLU B N 1
ATOM 2794 C CA . GLU B 1 79 ? -14.07 -3.736 13.594 1 96 79 GLU B CA 1
ATOM 2795 C C . GLU B 1 79 ? -12.617 -3.957 14.016 1 96 79 GLU B C 1
ATOM 2797 O O . GLU B 1 79 ? -11.844 -4.594 13.289 1 96 79 GLU B O 1
ATOM 2802 N N . PRO B 1 80 ? -12.305 -3.461 15.203 1 95.25 80 PRO B N 1
ATOM 2803 C CA . PRO B 1 80 ? -10.914 -3.562 15.672 1 95.25 80 PRO B CA 1
ATOM 2804 C C . PRO B 1 80 ? -10.43 -5.004 15.758 1 95.25 80 PRO B C 1
ATOM 2806 O O . PRO B 1 80 ? -9.266 -5.289 15.445 1 95.25 80 PRO B O 1
ATOM 2809 N N . HIS B 1 81 ? -11.305 -5.922 16.141 1 95.62 81 HIS B N 1
ATOM 2810 C CA . HIS B 1 81 ? -10.844 -7.289 16.328 1 95.62 81 HIS B CA 1
ATOM 2811 C C . HIS B 1 81 ? -10.453 -7.938 15.008 1 95.62 81 HIS B C 1
ATOM 2813 O O . HIS B 1 81 ? -9.523 -8.75 14.961 1 95.62 81 HIS B O 1
ATOM 2819 N N . LYS B 1 82 ? -11.141 -7.609 13.93 1 97.62 82 LYS B N 1
ATOM 2820 C CA . LYS B 1 82 ? -10.781 -8.125 12.609 1 97.62 82 LYS B CA 1
ATOM 2821 C C . LYS B 1 82 ? -9.422 -7.582 12.164 1 97.62 82 LYS B C 1
ATOM 2823 O O . LYS B 1 82 ? -8.602 -8.32 11.617 1 97.62 82 LYS B O 1
ATOM 2828 N N . ALA B 1 83 ? -9.227 -6.312 12.414 1 97.56 83 ALA B N 1
ATOM 2829 C CA . ALA B 1 83 ? -7.945 -5.699 12.078 1 97.56 83 ALA B CA 1
ATOM 2830 C C . ALA B 1 83 ? -6.805 -6.359 12.844 1 97.56 83 ALA B C 1
ATOM 2832 O O . ALA B 1 83 ? -5.738 -6.609 12.289 1 97.56 83 ALA B O 1
ATOM 2833 N N . LEU B 1 84 ? -7.062 -6.617 14.109 1 96.69 84 LEU B N 1
ATOM 2834 C CA . LEU B 1 84 ? -6.051 -7.234 14.961 1 96.69 84 LEU B CA 1
ATOM 2835 C C . LEU B 1 84 ? -5.691 -8.625 14.453 1 96.69 84 LEU B C 1
ATOM 2837 O O . LEU B 1 84 ? -4.516 -9.008 14.438 1 96.69 84 LEU B O 1
ATOM 2841 N N . GLU B 1 85 ? -6.676 -9.391 14.078 1 97.69 85 GLU B N 1
ATOM 2842 C CA . GLU B 1 85 ? -6.434 -10.734 13.562 1 97.69 85 GLU B CA 1
ATOM 2843 C C . GLU B 1 85 ? -5.621 -10.695 12.273 1 97.69 85 GLU B C 1
ATOM 2845 O O . GLU B 1 85 ? -4.703 -11.492 12.086 1 97.69 85 GLU B O 1
ATOM 2850 N N . VAL B 1 86 ? -5.988 -9.789 11.391 1 98.38 86 VAL B N 1
ATOM 2851 C CA . VAL B 1 86 ? -5.23 -9.609 10.156 1 98.38 86 VAL B CA 1
ATOM 2852 C C . VAL B 1 86 ? -3.779 -9.273 10.484 1 98.38 86 VAL B C 1
ATOM 2854 O O . VAL B 1 86 ? -2.855 -9.867 9.922 1 98.38 86 VAL B O 1
ATOM 2857 N N . PHE B 1 87 ? -3.609 -8.383 11.398 1 97.56 87 PHE B N 1
ATOM 2858 C CA . PHE B 1 87 ? -2.287 -7.934 11.82 1 97.56 87 PHE B CA 1
ATOM 2859 C C . PHE B 1 87 ? -1.457 -9.102 12.328 1 97.56 87 PHE B C 1
ATOM 2861 O O . PHE B 1 87 ? -0.288 -9.25 11.969 1 97.56 87 PHE B O 1
ATOM 2868 N N . ARG B 1 88 ? -2.031 -9.93 13.117 1 97.44 88 ARG B N 1
ATOM 2869 C CA . ARG B 1 88 ? -1.319 -11.078 13.656 1 97.44 88 ARG B CA 1
ATOM 2870 C C . ARG B 1 88 ? -0.87 -12.016 12.547 1 97.44 88 ARG B C 1
ATOM 2872 O O . ARG B 1 88 ? 0.241 -12.547 12.586 1 97.44 88 ARG B O 1
ATOM 2879 N N . GLY B 1 89 ? -1.732 -12.188 11.562 1 98.44 89 GLY B N 1
ATOM 2880 C CA . GLY B 1 89 ? -1.364 -12.984 10.406 1 98.44 89 GLY B CA 1
ATOM 2881 C C . GLY B 1 89 ? -0.198 -12.406 9.625 1 98.44 89 GLY B C 1
ATOM 2882 O O . GLY B 1 89 ? 0.689 -13.141 9.188 1 98.44 89 GLY B O 1
ATOM 2883 N N . ILE B 1 90 ? -0.205 -11.109 9.477 1 98.56 90 ILE B N 1
ATOM 2884 C CA . ILE B 1 90 ? 0.869 -10.422 8.773 1 98.56 90 ILE B CA 1
ATOM 2885 C C . ILE B 1 90 ? 2.184 -10.602 9.531 1 98.56 90 ILE B C 1
ATOM 2887 O O . ILE B 1 90 ? 3.209 -10.938 8.93 1 98.56 90 ILE B O 1
ATOM 2891 N N . LEU B 1 91 ? 2.131 -10.391 10.812 1 97.5 91 LEU B N 1
ATOM 2892 C CA . LEU B 1 91 ? 3.312 -10.516 11.656 1 97.5 91 LEU B CA 1
ATOM 2893 C C . LEU B 1 91 ? 3.875 -11.938 11.594 1 97.5 91 LEU B C 1
ATOM 2895 O O . LEU B 1 91 ? 5.086 -12.117 11.461 1 97.5 91 LEU B O 1
ATOM 2899 N N . GLU B 1 92 ? 3.008 -12.898 11.703 1 98.06 92 GLU B N 1
ATOM 2900 C CA . GLU B 1 92 ? 3.422 -14.297 11.641 1 98.06 92 GLU B CA 1
ATOM 2901 C C . GLU B 1 92 ? 4.078 -14.617 10.297 1 98.06 92 GLU B C 1
ATOM 2903 O O . GLU B 1 92 ? 5.109 -15.289 10.25 1 98.06 92 GLU B O 1
ATOM 2908 N N . ALA B 1 93 ? 3.475 -14.172 9.234 1 98.62 93 ALA B N 1
ATOM 2909 C CA . ALA B 1 93 ? 4.012 -14.414 7.898 1 98.62 93 ALA B CA 1
ATOM 2910 C C . ALA B 1 93 ? 5.375 -13.742 7.727 1 98.62 93 ALA B C 1
ATOM 2912 O O . ALA B 1 93 ? 6.316 -14.367 7.23 1 98.62 93 ALA B O 1
ATOM 2913 N N . ALA B 1 94 ? 5.469 -12.477 8.102 1 98 94 ALA B N 1
ATOM 2914 C CA . ALA B 1 94 ? 6.734 -11.758 7.977 1 98 94 ALA B CA 1
ATOM 2915 C C . ALA B 1 94 ? 7.852 -12.477 8.727 1 98 94 ALA B C 1
ATOM 2917 O O . ALA B 1 94 ? 8.961 -12.617 8.203 1 98 94 ALA B O 1
ATOM 2918 N N . THR B 1 95 ? 7.527 -12.914 9.922 1 97.12 95 THR B N 1
ATOM 2919 C CA . THR B 1 95 ? 8.492 -13.672 10.711 1 97.12 95 THR B CA 1
ATOM 2920 C C . THR B 1 95 ? 8.891 -14.953 9.992 1 97.12 95 THR B C 1
ATOM 2922 O O . THR B 1 95 ? 10.086 -15.258 9.875 1 97.12 95 THR B O 1
ATOM 2925 N N . HIS B 1 96 ? 7.938 -15.656 9.523 1 97.94 96 HIS B N 1
ATOM 2926 C CA . HIS B 1 96 ? 8.172 -16.922 8.836 1 97.94 96 HIS B CA 1
ATOM 2927 C C . HIS B 1 96 ? 9.086 -16.719 7.629 1 97.94 96 HIS B C 1
ATOM 2929 O O . HIS B 1 96 ? 10.008 -17.516 7.402 1 97.94 96 HIS B O 1
ATOM 2935 N N . PHE B 1 97 ? 8.867 -15.672 6.828 1 98 97 PHE B N 1
ATOM 2936 C CA . PHE B 1 97 ? 9.586 -15.453 5.582 1 98 97 PHE B CA 1
ATOM 2937 C C . PHE B 1 97 ? 10.883 -14.688 5.836 1 98 97 PHE B C 1
ATOM 2939 O O . PHE B 1 97 ? 11.656 -14.453 4.91 1 98 97 PHE B O 1
ATOM 2946 N N . GLY B 1 98 ? 11.117 -14.242 7.023 1 97.12 98 GLY B N 1
ATOM 2947 C CA . GLY B 1 98 ? 12.344 -13.555 7.387 1 97.12 98 GLY B CA 1
ATOM 2948 C C . GLY B 1 98 ? 12.43 -12.148 6.836 1 97.12 98 GLY B C 1
ATOM 2949 O O . GLY B 1 98 ? 13.5 -11.695 6.418 1 97.12 98 GLY B O 1
ATOM 2950 N N . VAL B 1 99 ? 11.359 -11.5 6.711 1 97.25 99 VAL B N 1
ATOM 2951 C CA . VAL B 1 99 ? 11.344 -10.117 6.23 1 97.25 99 VAL B CA 1
ATOM 2952 C C . VAL B 1 99 ? 10.922 -9.18 7.359 1 97.25 99 VAL B C 1
ATOM 2954 O O . VAL B 1 99 ? 10.148 -9.57 8.234 1 97.25 99 VAL B O 1
ATOM 2957 N N . ARG B 1 100 ? 11.43 -7.934 7.375 1 96.31 100 ARG B N 1
ATOM 2958 C CA . ARG B 1 100 ? 11.062 -6.957 8.398 1 96.31 100 ARG B CA 1
ATOM 2959 C C . ARG B 1 100 ? 9.68 -6.387 8.125 1 96.31 100 ARG B C 1
ATOM 2961 O O . ARG B 1 100 ? 9.367 -5.984 7.004 1 96.31 100 ARG B O 1
ATOM 2968 N N . TYR B 1 101 ? 8.867 -6.5 9.094 1 97.19 101 TYR B N 1
ATOM 2969 C CA . TYR B 1 101 ? 7.586 -5.805 9.062 1 97.19 101 TYR B CA 1
ATOM 2970 C C . TYR B 1 101 ? 7.664 -4.477 9.797 1 97.19 101 TYR B C 1
ATOM 2972 O O . TYR B 1 101 ? 7.879 -4.441 11.008 1 97.19 101 TYR B O 1
ATOM 2980 N N . LEU B 1 102 ? 7.406 -3.324 9.047 1 95.56 102 LEU B N 1
ATOM 2981 C CA . LEU B 1 102 ? 7.68 -2 9.594 1 95.56 102 LEU B CA 1
ATOM 2982 C C . LEU B 1 102 ? 6.402 -1.354 10.117 1 95.56 102 LEU B C 1
ATOM 2984 O O . LEU B 1 102 ? 6.422 -0.201 10.555 1 95.56 102 LEU B O 1
ATOM 2988 N N . GLY B 1 103 ? 5.273 -2.039 10.031 1 94.44 103 GLY B N 1
ATOM 2989 C CA . GLY B 1 103 ? 3.982 -1.458 10.367 1 94.44 103 GLY B CA 1
ATOM 2990 C C . GLY B 1 103 ? 3.223 -0.95 9.156 1 94.44 103 GLY B C 1
ATOM 2991 O O . GLY B 1 103 ? 3.297 -1.543 8.078 1 94.44 103 GLY B O 1
ATOM 2992 N N . GLY B 1 104 ? 2.516 0.017 9.398 1 94.69 104 GLY B N 1
ATOM 2993 C CA . GLY B 1 104 ? 1.721 0.548 8.305 1 94.69 104 GLY B CA 1
ATOM 2994 C C . GLY B 1 104 ? 0.582 1.436 8.773 1 94.69 104 GLY B C 1
ATOM 2995 O O . GLY B 1 104 ? 0.757 2.262 9.672 1 94.69 104 GLY B O 1
ATOM 2996 N N . ASP B 1 105 ? -0.488 1.356 8.086 1 95.44 105 ASP B N 1
ATOM 2997 C CA . ASP B 1 105 ? -1.641 2.221 8.32 1 95.44 105 ASP B CA 1
ATOM 2998 C C . ASP B 1 105 ? -2.871 1.404 8.711 1 95.44 105 ASP B C 1
ATOM 3000 O O . ASP B 1 105 ? -3.023 0.26 8.281 1 95.44 105 ASP B O 1
ATOM 3004 N N . LEU B 1 106 ? -3.658 1.946 9.539 1 95.56 106 LEU B N 1
ATOM 3005 C CA . LEU B 1 106 ? -4.914 1.351 9.984 1 95.56 106 LEU B CA 1
ATOM 3006 C C . LEU B 1 106 ? -6.094 2.266 9.672 1 95.56 106 LEU B C 1
ATOM 3008 O O . LEU B 1 106 ? -6.078 3.447 10.023 1 95.56 106 LEU B O 1
ATOM 3012 N N . ASN B 1 107 ? -7.066 1.73 9.039 1 96.44 107 ASN B N 1
ATOM 3013 C CA . ASN B 1 107 ? -8.219 2.496 8.578 1 96.44 107 ASN B CA 1
ATOM 3014 C C . ASN B 1 107 ? -9.531 1.784 8.898 1 96.44 107 ASN B C 1
ATOM 3016 O O . ASN B 1 107 ? -9.547 0.569 9.102 1 96.44 107 ASN B O 1
ATOM 3020 N N . GLN B 1 108 ? -10.578 2.545 8.938 1 97 108 GLN B N 1
ATOM 3021 C CA . GLN B 1 108 ? -11.914 1.988 9.109 1 97 108 GLN B CA 1
ATOM 3022 C C . GLN B 1 108 ? -12.68 1.974 7.793 1 97 108 GLN B C 1
ATOM 3024 O O . GLN B 1 108 ? -12.586 2.916 7.004 1 97 108 GLN B O 1
ATOM 3029 N N . GLY B 1 109 ? -13.375 0.896 7.492 1 97.56 109 GLY B N 1
ATOM 3030 C CA . GLY B 1 109 ? -14.18 0.705 6.301 1 97.56 109 GLY B CA 1
ATOM 3031 C C . GLY B 1 109 ? -15.273 -0.33 6.48 1 97.56 109 GLY B C 1
ATOM 3032 O O . GLY B 1 109 ? -15.516 -0.803 7.594 1 97.56 109 GLY B O 1
ATOM 3033 N N . VAL B 1 110 ? -15.969 -0.719 5.387 1 98 110 VAL B N 1
ATOM 3034 C CA . VAL B 1 110 ? -17.172 -1.528 5.523 1 98 110 VAL B CA 1
ATOM 3035 C C . VAL B 1 110 ? -16.828 -3.006 5.367 1 98 110 VAL B C 1
ATOM 3037 O O . VAL B 1 110 ? -17.641 -3.879 5.652 1 98 110 VAL B O 1
ATOM 3040 N N . GLU B 1 111 ? -15.617 -3.312 4.863 1 98.31 111 GLU B N 1
ATOM 3041 C CA . GLU B 1 111 ? -15.078 -4.668 4.832 1 98.31 111 GLU B CA 1
ATOM 3042 C C . GLU B 1 111 ? -13.57 -4.664 5.078 1 98.31 111 GLU B C 1
ATOM 3044 O O . GLU B 1 111 ? -12.938 -3.609 5.051 1 98.31 111 GLU B O 1
ATOM 3049 N N . VAL B 1 112 ? -13.039 -5.859 5.32 1 98.69 112 VAL B N 1
ATOM 3050 C CA . VAL B 1 112 ? -11.594 -5.965 5.5 1 98.69 112 VAL B CA 1
ATOM 3051 C C . VAL B 1 112 ? -10.898 -5.844 4.148 1 98.69 112 VAL B C 1
ATOM 3053 O O . VAL B 1 112 ? -11.266 -6.523 3.188 1 98.69 112 VAL B O 1
ATOM 3056 N N . VAL B 1 113 ? -10.039 -4.945 4 1 98.88 113 VAL B N 1
ATOM 3057 C CA . VAL B 1 113 ? -9.102 -4.82 2.885 1 98.88 113 VAL B CA 1
ATOM 3058 C C . VAL B 1 113 ? -7.672 -4.785 3.408 1 98.88 113 VAL B C 1
ATOM 3060 O O . VAL B 1 113 ? -7.352 -4.004 4.305 1 98.88 113 VAL B O 1
ATOM 3063 N N . VAL B 1 114 ? -6.863 -5.676 2.902 1 98.75 114 VAL B N 1
ATOM 3064 C CA . VAL B 1 114 ? -5.465 -5.742 3.312 1 98.75 114 VAL B CA 1
ATOM 3065 C C . VAL B 1 114 ? -4.559 -5.477 2.109 1 98.75 114 VAL B C 1
ATOM 3067 O O . VAL B 1 114 ? -4.652 -6.168 1.092 1 98.75 114 VAL B O 1
ATOM 3070 N N . ASP B 1 115 ? -3.736 -4.48 2.191 1 98.81 115 ASP B N 1
ATOM 3071 C CA . ASP B 1 115 ? -2.734 -4.168 1.178 1 98.81 115 ASP B CA 1
ATOM 3072 C C . ASP B 1 115 ? -1.322 -4.289 1.745 1 98.81 115 ASP B C 1
ATOM 3074 O O . ASP B 1 115 ? -1.028 -3.75 2.814 1 98.81 115 ASP B O 1
ATOM 3078 N N . ILE B 1 116 ? -0.499 -5.027 1.067 1 98.81 116 ILE B N 1
ATOM 3079 C CA . ILE B 1 116 ? 0.899 -5.18 1.453 1 98.81 116 ILE B CA 1
ATOM 3080 C C . ILE B 1 116 ? 1.792 -4.441 0.457 1 98.81 116 ILE B C 1
ATOM 3082 O O . ILE B 1 116 ? 1.591 -4.539 -0.756 1 98.81 116 ILE B O 1
ATOM 3086 N N . MET B 1 117 ? 2.701 -3.748 0.972 1 98.19 117 MET B N 1
ATOM 3087 C CA . MET B 1 117 ? 3.773 -3.133 0.195 1 98.19 117 MET B CA 1
ATOM 3088 C C . MET B 1 117 ? 5.113 -3.787 0.506 1 98.19 117 MET B C 1
ATOM 3090 O O . MET B 1 117 ? 5.477 -3.949 1.673 1 98.19 117 MET B O 1
ATOM 3094 N N . ALA B 1 118 ? 5.781 -4.156 -0.485 1 98.62 118 ALA B N 1
ATOM 3095 C CA . ALA B 1 118 ? 7.109 -4.742 -0.32 1 98.62 118 ALA B CA 1
ATOM 3096 C C . ALA B 1 118 ? 8.172 -3.9 -1.023 1 98.62 118 ALA B C 1
ATOM 3098 O O . ALA B 1 118 ? 7.938 -3.391 -2.123 1 98.62 118 ALA B O 1
ATOM 3099 N N . VAL B 1 119 ? 9.273 -3.705 -0.379 1 98.25 119 VAL B N 1
ATOM 3100 C CA . VAL B 1 119 ? 10.438 -3.018 -0.939 1 98.25 119 VAL B CA 1
ATOM 3101 C C . VAL B 1 119 ? 11.664 -3.918 -0.843 1 98.25 119 VAL B C 1
ATOM 3103 O O . VAL B 1 119 ? 11.875 -4.59 0.169 1 98.25 119 VAL B O 1
ATOM 3106 N N . GLY B 1 120 ? 12.375 -3.959 -1.874 1 97.81 120 GLY B N 1
ATOM 3107 C CA . GLY B 1 120 ? 13.594 -4.746 -1.909 1 97.81 120 GLY B CA 1
ATOM 3108 C C . GLY B 1 120 ? 14.602 -4.25 -2.934 1 97.81 120 GLY B C 1
ATOM 3109 O O . GLY B 1 120 ? 14.398 -3.195 -3.543 1 97.81 120 GLY B O 1
ATOM 3110 N N . THR B 1 121 ? 15.719 -4.949 -3 1 97.25 121 THR B N 1
ATOM 3111 C CA . THR B 1 121 ? 16.766 -4.637 -3.971 1 97.25 121 THR B CA 1
ATOM 3112 C C . THR B 1 121 ? 16.922 -5.773 -4.977 1 97.25 121 THR B C 1
ATOM 3114 O O . THR B 1 121 ? 16.578 -6.918 -4.688 1 97.25 121 THR B O 1
ATOM 3117 N N . THR B 1 122 ? 17.297 -5.457 -6.086 1 95.56 122 THR B N 1
ATOM 3118 C CA . THR B 1 122 ? 17.609 -6.461 -7.094 1 95.56 122 THR B CA 1
ATOM 3119 C C . THR B 1 122 ? 18.734 -5.98 -8.008 1 95.56 122 THR B C 1
ATOM 3121 O O . THR B 1 122 ? 18.859 -4.777 -8.258 1 95.56 122 THR B O 1
ATOM 3124 N N . ALA B 1 123 ? 19.516 -6.938 -8.5 1 93.56 123 ALA B N 1
ATOM 3125 C CA . ALA B 1 123 ? 20.609 -6.641 -9.406 1 93.56 123 ALA B CA 1
ATOM 3126 C C . ALA B 1 123 ? 20.188 -6.816 -10.859 1 93.56 123 ALA B C 1
ATOM 3128 O O . ALA B 1 123 ? 20.922 -6.43 -11.781 1 93.56 123 ALA B O 1
ATOM 3129 N N . VAL B 1 124 ? 19.016 -7.391 -11.055 1 96.31 124 VAL B N 1
ATOM 3130 C CA . VAL B 1 124 ? 18.578 -7.688 -12.414 1 96.31 124 VAL B CA 1
ATOM 3131 C C . VAL B 1 124 ? 17.125 -7.23 -12.594 1 96.31 124 VAL B C 1
ATOM 3133 O O . VAL B 1 124 ? 16.375 -7.145 -11.633 1 96.31 124 VAL B O 1
ATOM 3136 N N . LYS B 1 125 ? 16.812 -6.863 -13.758 1 96.56 125 LYS B N 1
ATOM 3137 C CA . LYS B 1 125 ? 15.438 -6.602 -14.172 1 96.56 125 LYS B CA 1
ATOM 3138 C C . LYS B 1 125 ? 14.922 -7.695 -15.102 1 96.56 125 LYS B C 1
ATOM 3140 O O . LYS B 1 125 ? 15.5 -7.945 -16.156 1 96.56 125 LYS B O 1
ATOM 3145 N N . ILE B 1 126 ? 13.945 -8.391 -14.672 1 97.44 126 ILE B N 1
ATOM 3146 C CA . ILE B 1 126 ? 13.383 -9.484 -15.453 1 97.44 126 ILE B CA 1
ATOM 3147 C C . ILE B 1 126 ? 11.953 -9.148 -15.867 1 97.44 126 ILE B C 1
ATOM 3149 O O . ILE B 1 126 ? 11.141 -8.75 -15.031 1 97.44 126 ILE B O 1
ATOM 3153 N N . GLY B 1 127 ? 11.641 -9.258 -17.125 1 96.69 127 GLY B N 1
ATOM 3154 C CA . GLY B 1 127 ? 10.305 -9.008 -17.641 1 96.69 127 GLY B CA 1
ATOM 3155 C C . GLY B 1 127 ? 9.461 -10.266 -17.75 1 96.69 127 GLY B C 1
ATOM 3156 O O . GLY B 1 127 ? 9.758 -11.273 -17.109 1 96.69 127 GLY B O 1
ATOM 3157 N N . ARG B 1 128 ? 8.391 -10.203 -18.562 1 97.12 128 ARG B N 1
ATOM 3158 C CA . ARG B 1 128 ? 7.43 -11.297 -18.656 1 97.12 128 ARG B CA 1
ATOM 3159 C C . ARG B 1 128 ? 7.453 -11.922 -20.047 1 97.12 128 ARG B C 1
ATOM 3161 O O . ARG B 1 128 ? 6.664 -12.828 -20.328 1 97.12 128 ARG B O 1
ATOM 3168 N N . ARG B 1 129 ? 8.281 -11.453 -20.891 1 96.06 129 ARG B N 1
ATOM 3169 C CA . ARG B 1 129 ? 8.312 -11.953 -22.266 1 96.06 129 ARG B CA 1
ATOM 3170 C C . ARG B 1 129 ? 9.469 -12.914 -22.469 1 96.06 129 ARG B C 1
ATOM 3172 O O . ARG B 1 129 ? 10.633 -12.5 -22.516 1 96.06 129 ARG B O 1
ATOM 3179 N N . PRO B 1 130 ? 9.148 -14.156 -22.766 1 98.31 130 PRO B N 1
ATOM 3180 C CA . PRO B 1 130 ? 10.211 -15.148 -22.953 1 98.31 130 PRO B CA 1
ATOM 3181 C C . PRO B 1 130 ? 10.891 -15.055 -24.312 1 98.31 130 PRO B C 1
ATOM 3183 O O . PRO B 1 130 ? 10.312 -14.508 -25.25 1 98.31 130 PRO B O 1
ATOM 3186 N N . ARG B 1 131 ? 12.086 -15.555 -24.344 1 98 131 ARG B N 1
ATOM 3187 C CA . ARG B 1 131 ? 12.844 -15.656 -25.578 1 98 131 ARG B CA 1
ATOM 3188 C C . ARG B 1 131 ? 12.531 -16.969 -26.297 1 98 131 ARG B C 1
ATOM 3190 O O . ARG B 1 131 ? 12.516 -18.031 -25.688 1 98 131 ARG B O 1
ATOM 3197 N N . ALA B 1 132 ? 12.258 -16.781 -27.656 1 98.5 132 ALA B N 1
ATOM 3198 C CA . ALA B 1 132 ? 12.094 -18 -28.438 1 98.5 132 ALA B CA 1
ATOM 3199 C C . ALA B 1 132 ? 13.297 -18.922 -28.281 1 98.5 132 ALA B C 1
ATOM 3201 O O . ALA B 1 132 ? 14.445 -18.453 -28.266 1 98.5 132 ALA B O 1
ATOM 3202 N N . GLY B 1 133 ? 13.031 -20.188 -28.156 1 98.62 133 GLY B N 1
ATOM 3203 C CA . GLY B 1 133 ? 14.094 -21.156 -27.922 1 98.62 133 GLY B CA 1
ATOM 3204 C C . GLY B 1 133 ? 14.234 -21.531 -26.469 1 98.62 133 GLY B C 1
ATOM 3205 O O . GLY B 1 133 ? 14.828 -22.562 -26.141 1 98.62 133 GLY B O 1
ATOM 3206 N N . HIS B 1 134 ? 13.695 -20.734 -25.578 1 98.81 134 HIS B N 1
ATOM 3207 C CA . HIS B 1 134 ? 13.695 -21.047 -24.156 1 98.81 134 HIS B CA 1
ATOM 3208 C C . HIS B 1 134 ? 12.57 -22.016 -23.797 1 98.81 134 HIS B C 1
ATOM 3210 O O . HIS B 1 134 ? 11.703 -22.297 -24.641 1 98.81 134 HIS B O 1
ATOM 3216 N N . VAL B 1 135 ? 12.68 -22.609 -22.609 1 98.88 135 VAL B N 1
ATOM 3217 C CA . VAL B 1 135 ? 11.617 -23.438 -22.062 1 98.88 135 VAL B CA 1
ATOM 3218 C C . VAL B 1 135 ? 11.039 -22.797 -20.812 1 98.88 135 VAL B C 1
ATOM 3220 O O . VAL B 1 135 ? 11.719 -22.031 -20.125 1 98.88 135 VAL B O 1
ATOM 3223 N N . LEU B 1 136 ? 9.773 -23.031 -20.625 1 98.94 136 LEU B N 1
ATOM 3224 C CA . LEU B 1 136 ? 9.164 -22.656 -19.359 1 98.94 136 LEU B CA 1
ATOM 3225 C C . LEU B 1 136 ? 9.312 -23.766 -18.328 1 98.94 136 LEU B C 1
ATOM 3227 O O . LEU B 1 136 ? 9.031 -24.938 -18.609 1 98.94 136 LEU B O 1
ATOM 3231 N N . ILE B 1 137 ? 9.805 -23.375 -17.141 1 98.88 137 ILE B N 1
ATOM 3232 C CA . ILE B 1 137 ? 10 -24.375 -16.078 1 98.88 137 ILE B CA 1
ATOM 3233 C C . ILE B 1 137 ? 9.242 -23.938 -14.828 1 98.88 137 ILE B C 1
ATOM 3235 O O . ILE B 1 137 ? 9 -22.75 -14.617 1 98.88 137 ILE B O 1
ATOM 3239 N N . THR B 1 138 ? 8.82 -24.906 -14.023 1 98.75 138 THR B N 1
ATOM 3240 C CA . THR B 1 138 ? 8.164 -24.703 -12.742 1 98.75 138 THR B CA 1
ATOM 3241 C C . THR B 1 138 ? 8.305 -25.938 -11.859 1 98.75 138 THR B C 1
ATOM 3243 O O . THR B 1 138 ? 8.602 -27.031 -12.359 1 98.75 138 THR B O 1
ATOM 3246 N N . PRO B 1 139 ? 8.266 -25.734 -10.531 1 98.19 139 PRO B N 1
ATOM 3247 C CA . PRO B 1 139 ? 8.094 -26.953 -9.727 1 98.19 139 PRO B CA 1
ATOM 3248 C C . PRO B 1 139 ? 6.828 -27.734 -10.086 1 98.19 139 PRO B C 1
ATOM 3250 O O . PRO B 1 139 ? 5.762 -27.125 -10.258 1 98.19 139 PRO B O 1
ATOM 3253 N N . PRO B 1 140 ? 6.934 -29.047 -10.281 1 97.5 140 PRO B N 1
ATOM 3254 C CA . PRO B 1 140 ? 5.754 -29.812 -10.68 1 97.5 140 PRO B CA 1
ATOM 3255 C C . PRO B 1 140 ? 4.77 -30.031 -9.531 1 97.5 140 PRO B C 1
ATOM 3257 O O . PRO B 1 140 ? 4.504 -31.172 -9.148 1 97.5 140 PRO B O 1
ATOM 3260 N N . LEU B 1 141 ? 4.125 -28.906 -9.07 1 97.44 141 LEU B N 1
ATOM 3261 C CA . LEU B 1 141 ? 3.318 -28.938 -7.855 1 97.44 141 LEU B CA 1
ATOM 3262 C C . LEU B 1 141 ? 1.984 -28.219 -8.078 1 97.44 141 LEU B C 1
ATOM 3264 O O . LEU B 1 141 ? 1.296 -27.875 -7.113 1 97.44 141 LEU B O 1
ATOM 3268 N N . PHE B 1 142 ? 1.594 -28.031 -9.328 1 97.62 142 PHE B N 1
ATOM 3269 C CA . PHE B 1 142 ? 0.343 -27.344 -9.602 1 97.62 142 PHE B CA 1
ATOM 3270 C C . PHE B 1 142 ? -0.852 -28.25 -9.328 1 97.62 142 PHE B C 1
ATOM 3272 O O . PHE B 1 142 ? -0.741 -29.469 -9.422 1 97.62 142 PHE B O 1
ATOM 3279 N N . GLY B 1 143 ? -1.921 -27.656 -8.969 1 97.06 143 GLY B N 1
ATOM 3280 C CA . GLY B 1 143 ? -3.193 -28.359 -8.953 1 97.06 143 GLY B CA 1
ATOM 3281 C C . GLY B 1 143 ? -3.756 -28.547 -7.555 1 97.06 143 GLY B C 1
ATOM 3282 O O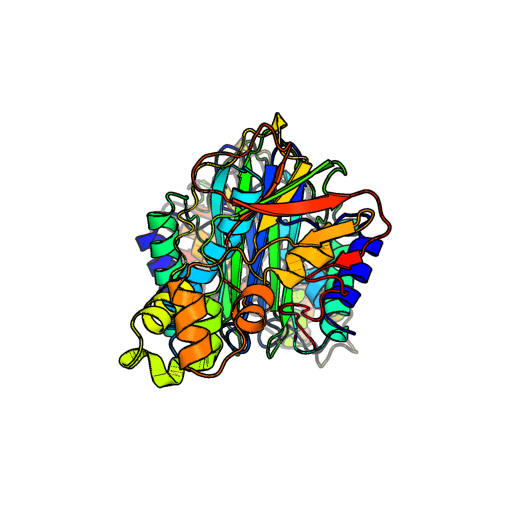 . GLY B 1 143 ? -4.949 -28.812 -7.391 1 97.06 143 GLY B O 1
ATOM 3283 N N . TYR B 1 144 ? -2.963 -28.453 -6.516 1 96.25 144 TYR B N 1
ATOM 3284 C CA . TYR B 1 144 ? -3.451 -28.641 -5.152 1 96.25 144 TYR B CA 1
ATOM 3285 C C . TYR B 1 144 ? -4.527 -27.625 -4.809 1 96.25 144 TYR B C 1
ATOM 3287 O O . TYR B 1 144 ? -5.594 -27.984 -4.301 1 96.25 144 TYR B O 1
ATOM 3295 N N . THR B 1 145 ? -4.277 -26.328 -5.109 1 95.81 145 THR B N 1
ATOM 3296 C CA . THR B 1 145 ? -5.25 -25.297 -4.785 1 95.81 145 THR B CA 1
ATOM 3297 C C . THR B 1 145 ? -6.492 -25.422 -5.66 1 95.81 145 THR B C 1
ATOM 3299 O O . THR B 1 145 ? -7.602 -25.109 -5.223 1 95.81 145 THR B O 1
ATOM 3302 N N . GLY B 1 146 ? -6.289 -25.891 -6.926 1 94.81 146 GLY B N 1
ATOM 3303 C CA . GLY B 1 146 ? -7.43 -26.156 -7.781 1 94.81 146 GLY B CA 1
ATOM 3304 C C . GLY B 1 146 ? -8.383 -27.188 -7.199 1 94.81 146 GLY B C 1
ATOM 3305 O O . GLY B 1 146 ? -9.602 -27 -7.246 1 94.81 146 GLY B O 1
ATOM 3306 N N . LEU B 1 147 ? -7.812 -28.234 -6.68 1 94.62 147 LEU B N 1
ATOM 3307 C CA . LEU B 1 147 ? -8.625 -29.266 -6.035 1 94.62 147 LEU B CA 1
ATOM 3308 C C . LEU B 1 147 ? -9.336 -28.703 -4.809 1 94.62 147 LEU B C 1
ATOM 3310 O O . LEU B 1 147 ? -10.5 -29.016 -4.562 1 94.62 147 LEU B O 1
ATOM 3314 N N . ALA B 1 148 ? -8.609 -27.875 -4.074 1 94.12 148 ALA B N 1
ATOM 3315 C CA . ALA B 1 148 ? -9.211 -27.25 -2.893 1 94.12 148 ALA B CA 1
ATOM 3316 C C . ALA B 1 148 ? -10.391 -26.375 -3.275 1 94.12 148 ALA B C 1
ATOM 3318 O O . ALA B 1 148 ? -11.453 -26.438 -2.652 1 94.12 148 ALA B O 1
ATOM 3319 N N . PHE B 1 149 ? -10.273 -25.547 -4.305 1 92.06 149 PHE B N 1
ATOM 3320 C CA . PHE B 1 149 ? -11.352 -24.672 -4.77 1 92.06 149 PHE B CA 1
ATOM 3321 C C . PHE B 1 149 ? -12.562 -25.5 -5.199 1 92.06 149 PHE B C 1
ATOM 3323 O O . PHE B 1 149 ? -13.703 -25.141 -4.918 1 92.06 149 PHE B O 1
ATOM 3330 N N . ALA B 1 150 ? -12.297 -26.609 -5.809 1 90.06 150 ALA B N 1
ATOM 3331 C CA . ALA B 1 150 ? -13.352 -27.422 -6.414 1 90.06 150 ALA B CA 1
ATOM 3332 C C . ALA B 1 150 ? -14.062 -28.266 -5.359 1 90.06 150 ALA B C 1
ATOM 3334 O O . ALA B 1 150 ? -15.258 -28.562 -5.496 1 90.06 150 ALA B O 1
ATOM 3335 N N . ALA B 1 151 ? -13.32 -28.562 -4.266 1 90.81 151 ALA B N 1
ATOM 3336 C CA . ALA B 1 151 ? -13.883 -29.625 -3.447 1 90.81 151 ALA B CA 1
ATOM 3337 C C . ALA B 1 151 ? -13.734 -29.312 -1.961 1 90.81 151 ALA B C 1
ATOM 3339 O O . ALA B 1 151 ? -13.711 -30.234 -1.13 1 90.81 151 ALA B O 1
ATOM 3340 N N . PHE B 1 152 ? -13.5 -28.016 -1.591 1 86.69 152 PHE B N 1
ATOM 3341 C CA . PHE B 1 152 ? -13.242 -27.719 -0.186 1 86.69 152 PHE B CA 1
ATOM 3342 C C . PHE B 1 152 ? -14.43 -28.141 0.677 1 86.69 152 PHE B C 1
ATOM 3344 O O . PHE B 1 152 ? -14.266 -28.453 1.859 1 86.69 152 PHE B O 1
ATOM 3351 N N . GLU B 1 153 ? -15.594 -28.125 0.114 1 80.88 153 GLU B N 1
ATOM 3352 C CA . GLU B 1 153 ? -16.766 -28.562 0.877 1 80.88 153 GLU B CA 1
ATOM 3353 C C . GLU B 1 153 ? -16.734 -30.062 1.123 1 80.88 153 GLU B C 1
ATOM 3355 O O . GLU B 1 153 ? -17.422 -30.562 2.02 1 80.88 153 GLU B O 1
ATOM 3360 N N . HIS B 1 154 ? -16.047 -30.734 0.284 1 65.81 154 HIS B N 1
ATOM 3361 C CA . HIS B 1 154 ? -16 -32.188 0.403 1 65.81 154 HIS B CA 1
ATOM 3362 C C . HIS B 1 154 ? -14.766 -32.625 1.177 1 65.81 154 HIS B C 1
ATOM 3364 O O . HIS B 1 154 ? -14.352 -33.781 1.088 1 65.81 154 HIS B O 1
ATOM 3370 N N . ASP B 1 155 ? -13.914 -31.641 1.882 1 61.47 155 ASP B N 1
ATOM 3371 C CA . ASP B 1 155 ? -12.594 -31.734 2.51 1 61.47 155 ASP B CA 1
ATOM 3372 C C . ASP B 1 155 ? -12.492 -32.969 3.385 1 61.47 155 ASP B C 1
ATOM 3374 O O . ASP B 1 155 ? -11.445 -33.625 3.432 1 61.47 155 ASP B O 1
ATOM 3378 N N . GLY B 1 156 ? -13.5 -33.375 4.082 1 61.41 156 GLY B N 1
ATOM 3379 C CA . GLY B 1 156 ? -13.297 -34.375 5.133 1 61.41 156 GLY B CA 1
ATOM 3380 C C . GLY B 1 156 ? -12.703 -35.656 4.629 1 61.41 156 GLY B C 1
ATOM 3381 O O . GLY B 1 156 ? -12.148 -36.438 5.406 1 61.41 156 GLY B O 1
ATOM 3382 N N . GLU B 1 157 ? -12.562 -35.75 3.184 1 68.38 157 GLU B N 1
ATOM 3383 C CA . GLU B 1 157 ? -12.297 -37.156 2.834 1 68.38 157 GLU B CA 1
ATOM 3384 C C . GLU B 1 157 ? -11.031 -37.281 1.989 1 68.38 157 GLU B C 1
ATOM 3386 O O . GLU B 1 157 ? -10.492 -38.375 1.824 1 68.38 157 GLU B O 1
ATOM 3391 N N . SER B 1 158 ? -10.336 -36.125 1.591 1 89.81 158 SER B N 1
ATOM 3392 C CA . SER B 1 158 ? -9.195 -36.281 0.689 1 89.81 158 SER B CA 1
ATOM 3393 C C . SER B 1 158 ? -7.973 -35.531 1.228 1 89.81 158 SER B C 1
ATOM 3395 O O . SER B 1 158 ? -7.969 -34.312 1.337 1 89.81 158 SER B O 1
ATOM 3397 N N . PRO B 1 159 ? -6.906 -36.344 1.595 1 93.5 159 PRO B N 1
ATOM 3398 C CA . PRO B 1 159 ? -5.668 -35.719 2.062 1 93.5 159 PRO B CA 1
ATOM 3399 C C . PRO B 1 159 ? -5.078 -34.75 1.045 1 93.5 159 PRO B C 1
ATOM 3401 O O . PRO B 1 159 ? -4.406 -33.781 1.425 1 93.5 159 PRO B O 1
ATOM 3404 N N . ILE B 1 160 ? -5.344 -34.938 -0.212 1 95 160 ILE B N 1
ATOM 3405 C CA . ILE B 1 160 ? -4.805 -34.062 -1.268 1 95 160 ILE B CA 1
ATOM 3406 C C . ILE B 1 160 ? -5.547 -32.75 -1.287 1 95 160 ILE B C 1
ATOM 3408 O O . ILE B 1 160 ? -4.93 -31.688 -1.422 1 95 160 ILE B O 1
ATOM 3412 N N . VAL B 1 161 ? -6.844 -32.812 -1.107 1 94.88 161 VAL B N 1
ATOM 3413 C CA . VAL B 1 161 ? -7.652 -31.594 -1.014 1 94.88 161 VAL B CA 1
ATOM 3414 C C . VAL B 1 161 ? -7.266 -30.812 0.24 1 94.88 161 VAL B C 1
ATOM 3416 O O . VAL B 1 161 ? -7.133 -29.594 0.197 1 94.88 161 VAL B O 1
ATOM 3419 N N . ALA B 1 162 ? -7.023 -31.531 1.332 1 94.44 162 ALA B N 1
ATOM 3420 C CA . ALA B 1 162 ? -6.617 -30.906 2.584 1 94.44 162 ALA B CA 1
ATOM 3421 C C . ALA B 1 162 ? -5.293 -30.156 2.422 1 94.44 162 ALA B C 1
ATOM 3423 O O . ALA B 1 162 ? -5.102 -29.078 2.99 1 94.44 162 ALA B O 1
ATOM 3424 N N . LYS B 1 163 ? -4.414 -30.781 1.68 1 95.31 163 LYS B N 1
ATOM 3425 C CA . LYS B 1 163 ? -3.135 -30.125 1.396 1 95.31 163 LYS B CA 1
ATOM 3426 C C . LYS B 1 163 ? -3.34 -28.828 0.622 1 95.31 163 LYS B C 1
ATOM 3428 O O . LYS B 1 163 ? -2.713 -27.812 0.929 1 95.31 163 LYS B O 1
ATOM 3433 N N . GLY B 1 164 ? -4.238 -28.844 -0.355 1 95.19 164 GLY B N 1
ATOM 3434 C CA . GLY B 1 164 ? -4.57 -27.641 -1.092 1 95.19 164 GLY B CA 1
ATOM 3435 C C . GLY B 1 164 ? -5.148 -26.547 -0.213 1 95.19 164 GLY B C 1
ATOM 3436 O O . GLY B 1 164 ? -4.809 -25.375 -0.375 1 95.19 164 GLY B O 1
ATOM 3437 N N . ILE B 1 165 ? -5.945 -26.953 0.741 1 95.19 165 ILE B N 1
ATOM 3438 C CA . ILE B 1 165 ? -6.559 -26 1.664 1 95.19 165 ILE B CA 1
ATOM 3439 C C . ILE B 1 165 ? -5.477 -25.359 2.533 1 95.19 165 ILE B C 1
ATOM 3441 O O . ILE B 1 165 ? -5.496 -24.156 2.764 1 95.19 165 ILE B O 1
ATOM 3445 N N . ARG B 1 166 ? -4.531 -26.156 2.965 1 95.38 166 ARG B N 1
ATOM 3446 C CA . ARG B 1 166 ? -3.426 -25.641 3.758 1 95.38 166 ARG B CA 1
ATOM 3447 C C . ARG B 1 166 ? -2.617 -24.609 2.963 1 95.38 166 ARG B C 1
ATOM 3449 O O . ARG B 1 166 ? -2.205 -23.578 3.5 1 95.38 166 ARG B O 1
ATOM 3456 N N . TRP B 1 167 ? -2.438 -24.891 1.658 1 96.06 167 TRP B N 1
ATOM 3457 C CA . TRP B 1 167 ? -1.712 -23.969 0.788 1 96.06 167 TRP B CA 1
ATOM 3458 C C . TRP B 1 167 ? -2.477 -22.656 0.618 1 96.06 167 TRP B C 1
ATOM 3460 O O . TRP B 1 167 ? -1.876 -21.578 0.566 1 96.06 167 TRP B O 1
ATOM 3470 N N . LEU B 1 168 ? -3.791 -22.812 0.549 1 96 168 LEU B N 1
ATOM 3471 C CA . LEU B 1 168 ? -4.617 -21.625 0.364 1 96 168 LEU B CA 1
ATOM 3472 C C . LEU B 1 168 ? -4.633 -20.781 1.629 1 96 168 LEU B C 1
ATOM 3474 O O . LEU B 1 168 ? -4.715 -19.547 1.554 1 96 168 LEU B O 1
ATOM 3478 N N . LYS B 1 169 ? -4.516 -21.422 2.758 1 96.38 169 LYS B N 1
ATOM 3479 C CA . LYS B 1 169 ? -4.543 -20.703 4.031 1 96.38 169 LYS B CA 1
ATOM 3480 C C . LYS B 1 169 ? -3.209 -20.016 4.301 1 96.38 169 LYS B C 1
ATOM 3482 O O . LYS B 1 169 ? -3.174 -18.828 4.641 1 96.38 169 LYS B O 1
ATOM 3487 N N . ARG B 1 170 ? -2.125 -20.781 4.055 1 97.12 170 ARG B N 1
ATOM 3488 C CA . ARG B 1 170 ? -0.796 -20.281 4.406 1 97.12 170 ARG B CA 1
ATOM 3489 C C . ARG B 1 170 ? 0.229 -20.672 3.346 1 97.12 170 ARG B C 1
ATOM 3491 O O . ARG B 1 170 ? 1.073 -21.547 3.578 1 97.12 170 ARG B O 1
ATOM 3498 N N . PRO B 1 171 ? 0.168 -20 2.217 1 97.69 171 PRO B N 1
ATOM 3499 C CA . PRO B 1 171 ? 1.213 -20.281 1.229 1 97.69 171 PRO B CA 1
ATOM 3500 C C . PRO B 1 171 ? 2.621 -20.125 1.801 1 97.69 171 PRO B C 1
ATOM 3502 O O . PRO B 1 171 ? 2.908 -19.156 2.5 1 97.69 171 PRO B O 1
ATOM 3505 N N . SER B 1 172 ? 3.525 -21.062 1.567 1 95.38 172 SER B N 1
ATOM 3506 C CA . SER B 1 172 ? 4.84 -21.094 2.195 1 95.38 172 SER B CA 1
ATOM 3507 C C . SER B 1 172 ? 5.922 -20.609 1.238 1 95.38 172 SER B C 1
ATOM 3509 O O . SER B 1 172 ? 7.039 -20.297 1.659 1 95.38 172 SER B O 1
ATOM 3511 N N . LEU B 1 173 ? 5.676 -20.547 -0.03 1 97.31 173 LEU B N 1
ATOM 3512 C CA . LEU B 1 173 ? 6.629 -20.125 -1.051 1 97.31 173 LEU B CA 1
ATOM 3513 C C . LEU B 1 173 ? 7.902 -20.969 -0.98 1 97.31 173 LEU B C 1
ATOM 3515 O O . LEU B 1 173 ? 9.008 -20.438 -1.141 1 97.31 173 LEU B O 1
ATOM 3519 N N . ASP B 1 174 ? 7.793 -22.188 -0.599 1 94.75 174 ASP B N 1
ATOM 3520 C CA . ASP B 1 174 ? 8.93 -23.109 -0.525 1 94.75 174 ASP B CA 1
ATOM 3521 C C . ASP B 1 174 ? 9.305 -23.625 -1.909 1 94.75 174 ASP B C 1
ATOM 3523 O O . ASP B 1 174 ? 9.031 -24.781 -2.234 1 94.75 174 ASP B O 1
ATOM 3527 N N . TRP B 1 175 ? 9.891 -22.75 -2.697 1 94.56 175 TRP B N 1
ATOM 3528 C CA . TRP B 1 175 ? 10.344 -23.078 -4.043 1 94.56 175 TRP B CA 1
ATOM 3529 C C . TRP B 1 175 ? 11.758 -23.656 -4.016 1 94.56 175 TRP B C 1
ATOM 3531 O O . TRP B 1 175 ? 12.555 -23.312 -3.137 1 94.56 175 TRP B O 1
ATOM 3541 N N . PRO B 1 176 ? 12.117 -24.547 -4.98 1 97.19 176 PRO B N 1
ATOM 3542 C CA . PRO B 1 176 ? 13.547 -24.797 -5.18 1 97.19 176 PRO B CA 1
ATOM 3543 C C . PRO B 1 176 ? 14.32 -23.547 -5.582 1 97.19 176 PRO B C 1
ATOM 3545 O O . PRO B 1 176 ? 13.719 -22.562 -6.02 1 97.19 176 PRO B O 1
ATOM 3548 N N . PRO B 1 177 ? 15.656 -23.547 -5.375 1 97.06 177 PRO B N 1
ATOM 3549 C CA . PRO B 1 177 ? 16.438 -22.391 -5.809 1 97.06 177 PRO B CA 1
ATOM 3550 C C . PRO B 1 177 ? 16.203 -22.031 -7.277 1 97.06 177 PRO B C 1
ATOM 3552 O O . PRO B 1 177 ? 16.125 -22.922 -8.125 1 97.06 177 PRO B O 1
ATOM 3555 N N . PRO B 1 178 ? 16.016 -20.828 -7.535 1 97.12 178 PRO B N 1
ATOM 3556 C CA . PRO B 1 178 ? 15.789 -20.391 -8.914 1 97.12 178 PRO B CA 1
ATOM 3557 C C . PRO B 1 178 ? 17 -20.625 -9.812 1 97.12 178 PRO B C 1
ATOM 3559 O O . PRO B 1 178 ? 18.109 -20.844 -9.312 1 97.12 178 PRO B O 1
ATOM 3562 N N . PRO B 1 179 ? 16.734 -20.594 -11.164 1 97.56 179 PRO B N 1
ATOM 3563 C CA . PRO B 1 179 ? 17.875 -20.641 -12.086 1 97.56 179 PRO B CA 1
ATOM 3564 C C . PRO B 1 179 ? 18.766 -19.406 -11.992 1 97.56 179 PRO B C 1
ATOM 3566 O O . PRO B 1 179 ? 18.344 -18.375 -11.469 1 97.56 179 PRO B O 1
ATOM 3569 N N . PRO B 1 180 ? 20.031 -19.531 -12.484 1 97.06 180 PRO B N 1
ATOM 3570 C CA . PRO B 1 180 ? 20.875 -18.328 -12.562 1 97.06 180 PRO B CA 1
ATOM 3571 C C . PRO B 1 180 ? 20.25 -17.203 -13.383 1 97.06 180 PRO B C 1
ATOM 3573 O O . PRO B 1 180 ? 19.656 -17.469 -14.43 1 97.06 180 PRO B O 1
ATOM 3576 N N . PRO B 1 181 ? 20.391 -16.047 -12.914 1 97.62 181 PRO B N 1
ATOM 3577 C CA . PRO B 1 181 ? 19.734 -14.922 -13.57 1 97.62 181 PRO B CA 1
ATOM 3578 C C . PRO B 1 181 ? 20.078 -14.805 -15.055 1 97.62 181 PRO B C 1
ATOM 3580 O O . PRO B 1 181 ? 19.25 -14.414 -15.867 1 97.62 181 PRO B O 1
ATOM 3583 N N . GLU B 1 182 ? 21.281 -15.141 -15.406 1 97.19 182 GLU B N 1
ATOM 3584 C CA . GLU B 1 182 ? 21.75 -14.977 -16.781 1 97.19 182 GLU B CA 1
ATOM 3585 C C . GLU B 1 182 ? 21.031 -15.938 -17.719 1 97.19 182 GLU B C 1
ATOM 3587 O O . GLU B 1 182 ? 21.062 -15.75 -18.938 1 97.19 182 GLU B O 1
ATOM 3592 N N . CYS B 1 183 ? 20.375 -16.906 -17.141 1 98.38 183 CYS B N 1
ATOM 3593 C CA . CYS B 1 183 ? 19.688 -17.906 -17.969 1 98.38 183 CYS B CA 1
ATOM 3594 C C . CYS B 1 183 ? 18.219 -17.547 -18.141 1 98.38 183 CYS B C 1
ATOM 3596 O O . CYS B 1 183 ? 17.516 -18.188 -18.922 1 98.38 183 CYS B O 1
ATOM 3598 N N . ILE B 1 184 ? 17.719 -16.594 -17.438 1 98.69 184 ILE B N 1
ATOM 3599 C CA . ILE B 1 184 ? 16.281 -16.297 -17.375 1 98.69 184 ILE B CA 1
ATOM 3600 C C . ILE B 1 184 ? 15.945 -15.203 -18.375 1 98.69 184 ILE B C 1
ATOM 3602 O O . ILE B 1 184 ? 16.562 -14.141 -18.375 1 98.69 184 ILE B O 1
ATOM 3606 N N . SER B 1 185 ? 14.977 -15.453 -19.172 1 98.56 185 SER B N 1
ATOM 3607 C CA . SER B 1 185 ? 14.523 -14.406 -20.078 1 98.56 185 SER B CA 1
ATOM 3608 C C . SER B 1 185 ? 13.219 -13.781 -19.609 1 98.56 185 SER B C 1
ATOM 3610 O O . SER B 1 185 ? 12.867 -12.68 -20.031 1 98.56 185 SER B O 1
ATOM 3612 N N . ALA B 1 186 ? 12.461 -14.516 -18.797 1 98.44 186 ALA B N 1
ATOM 3613 C CA . ALA B 1 186 ? 11.203 -14.023 -18.25 1 98.44 186 ALA B CA 1
ATOM 3614 C C . ALA B 1 186 ? 10.789 -14.82 -17.016 1 98.44 186 ALA B C 1
ATOM 3616 O O . ALA B 1 186 ? 11.242 -15.953 -16.828 1 98.44 186 ALA B O 1
ATOM 3617 N N . SER B 1 187 ? 10.031 -14.258 -16.234 1 98.5 187 SER B N 1
ATOM 3618 C CA . SER B 1 187 ? 9.5 -14.961 -15.07 1 98.5 187 SER B CA 1
ATOM 3619 C C . SER B 1 187 ? 8.18 -14.344 -14.602 1 98.5 187 SER B C 1
ATOM 3621 O O . SER B 1 187 ? 7.906 -13.172 -14.891 1 98.5 187 SER B O 1
ATOM 3623 N N . MET B 1 188 ? 7.391 -15.102 -13.961 1 97.56 188 MET B N 1
ATOM 3624 C CA . MET B 1 188 ? 6.113 -14.711 -13.375 1 97.56 188 MET B CA 1
ATOM 3625 C C . MET B 1 188 ? 5.707 -15.664 -12.258 1 97.56 188 MET B C 1
ATOM 3627 O O . MET B 1 188 ? 6.066 -16.844 -12.289 1 97.56 188 MET B O 1
ATOM 3631 N N . ASP B 1 189 ? 5.066 -15.148 -11.25 1 96.25 189 ASP B N 1
ATOM 3632 C CA . ASP B 1 189 ? 4.418 -16.094 -10.352 1 96.25 189 ASP B CA 1
ATOM 3633 C C . ASP B 1 189 ? 3.039 -16.5 -10.875 1 96.25 189 ASP B C 1
ATOM 3635 O O . ASP B 1 189 ? 2.582 -15.969 -11.898 1 96.25 189 ASP B O 1
ATOM 3639 N N . SER B 1 190 ? 2.379 -17.422 -10.258 1 96.38 190 SER B N 1
ATOM 3640 C CA . SER B 1 190 ? 1.137 -17.984 -10.773 1 96.38 190 SER B CA 1
ATOM 3641 C C . SER B 1 190 ? -0.037 -17.688 -9.852 1 96.38 190 SER B C 1
ATOM 3643 O O . SER B 1 190 ? -0.92 -18.516 -9.664 1 96.38 190 SER B O 1
ATOM 3645 N N . SER B 1 191 ? -0.033 -16.5 -9.211 1 94.62 191 SER B N 1
ATOM 3646 C CA . SER B 1 191 ? -1.09 -16.141 -8.273 1 94.62 191 SER B CA 1
ATOM 3647 C C . SER B 1 191 ? -2.461 -16.188 -8.938 1 94.62 191 SER B C 1
ATOM 3649 O O . SER B 1 191 ? -3.457 -16.531 -8.305 1 94.62 191 SER B O 1
ATOM 3651 N N . ASP B 1 192 ? -2.523 -15.938 -10.266 1 92.81 192 ASP B N 1
ATOM 3652 C CA . ASP B 1 192 ? -3.795 -15.914 -10.984 1 92.81 192 ASP B CA 1
ATOM 3653 C C . ASP B 1 192 ? -3.986 -17.188 -11.805 1 92.81 192 ASP B C 1
ATOM 3655 O O . ASP B 1 192 ? -4.902 -17.266 -12.633 1 92.81 192 ASP B O 1
ATOM 3659 N N . GLY B 1 193 ? -3.098 -18.141 -11.672 1 95.75 193 GLY B N 1
ATOM 3660 C CA . GLY B 1 193 ? -3.221 -19.406 -12.367 1 95.75 193 GLY B CA 1
ATOM 3661 C C . GLY B 1 193 ? -2.213 -19.578 -13.484 1 95.75 193 GLY B C 1
ATOM 3662 O O . GLY B 1 193 ? -1.765 -18.594 -14.078 1 95.75 193 GLY B O 1
ATOM 3663 N N . LEU B 1 194 ? -1.982 -20.812 -13.828 1 97.81 194 LEU B N 1
ATOM 3664 C CA . LEU B 1 194 ? -0.984 -21.141 -14.836 1 97.81 194 LEU B CA 1
ATOM 3665 C C . LEU B 1 194 ? -1.423 -20.656 -16.219 1 97.81 194 LEU B C 1
ATOM 3667 O O . LEU B 1 194 ? -0.605 -20.156 -16.984 1 97.81 194 LEU B O 1
ATOM 3671 N N . ALA B 1 195 ? -2.707 -20.781 -16.531 1 97.38 195 ALA B N 1
ATOM 3672 C CA . ALA B 1 195 ? -3.209 -20.312 -17.812 1 97.38 195 ALA B CA 1
ATOM 3673 C C . ALA B 1 195 ? -2.957 -18.812 -17.984 1 97.38 195 ALA B C 1
ATOM 3675 O O . ALA B 1 195 ? -2.525 -18.375 -19.062 1 97.38 195 ALA B O 1
ATOM 3676 N N . ASP B 1 196 ? -3.242 -18.078 -16.969 1 95.44 196 ASP B N 1
ATOM 3677 C CA . ASP B 1 196 ? -3.006 -16.641 -17.016 1 95.44 196 ASP B CA 1
ATOM 3678 C C . ASP B 1 196 ? -1.532 -16.328 -17.281 1 95.44 196 ASP B C 1
ATOM 3680 O O . ASP B 1 196 ? -1.207 -15.43 -18.062 1 95.44 196 ASP B O 1
ATOM 3684 N N . VAL B 1 197 ? -0.653 -17.062 -16.641 1 97.31 197 VAL B N 1
ATOM 3685 C CA . VAL B 1 197 ? 0.784 -16.891 -16.812 1 97.31 197 VAL B CA 1
ATOM 3686 C C . VAL B 1 197 ? 1.155 -17.141 -18.281 1 97.31 197 VAL B C 1
ATOM 3688 O O . VAL B 1 197 ? 1.833 -16.328 -18.906 1 97.31 197 VAL B O 1
ATOM 3691 N N . LEU B 1 198 ? 0.693 -18.234 -18.766 1 98.25 198 LEU B N 1
ATOM 3692 C CA . LEU B 1 198 ? 1.037 -18.641 -20.125 1 98.25 198 LEU B CA 1
ATOM 3693 C C . LEU B 1 198 ? 0.535 -17.609 -21.141 1 98.25 198 LEU B C 1
ATOM 3695 O O . LEU B 1 198 ? 1.275 -17.219 -22.031 1 98.25 198 LEU B O 1
ATOM 3699 N N . LEU B 1 199 ? -0.659 -17.172 -20.969 1 96.25 199 LEU B N 1
ATOM 3700 C CA . LEU B 1 199 ? -1.248 -16.219 -21.906 1 96.25 199 LEU B CA 1
ATOM 3701 C C . LEU B 1 199 ? -0.545 -14.867 -21.812 1 96.25 199 LEU B C 1
ATOM 3703 O O . LEU B 1 199 ? -0.362 -14.188 -22.828 1 96.25 199 LEU B O 1
ATOM 3707 N N . THR B 1 200 ? -0.188 -14.508 -20.625 1 95.38 200 THR B N 1
ATOM 3708 C CA . THR B 1 200 ? 0.52 -13.25 -20.406 1 95.38 200 THR B CA 1
ATOM 3709 C C . THR B 1 200 ? 1.914 -13.305 -21.031 1 95.38 200 THR B C 1
ATOM 3711 O O . THR B 1 200 ? 2.355 -12.344 -21.672 1 95.38 200 THR B O 1
ATOM 3714 N N . MET B 1 201 ? 2.605 -14.43 -20.891 1 97.44 201 MET B N 1
ATOM 3715 C CA . MET B 1 201 ? 3.977 -14.586 -21.375 1 97.44 201 MET B CA 1
ATOM 3716 C C . MET B 1 201 ? 4.008 -14.758 -22.891 1 97.44 201 MET B C 1
ATOM 3718 O O . MET B 1 201 ? 5.035 -14.508 -23.516 1 97.44 201 MET B O 1
ATOM 3722 N N . ALA B 1 202 ? 2.938 -15.156 -23.469 1 97.5 202 ALA B N 1
ATOM 3723 C CA . ALA B 1 202 ? 2.926 -15.516 -24.875 1 97.5 202 ALA B CA 1
ATOM 3724 C C . ALA B 1 202 ? 2.879 -14.266 -25.766 1 97.5 202 ALA B C 1
ATOM 3726 O O . ALA B 1 202 ? 2.902 -14.359 -26.984 1 97.5 202 ALA B O 1
ATOM 3727 N N . LYS B 1 203 ? 2.877 -13.141 -25.156 1 91.25 203 LYS B N 1
ATOM 3728 C CA . LYS B 1 203 ? 2.822 -11.93 -25.969 1 91.25 203 LYS B CA 1
ATOM 3729 C C . LYS B 1 203 ? 4.074 -11.781 -26.828 1 91.25 203 LYS B C 1
ATOM 3731 O O . LYS B 1 203 ? 5.156 -11.5 -26.312 1 91.25 203 LYS B O 1
ATOM 3736 N N . GLY B 1 204 ? 3.98 -11.953 -28.109 1 92.5 204 GLY B N 1
ATOM 3737 C CA . GLY B 1 204 ? 5.066 -11.828 -29.078 1 92.5 204 GLY B CA 1
ATOM 3738 C C . GLY B 1 204 ? 5.781 -13.141 -29.344 1 92.5 204 GLY B C 1
ATOM 3739 O O . GLY B 1 204 ? 6.797 -13.172 -30.031 1 92.5 204 GLY B O 1
ATOM 3740 N N . VAL B 1 205 ? 5.438 -14.227 -28.734 1 97.81 205 VAL B N 1
ATOM 3741 C CA . VAL B 1 205 ? 5.934 -15.586 -28.953 1 97.81 205 VAL B CA 1
ATOM 3742 C C . VAL B 1 205 ? 4.781 -16.578 -28.844 1 97.81 205 VAL B C 1
ATOM 3744 O O . VAL B 1 205 ? 3.674 -16.219 -28.453 1 97.81 205 VAL B O 1
ATOM 3747 N N . ASP B 1 206 ? 5.02 -17.719 -29.25 1 98.56 206 ASP B N 1
ATOM 3748 C CA . ASP B 1 206 ? 4.086 -18.812 -28.984 1 98.56 206 ASP B CA 1
ATOM 3749 C C . ASP B 1 206 ? 4.633 -19.766 -27.922 1 98.56 206 ASP B C 1
ATOM 3751 O O . ASP B 1 206 ? 5.848 -19.906 -27.781 1 98.56 206 ASP B O 1
ATOM 3755 N N . ILE B 1 207 ? 3.75 -20.359 -27.203 1 98.81 207 ILE B N 1
ATOM 3756 C CA . ILE B 1 207 ? 4.117 -21.312 -26.156 1 98.81 207 ILE B CA 1
ATOM 3757 C C . ILE B 1 207 ? 3.414 -22.641 -26.406 1 98.81 207 ILE B C 1
ATOM 3759 O O . ILE B 1 207 ? 2.191 -22.688 -26.562 1 98.81 207 ILE B O 1
ATOM 3763 N N . VAL B 1 208 ? 4.156 -23.672 -26.453 1 98.81 208 VAL B N 1
ATOM 3764 C CA . VAL B 1 208 ? 3.615 -25 -26.641 1 98.81 208 VAL B CA 1
ATOM 3765 C C . VAL B 1 208 ? 3.762 -25.812 -25.344 1 98.81 208 VAL B C 1
ATOM 3767 O O . VAL B 1 208 ? 4.871 -26.188 -24.969 1 98.81 208 VAL B O 1
ATOM 3770 N N . VAL B 1 209 ? 2.639 -26.078 -24.734 1 98.75 209 VAL B N 1
ATOM 3771 C CA . VAL B 1 209 ? 2.637 -26.844 -23.484 1 98.75 209 VAL B CA 1
ATOM 3772 C C . VAL B 1 209 ? 2.789 -28.328 -23.797 1 98.75 209 VAL B C 1
ATOM 3774 O O . VAL B 1 209 ? 2.014 -28.891 -24.578 1 98.75 209 VAL B O 1
ATOM 3777 N N . GLU B 1 210 ? 3.705 -28.969 -23.125 1 98.25 210 GLU B N 1
ATOM 3778 C CA . GLU B 1 210 ? 4.027 -30.344 -23.469 1 98.25 210 GLU B CA 1
ATOM 3779 C C . GLU B 1 210 ? 3.512 -31.312 -22.406 1 98.25 210 GLU B C 1
ATOM 3781 O O . GLU B 1 210 ? 3.24 -32.469 -22.688 1 98.25 210 GLU B O 1
ATOM 3786 N N . ARG B 1 211 ? 3.389 -30.875 -21.234 1 97.06 211 ARG B N 1
ATOM 3787 C CA . ARG B 1 211 ? 2.9 -31.719 -20.156 1 97.06 211 ARG B CA 1
ATOM 3788 C C . ARG B 1 211 ? 2.305 -30.875 -19.031 1 97.06 211 ARG B C 1
ATOM 3790 O O . ARG B 1 211 ? 2.584 -29.688 -18.938 1 97.06 211 ARG B O 1
ATOM 3797 N N . LEU B 1 212 ? 1.515 -31.484 -18.219 1 97.5 212 LEU B N 1
ATOM 3798 C CA . LEU B 1 212 ? 0.989 -30.844 -17.031 1 97.5 212 LEU B CA 1
ATOM 3799 C C . LEU B 1 212 ? 2.021 -30.844 -15.906 1 97.5 212 LEU B C 1
ATOM 3801 O O . LEU B 1 212 ? 2.541 -31.906 -15.547 1 97.5 212 LEU B O 1
ATOM 3805 N N . PRO B 1 213 ? 2.381 -29.703 -15.43 1 98.06 213 PRO B N 1
ATOM 3806 C CA . PRO B 1 213 ? 3.311 -29.688 -14.297 1 98.06 213 PRO B CA 1
ATOM 3807 C C . PRO B 1 213 ? 2.619 -29.938 -12.961 1 98.06 213 PRO B C 1
ATOM 3809 O O . PRO B 1 213 ? 2.633 -29.094 -12.078 1 98.06 213 PRO B O 1
ATOM 3812 N N . ALA B 1 214 ? 2.098 -31.141 -12.758 1 98.06 214 ALA B N 1
ATOM 3813 C CA . ALA B 1 214 ? 1.33 -31.547 -11.586 1 98.06 214 ALA B CA 1
ATOM 3814 C C . ALA B 1 214 ? 1.756 -32.938 -11.102 1 98.06 214 ALA B C 1
ATOM 3816 O O . ALA B 1 214 ? 2.141 -33.781 -11.906 1 98.06 214 ALA B O 1
ATOM 3817 N N . PRO B 1 215 ? 1.623 -33.094 -9.812 1 97.56 215 PRO B N 1
ATOM 3818 C CA . PRO B 1 215 ? 1.903 -34.438 -9.312 1 97.56 215 PRO B CA 1
ATOM 3819 C C . PRO B 1 215 ? 0.838 -35.469 -9.719 1 97.56 215 PRO B C 1
ATOM 3821 O O . PRO B 1 215 ? -0.332 -35.094 -9.875 1 97.56 215 PRO B O 1
ATOM 3824 N N . GLN B 1 216 ? 1.276 -36.656 -9.758 1 97.81 216 GLN B N 1
ATOM 3825 C CA . GLN B 1 216 ? 0.351 -37.75 -10.109 1 97.81 216 GLN B CA 1
ATOM 3826 C C . GLN B 1 216 ? -0.793 -37.844 -9.109 1 97.81 216 GLN B C 1
ATOM 3828 O O . GLN B 1 216 ? -1.924 -38.156 -9.477 1 97.81 216 GLN B O 1
ATOM 3833 N N . GLU B 1 217 ? -0.547 -37.562 -7.855 1 97.81 217 GLU B N 1
ATOM 3834 C CA . GLU B 1 217 ? -1.589 -37.656 -6.836 1 97.81 217 GLU B CA 1
ATOM 3835 C C . GLU B 1 217 ? -2.686 -36.625 -7.086 1 97.81 217 GLU B C 1
ATOM 3837 O O . GLU B 1 217 ? -3.859 -36.875 -6.812 1 97.81 217 GLU B O 1
ATOM 3842 N N . VAL B 1 218 ? -2.32 -35.469 -7.598 1 97.38 218 VAL B N 1
ATOM 3843 C CA . VAL B 1 218 ? -3.295 -34.438 -7.922 1 97.38 218 VAL B CA 1
ATOM 3844 C C . VAL B 1 218 ? -4.141 -34.875 -9.117 1 97.38 218 VAL B C 1
ATOM 3846 O O . VAL B 1 218 ? -5.367 -34.781 -9.086 1 97.38 218 VAL B O 1
ATOM 3849 N N . ILE B 1 219 ? -3.479 -35.438 -10.125 1 97.38 219 ILE B N 1
ATOM 3850 C CA . ILE B 1 219 ? -4.172 -35.875 -11.328 1 97.38 219 ILE B CA 1
ATOM 3851 C C . ILE B 1 219 ? -5.168 -36.969 -10.953 1 97.38 219 ILE B C 1
ATOM 3853 O O . ILE B 1 219 ? -6.336 -36.906 -11.336 1 97.38 219 ILE B O 1
ATOM 3857 N N . SER B 1 220 ? -4.676 -37.938 -10.211 1 97 220 SER B N 1
ATOM 3858 C CA . SER B 1 220 ? -5.508 -39.062 -9.812 1 97 220 SER B CA 1
ATOM 3859 C C . SER B 1 220 ? -6.695 -38.594 -8.977 1 97 220 SER B C 1
ATOM 3861 O O . SER B 1 220 ? -7.816 -39.062 -9.164 1 97 220 SER B O 1
ATOM 3863 N N . GLU B 1 221 ? -6.438 -37.719 -8.055 1 95.56 221 GLU B N 1
ATOM 3864 C CA . GLU B 1 221 ? -7.504 -37.25 -7.172 1 95.56 221 GLU B CA 1
ATOM 3865 C C . GLU B 1 221 ? -8.539 -36.438 -7.941 1 95.56 221 GLU B C 1
ATOM 3867 O O . GLU B 1 221 ? -9.734 -36.531 -7.664 1 95.56 221 GLU B O 1
ATOM 3872 N N . ALA B 1 222 ? -8.07 -35.594 -8.875 1 95.56 222 ALA B N 1
ATOM 3873 C CA . ALA B 1 222 ? -9 -34.844 -9.711 1 95.56 222 ALA B CA 1
ATOM 3874 C C . ALA B 1 222 ? -9.961 -35.75 -10.438 1 95.56 222 ALA B C 1
ATOM 3876 O O . ALA B 1 222 ? -11.18 -35.562 -10.391 1 95.56 222 ALA B O 1
ATOM 3877 N N . LEU B 1 223 ? -9.422 -36.812 -11.008 1 96.25 223 LEU B N 1
ATOM 3878 C CA . LEU B 1 223 ? -10.242 -37.781 -11.742 1 96.25 223 LEU B CA 1
ATOM 3879 C C . LEU B 1 223 ? -11.195 -38.5 -10.797 1 96.25 223 LEU B C 1
ATOM 3881 O O . LEU B 1 223 ? -12.375 -38.688 -11.117 1 96.25 223 LEU B O 1
ATOM 3885 N N . ARG B 1 224 ? -10.688 -38.875 -9.711 1 94.31 224 ARG B N 1
ATOM 3886 C CA . ARG B 1 224 ? -11.508 -39.594 -8.727 1 94.31 224 ARG B CA 1
ATOM 3887 C C . ARG B 1 224 ? -12.703 -38.719 -8.305 1 94.31 224 ARG B C 1
ATOM 3889 O O . ARG B 1 224 ? -13.805 -39.25 -8.133 1 94.31 224 ARG B O 1
ATOM 3896 N N . LEU B 1 225 ? -12.492 -37.438 -8.18 1 93 225 LEU B N 1
ATOM 3897 C CA . LEU B 1 225 ? -13.523 -36.531 -7.703 1 93 225 LEU B CA 1
ATOM 3898 C C . LEU B 1 225 ? -14.383 -36.031 -8.859 1 93 225 LEU B C 1
ATOM 3900 O O . LEU B 1 225 ? -15.328 -35.281 -8.648 1 93 225 LEU B O 1
ATOM 3904 N N . GLY B 1 226 ? -14.008 -36.312 -10.078 1 93.62 226 GLY B N 1
ATOM 3905 C CA . GLY B 1 226 ? -14.828 -36.031 -11.234 1 93.62 226 GLY B CA 1
ATOM 3906 C C . GLY B 1 226 ? -14.453 -34.719 -11.898 1 93.62 226 GLY B C 1
ATOM 3907 O O . GLY B 1 226 ? -15.273 -34.094 -12.602 1 93.62 226 GLY B O 1
ATOM 3908 N N . PHE B 1 227 ? -13.258 -34.25 -11.609 1 94.12 227 PHE B N 1
ATOM 3909 C CA . PHE B 1 227 ? -12.805 -33 -12.219 1 94.12 227 PHE B CA 1
ATOM 3910 C C . PHE B 1 227 ? -11.789 -33.281 -13.328 1 94.12 227 PHE B C 1
ATOM 3912 O O . PHE B 1 227 ? -11.086 -34.312 -13.289 1 94.12 227 PHE B O 1
ATOM 3919 N N . GLU B 1 228 ? -11.75 -32.406 -14.297 1 95.19 228 GLU B N 1
ATOM 3920 C CA . GLU B 1 228 ? -10.703 -32.438 -15.32 1 95.19 228 GLU B CA 1
ATOM 3921 C C . GLU B 1 228 ? -9.367 -31.953 -14.773 1 95.19 228 GLU B C 1
ATOM 3923 O O . GLU B 1 228 ? -9.266 -30.812 -14.297 1 95.19 228 GLU B O 1
ATOM 3928 N N . PRO B 1 229 ? -8.352 -32.781 -14.812 1 96.5 229 PRO B N 1
ATOM 3929 C CA . PRO B 1 229 ? -7.055 -32.375 -14.289 1 96.5 229 PRO B CA 1
ATOM 3930 C C . PRO B 1 229 ? -6.57 -31.062 -14.883 1 96.5 229 PRO B C 1
ATOM 3932 O O . PRO B 1 229 ? -6.008 -30.219 -14.172 1 96.5 229 PRO B O 1
ATOM 3935 N N . GLU B 1 230 ? -6.812 -30.828 -16.156 1 96.88 230 GLU B N 1
ATOM 3936 C CA . GLU B 1 230 ? -6.402 -29.609 -16.828 1 96.88 230 GLU B CA 1
ATOM 3937 C C . GLU B 1 230 ? -7.066 -28.391 -16.203 1 96.88 230 GLU B C 1
ATOM 3939 O O . GLU B 1 230 ? -6.438 -27.344 -16.047 1 96.88 230 GLU B O 1
ATOM 3944 N N . GLU B 1 231 ? -8.281 -28.578 -15.859 1 95 231 GLU B N 1
ATOM 3945 C CA . GLU B 1 231 ? -9.016 -27.484 -15.234 1 95 231 GLU B CA 1
ATOM 3946 C C . GLU B 1 231 ? -8.406 -27.109 -13.883 1 95 231 GLU B C 1
ATOM 3948 O O . GLU B 1 231 ? -8.18 -25.938 -13.609 1 95 231 GLU B O 1
ATOM 3953 N N . VAL B 1 232 ? -8.016 -28.094 -13.055 1 95.38 232 VAL B N 1
ATOM 3954 C CA . VAL B 1 232 ? -7.523 -27.859 -11.703 1 95.38 232 VAL B CA 1
ATOM 3955 C C . VAL B 1 232 ? -6.105 -27.297 -11.766 1 95.38 232 VAL B C 1
ATOM 3957 O O . VAL B 1 232 ? -5.676 -26.578 -10.859 1 95.38 232 VAL B O 1
ATOM 3960 N N . VAL B 1 233 ? -5.422 -27.578 -12.859 1 97.06 233 VAL B N 1
ATOM 3961 C CA . VAL B 1 233 ? -4.023 -27.172 -12.977 1 97.06 233 VAL B CA 1
ATOM 3962 C C . VAL B 1 233 ? -3.943 -25.797 -13.633 1 97.06 233 VAL B C 1
ATOM 3964 O O . VAL B 1 233 ? -3.262 -24.891 -13.125 1 97.06 233 VAL B O 1
ATOM 3967 N N . PHE B 1 234 ? -4.715 -25.531 -14.711 1 97 234 PHE B N 1
ATOM 3968 C CA . PHE B 1 234 ? -4.547 -24.328 -15.516 1 97 234 PHE B CA 1
ATOM 3969 C C . PHE B 1 234 ? -5.332 -23.172 -14.922 1 97 234 PHE B C 1
ATOM 3971 O O . PHE B 1 234 ? -4.934 -22 -15.062 1 97 234 PHE B O 1
ATOM 3978 N N . ASN B 1 235 ? -6.414 -23.484 -14.305 1 92.19 235 ASN B N 1
ATOM 3979 C CA . ASN B 1 235 ? -7.309 -22.406 -13.898 1 92.19 235 ASN B CA 1
ATOM 3980 C C . ASN B 1 235 ? -7.152 -22.078 -12.414 1 92.19 235 ASN B C 1
ATOM 3982 O O . ASN B 1 235 ? -7.711 -21.094 -11.938 1 92.19 235 ASN B O 1
ATOM 3986 N N . ALA B 1 236 ? -6.402 -22.984 -11.836 1 85.56 236 ALA B N 1
ATOM 3987 C CA . ALA B 1 236 ? -6.277 -22.703 -10.406 1 85.56 236 ALA B CA 1
ATOM 3988 C C . ALA B 1 236 ? -5.473 -21.422 -10.18 1 85.56 236 ALA B C 1
ATOM 3990 O O . ALA B 1 236 ? -4.836 -20.906 -11.102 1 85.56 236 ALA B O 1
ATOM 3991 N N . GLY B 1 237 ? -5.559 -20.75 -9.031 1 88.38 237 GLY B N 1
ATOM 3992 C CA . GLY B 1 237 ? -4.859 -19.594 -8.508 1 88.38 237 GLY B CA 1
ATOM 3993 C C . GLY B 1 237 ? -4.344 -19.797 -7.098 1 88.38 237 GLY B C 1
ATOM 3994 O O . GLY B 1 237 ? -4.629 -20.812 -6.465 1 88.38 237 GLY B O 1
ATOM 3995 N N . GLU B 1 238 ? -3.414 -19.016 -6.914 1 93.75 238 GLU B N 1
ATOM 3996 C CA . GLU B 1 238 ? -2.965 -18.875 -5.531 1 93.75 238 GLU B CA 1
ATOM 3997 C C . GLU B 1 238 ? -1.961 -19.969 -5.164 1 93.75 238 GLU B C 1
ATOM 3999 O O . GLU B 1 238 ? -1.713 -20.219 -3.982 1 93.75 238 GLU B O 1
ATOM 4004 N N . GLU B 1 239 ? -1.448 -20.719 -6.184 1 93.56 239 GLU B N 1
ATOM 4005 C CA . GLU B 1 239 ? -0.374 -21.672 -5.887 1 93.56 239 GLU B CA 1
ATOM 4006 C C . GLU B 1 239 ? 0.939 -20.938 -5.613 1 93.56 239 GLU B C 1
ATOM 4008 O O . GLU B 1 239 ? 1.818 -21.469 -4.93 1 93.56 239 GLU B O 1
ATOM 4013 N N . TYR B 1 240 ? 1.034 -19.75 -6.164 1 97 240 TYR B N 1
ATOM 4014 C CA . TYR B 1 240 ? 2.211 -18.891 -6.004 1 97 240 TYR B CA 1
ATOM 4015 C C . TYR B 1 240 ? 3.479 -19.641 -6.398 1 97 240 TYR B C 1
ATOM 4017 O O . TYR B 1 240 ? 4.531 -19.469 -5.777 1 97 240 TYR B O 1
ATOM 4025 N N . LEU B 1 241 ? 3.346 -20.562 -7.359 1 97.81 241 LEU B N 1
ATOM 4026 C CA . LEU B 1 241 ? 4.512 -21.234 -7.93 1 97.81 241 LEU B CA 1
ATOM 4027 C C . LEU B 1 241 ? 5.141 -20.375 -9.023 1 97.81 241 LEU B C 1
ATOM 4029 O O . LEU B 1 241 ? 4.434 -19.734 -9.805 1 97.81 241 LEU B O 1
ATOM 4033 N N . PRO B 1 242 ? 6.414 -20.391 -9.094 1 98.44 242 PRO B N 1
ATOM 4034 C CA . PRO B 1 242 ? 7.102 -19.594 -10.109 1 98.44 242 PRO B CA 1
ATOM 4035 C C . PRO B 1 242 ? 7.098 -20.25 -11.484 1 98.44 242 PRO B C 1
ATOM 4037 O O . PRO B 1 242 ? 7.168 -21.484 -11.578 1 98.44 242 PRO B O 1
ATOM 4040 N N . VAL B 1 243 ? 7.012 -19.484 -12.5 1 98.69 243 VAL B N 1
ATOM 4041 C CA . VAL B 1 243 ? 7.289 -19.906 -13.867 1 98.69 243 VAL B CA 1
ATOM 4042 C C . VAL B 1 243 ? 8.445 -19.094 -14.438 1 98.69 243 VAL B C 1
ATOM 4044 O O . VAL B 1 243 ? 8.391 -17.859 -14.469 1 98.69 243 VAL B O 1
ATOM 4047 N N . PHE B 1 244 ? 9.508 -19.766 -14.828 1 98.88 244 PHE B N 1
ATOM 4048 C CA . PHE B 1 244 ? 10.664 -19.141 -15.445 1 98.88 244 PHE B CA 1
ATOM 4049 C C . PHE B 1 244 ? 10.797 -19.562 -16.906 1 98.88 244 PHE B C 1
ATOM 4051 O O . PHE B 1 244 ? 10.57 -20.734 -17.234 1 98.88 244 PHE B O 1
ATOM 4058 N N . ALA B 1 245 ? 11.055 -18.656 -17.734 1 98.88 245 ALA B N 1
ATOM 4059 C CA . ALA B 1 245 ? 11.578 -18.969 -19.062 1 98.88 245 ALA B CA 1
ATOM 4060 C C . ALA B 1 245 ? 13.102 -19.016 -19.047 1 98.88 245 ALA B C 1
ATOM 4062 O O . ALA B 1 245 ? 13.758 -18 -18.766 1 98.88 245 ALA B O 1
ATOM 4063 N N . VAL B 1 246 ? 13.641 -20.141 -19.422 1 98.81 246 VAL B N 1
ATOM 4064 C CA . VAL B 1 246 ? 15.078 -20.281 -19.234 1 98.81 246 VAL B CA 1
ATOM 4065 C C . VAL B 1 246 ? 15.703 -20.953 -20.453 1 98.81 246 VAL B C 1
ATOM 4067 O O . VAL B 1 246 ? 15.016 -21.688 -21.172 1 98.81 246 VAL B O 1
ATOM 4070 N N . ASP B 1 247 ? 17 -20.672 -20.656 1 98.62 247 ASP B N 1
ATOM 4071 C CA . ASP B 1 247 ? 17.781 -21.516 -21.562 1 98.62 247 ASP B CA 1
ATOM 4072 C C . ASP B 1 247 ? 17.656 -22.984 -21.188 1 98.62 247 ASP B C 1
ATOM 4074 O O . ASP B 1 247 ? 17.797 -23.359 -20.031 1 98.62 247 ASP B O 1
ATOM 4078 N N . PRO B 1 248 ? 17.344 -23.781 -22.203 1 98.19 248 PRO B N 1
ATOM 4079 C CA . PRO B 1 248 ? 17.141 -25.203 -21.891 1 98.19 248 PRO B CA 1
ATOM 4080 C C . PRO B 1 248 ? 18.344 -25.844 -21.203 1 98.19 248 PRO B C 1
ATOM 4082 O O . PRO B 1 248 ? 18.203 -26.859 -20.547 1 98.19 248 PRO B O 1
ATOM 4085 N N . ARG B 1 249 ? 19.594 -25.266 -21.328 1 97.19 249 ARG B N 1
ATOM 4086 C CA . ARG B 1 249 ? 20.812 -25.781 -20.719 1 97.19 249 ARG B CA 1
ATOM 4087 C C . ARG B 1 249 ? 20.906 -25.422 -19.25 1 97.19 249 ARG B C 1
ATOM 4089 O O . ARG B 1 249 ? 21.781 -25.906 -18.531 1 97.19 249 ARG B O 1
ATOM 4096 N N . CYS B 1 250 ? 19.781 -24.625 -18.672 1 97.25 250 CYS B N 1
ATOM 4097 C CA . CYS B 1 250 ? 19.891 -24.062 -17.344 1 97.25 250 CYS B CA 1
ATOM 4098 C C . CYS B 1 250 ? 18.734 -24.531 -16.453 1 97.25 250 CYS B C 1
ATOM 4100 O O . CYS B 1 250 ? 18.359 -23.844 -15.5 1 97.25 250 CYS B O 1
ATOM 4102 N N . VAL B 1 251 ? 18.203 -25.609 -16.703 1 97.94 251 VAL B N 1
ATOM 4103 C CA . VAL B 1 251 ? 17.094 -26.109 -15.883 1 97.94 251 VAL B CA 1
ATOM 4104 C C . VAL B 1 251 ? 17.625 -26.672 -14.578 1 97.94 251 VAL B C 1
ATOM 4106 O O . VAL B 1 251 ? 18.328 -27.688 -14.578 1 97.94 251 VAL B O 1
ATOM 4109 N N . PRO B 1 252 ? 17.297 -26.094 -13.484 1 97.94 252 PRO B N 1
ATOM 4110 C CA . PRO B 1 252 ? 17.828 -26.609 -12.219 1 97.94 252 PRO B CA 1
ATOM 4111 C C . PRO B 1 252 ? 17.031 -27.781 -11.656 1 97.94 252 PRO B C 1
ATOM 4113 O O . PRO B 1 252 ? 15.914 -28.047 -12.117 1 97.94 252 PRO B O 1
ATOM 4116 N N . GLU B 1 253 ? 17.609 -28.438 -10.625 1 97.31 253 GLU B N 1
ATOM 4117 C CA . GLU B 1 253 ? 16.891 -29.5 -9.914 1 97.31 253 GLU B CA 1
ATOM 4118 C C . GLU B 1 253 ? 15.625 -28.969 -9.258 1 97.31 253 GLU B C 1
ATOM 4120 O O . GLU B 1 253 ? 15.594 -27.828 -8.789 1 97.31 253 GLU B O 1
ATOM 4125 N N . GLY B 1 254 ? 14.617 -29.75 -9.281 1 97.81 254 GLY B N 1
ATOM 4126 C CA . GLY B 1 254 ? 13.375 -29.375 -8.617 1 97.81 254 GLY B CA 1
ATOM 4127 C C . GLY B 1 254 ? 12.375 -28.734 -9.555 1 97.81 254 GLY B C 1
ATOM 4128 O O . GLY B 1 254 ? 11.219 -28.516 -9.18 1 97.81 254 GLY B O 1
ATOM 4129 N N . TYR B 1 255 ? 12.82 -28.5 -10.758 1 98.44 255 TYR B N 1
ATOM 4130 C CA . TYR B 1 255 ? 11.938 -27.922 -11.766 1 98.44 255 TYR B CA 1
ATOM 4131 C C . TYR B 1 255 ? 11.727 -28.891 -12.922 1 98.44 255 TYR B C 1
ATOM 4133 O O . TYR B 1 255 ? 12.562 -29.766 -13.172 1 98.44 255 TYR B O 1
ATOM 4141 N N . VAL B 1 256 ? 10.602 -28.734 -13.594 1 98.25 256 VAL B N 1
ATOM 4142 C CA . VAL B 1 256 ? 10.32 -29.469 -14.812 1 98.25 256 VAL B CA 1
ATOM 4143 C C . VAL B 1 256 ? 10.094 -28.5 -15.969 1 98.25 256 VAL B C 1
ATOM 4145 O O . VAL B 1 256 ? 9.453 -27.453 -15.797 1 98.25 256 VAL B O 1
ATOM 4148 N N . ALA B 1 257 ? 10.664 -28.766 -17.078 1 98.75 257 ALA B N 1
ATOM 4149 C CA . ALA B 1 257 ? 10.32 -28.062 -18.297 1 98.75 257 ALA B CA 1
ATOM 4150 C C . ALA B 1 257 ? 8.984 -28.547 -18.859 1 98.75 257 ALA B C 1
ATOM 4152 O O . ALA B 1 257 ? 8.883 -29.672 -19.359 1 98.75 257 ALA B O 1
ATOM 4153 N N . PHE B 1 258 ? 8.023 -27.688 -18.766 1 98.75 258 PHE B N 1
ATOM 4154 C CA . PHE B 1 258 ? 6.695 -28.188 -19.109 1 98.75 258 PHE B CA 1
ATOM 4155 C C . PHE B 1 258 ? 6.207 -27.562 -20.422 1 98.75 258 PHE B C 1
ATOM 4157 O O . PHE B 1 258 ? 5.195 -28 -20.969 1 98.75 258 PHE B O 1
ATOM 4164 N N . ALA B 1 259 ? 6.898 -26.594 -20.953 1 98.88 259 ALA B N 1
ATOM 4165 C CA . ALA B 1 259 ? 6.5 -25.938 -22.203 1 98.88 259 ALA B CA 1
ATOM 4166 C C . ALA B 1 259 ? 7.715 -25.406 -22.969 1 98.88 259 ALA B C 1
ATOM 4168 O O . ALA B 1 259 ? 8.773 -25.188 -22.375 1 98.88 259 ALA B O 1
ATOM 4169 N N . ARG B 1 260 ? 7.492 -25.203 -24.266 1 98.75 260 ARG B N 1
ATOM 4170 C CA . ARG B 1 260 ? 8.508 -24.609 -25.125 1 98.75 260 ARG B CA 1
ATOM 4171 C C . ARG B 1 260 ? 8.047 -23.25 -25.656 1 98.75 260 ARG B C 1
ATOM 4173 O O . ARG B 1 260 ? 6.875 -23.078 -26 1 98.75 260 ARG B O 1
ATOM 4180 N N . VAL B 1 261 ? 9.008 -22.406 -25.734 1 98.81 261 VAL B N 1
ATOM 4181 C CA . VAL B 1 261 ? 8.758 -21.109 -26.344 1 98.81 261 VAL B CA 1
ATOM 4182 C C . VAL B 1 261 ? 9.242 -21.109 -27.781 1 98.81 261 VAL B C 1
ATOM 4184 O O . VAL B 1 261 ? 10.398 -21.438 -28.062 1 98.81 261 VAL B O 1
ATOM 4187 N N . VAL B 1 262 ? 8.414 -20.75 -28.719 1 98.56 262 VAL B N 1
ATOM 4188 C CA . VAL B 1 262 ? 8.781 -20.734 -30.125 1 98.56 262 VAL B CA 1
ATOM 4189 C C . VAL B 1 262 ? 8.383 -19.391 -30.75 1 98.56 262 VAL B C 1
ATOM 4191 O O . VAL B 1 262 ? 7.629 -18.625 -30.156 1 98.56 262 VAL B O 1
ATOM 4194 N N . GLU B 1 263 ? 9.031 -19.141 -31.875 1 98.19 263 GLU B N 1
ATOM 4195 C CA . GLU B 1 263 ? 8.617 -17.938 -32.594 1 98.19 263 GLU B CA 1
ATOM 4196 C C . GLU B 1 263 ? 7.129 -17.969 -32.906 1 98.19 263 GLU B C 1
ATOM 4198 O O . GLU B 1 263 ? 6.578 -19.016 -33.25 1 98.19 263 GLU B O 1
ATOM 4203 N N . GLY B 1 264 ? 6.582 -16.859 -32.688 1 96.75 264 GLY B N 1
ATOM 4204 C CA . GLY B 1 264 ? 5.156 -16.781 -32.969 1 96.75 264 GLY B CA 1
ATOM 4205 C C . GLY B 1 264 ? 4.539 -15.445 -32.594 1 96.75 264 GLY B C 1
ATOM 4206 O O . GLY B 1 264 ? 5.254 -14.469 -32.344 1 96.75 264 GLY B O 1
ATOM 4207 N N . SER B 1 265 ? 3.158 -15.414 -32.625 1 94.25 265 SER B N 1
ATOM 4208 C CA . SER B 1 265 ? 2.48 -14.125 -32.5 1 94.25 265 SER B CA 1
ATOM 4209 C C . SER B 1 265 ? 1.621 -14.062 -31.25 1 94.25 265 SER B C 1
ATOM 4211 O O . SER B 1 265 ? 0.833 -13.125 -31.078 1 94.25 265 SER B O 1
ATOM 4213 N N . GLY B 1 266 ? 1.715 -15.133 -30.391 1 96.62 266 GLY B N 1
ATOM 4214 C CA . GLY B 1 266 ? 1.006 -14.961 -29.125 1 96.62 266 GLY B CA 1
ATOM 4215 C C . GLY B 1 266 ? 0.076 -16.109 -28.797 1 96.62 266 GLY B C 1
ATOM 4216 O O . GLY B 1 266 ? -0.825 -15.977 -27.969 1 96.62 266 GLY B O 1
ATOM 4217 N N . SER B 1 267 ? 0.255 -17.266 -29.375 1 97.06 267 SER B N 1
ATOM 4218 C CA . SER B 1 267 ? -0.611 -18.406 -29.125 1 97.06 267 SER B CA 1
ATOM 4219 C C . SER B 1 267 ? -0.045 -19.312 -28.031 1 97.06 267 SER B C 1
ATOM 4221 O O . SER B 1 267 ? 1.174 -19.422 -27.875 1 97.06 267 SER B O 1
ATOM 4223 N N . VAL B 1 268 ? -0.954 -19.844 -27.281 1 98.5 268 VAL B N 1
ATOM 4224 C CA . VAL B 1 268 ? -0.618 -20.906 -26.359 1 98.5 268 VAL B CA 1
ATOM 4225 C C . VAL B 1 268 ? -1.279 -22.219 -26.797 1 98.5 268 VAL B C 1
ATOM 4227 O O . VAL B 1 268 ? -2.506 -22.297 -26.891 1 98.5 268 VAL B O 1
ATOM 4230 N N . ILE B 1 269 ? -0.457 -23.172 -27.078 1 98.25 269 ILE B N 1
ATOM 4231 C CA . ILE B 1 269 ? -0.947 -24.422 -27.656 1 98.25 269 ILE B CA 1
ATOM 4232 C C . ILE B 1 269 ? -0.802 -25.562 -26.641 1 98.25 269 ILE B C 1
ATOM 4234 O O . ILE B 1 269 ? 0.249 -25.703 -26.016 1 98.25 269 ILE B O 1
ATOM 4238 N N . TYR B 1 270 ? -1.857 -26.297 -26.422 1 97.69 270 TYR B N 1
ATOM 4239 C CA . TYR B 1 270 ? -1.905 -27.484 -25.578 1 97.69 270 TYR B CA 1
ATOM 4240 C C . TYR B 1 270 ? -2.615 -28.625 -26.281 1 97.69 270 TYR B C 1
ATOM 4242 O O . TYR B 1 270 ? -3.754 -28.484 -26.734 1 97.69 270 TYR B O 1
ATOM 4250 N N . LYS B 1 271 ? -1.907 -29.75 -26.438 1 96.56 271 LYS B N 1
ATOM 4251 C CA . LYS B 1 271 ? -2.441 -30.906 -27.141 1 96.56 271 LYS B CA 1
ATOM 4252 C C . LYS B 1 271 ? -2.926 -30.547 -28.531 1 96.56 271 LYS B C 1
ATOM 4254 O O . LYS B 1 271 ? -4.027 -30.922 -28.938 1 96.56 271 LYS B O 1
ATOM 4259 N N . GLY B 1 272 ? -2.178 -29.719 -29.109 1 96.19 272 GLY B N 1
ATOM 4260 C CA . GLY B 1 272 ? -2.379 -29.391 -30.516 1 96.19 272 GLY B CA 1
ATOM 4261 C C . GLY B 1 272 ? -3.461 -28.344 -30.734 1 96.19 272 GLY B C 1
ATOM 4262 O O . GLY B 1 272 ? -3.742 -27.969 -31.875 1 96.19 272 GLY B O 1
ATOM 4263 N N . LYS B 1 273 ? -4.066 -27.812 -29.703 1 96.81 273 LYS B N 1
ATOM 4264 C CA . LYS B 1 273 ? -5.141 -26.828 -29.797 1 96.81 273 LYS B CA 1
ATOM 4265 C C . LYS B 1 273 ? -4.844 -25.609 -28.922 1 96.81 273 LYS B C 1
ATOM 4267 O O . LYS B 1 273 ? -4.066 -25.688 -27.969 1 96.81 273 LYS B O 1
ATOM 4272 N N . PRO B 1 274 ? -5.453 -24.453 -29.297 1 96.5 274 PRO B N 1
ATOM 4273 C CA . PRO B 1 274 ? -5.316 -23.297 -28.422 1 96.5 274 PRO B CA 1
ATOM 4274 C C . PRO B 1 274 ? -5.801 -23.578 -27 1 96.5 274 PRO B C 1
ATOM 4276 O O . PRO B 1 274 ? -6.801 -24.266 -26.797 1 96.5 274 PRO B O 1
ATOM 4279 N N . LEU B 1 275 ? -5.062 -23.078 -26.047 1 96.19 275 LEU B N 1
ATOM 4280 C CA . LEU B 1 275 ? -5.414 -23.297 -24.641 1 96.19 275 LEU B CA 1
ATOM 4281 C C . LEU B 1 275 ? -6.785 -22.703 -24.328 1 96.19 275 LEU B C 1
ATOM 4283 O O . LEU B 1 275 ? -7.035 -21.531 -24.594 1 96.19 275 LEU B O 1
ATOM 4287 N N . LYS B 1 276 ? -7.699 -23.406 -23.781 1 92.38 276 LYS B N 1
ATOM 4288 C CA . LYS B 1 276 ? -9.062 -22.938 -23.531 1 92.38 276 LYS B CA 1
ATOM 4289 C C . LYS B 1 276 ? -9.18 -22.297 -22.141 1 92.38 276 LYS B C 1
ATOM 4291 O O . LYS B 1 276 ? -10.148 -21.594 -21.875 1 92.38 276 LYS B O 1
ATOM 4296 N N . TYR B 1 277 ? -8.234 -22.594 -21.328 1 90.25 277 TYR B N 1
ATOM 4297 C CA . TYR B 1 277 ? -8.258 -22.078 -19.969 1 90.25 277 TYR B CA 1
ATOM 4298 C C . TYR B 1 277 ? -7.719 -20.656 -19.906 1 90.25 277 TYR B C 1
ATOM 4300 O O . TYR B 1 277 ? -6.816 -20.297 -20.672 1 90.25 277 TYR B O 1
ATOM 4308 N N . ARG B 1 278 ? -8.227 -19.734 -18.969 1 87.62 278 ARG B N 1
ATOM 4309 C CA . ARG B 1 278 ? -7.852 -18.328 -18.984 1 87.62 278 ARG B CA 1
ATOM 4310 C C . ARG B 1 278 ? -7.383 -17.875 -17.609 1 87.62 278 ARG B C 1
ATOM 4312 O O . ARG B 1 278 ? -6.895 -16.75 -17.453 1 87.62 278 ARG B O 1
ATOM 4319 N N . GLY B 1 279 ? -7.523 -18.672 -16.562 1 86.81 279 GLY B N 1
ATOM 4320 C CA . GLY B 1 279 ? -7.145 -18.266 -15.227 1 86.81 279 GLY B CA 1
ATOM 4321 C C . GLY B 1 279 ? -8.148 -17.328 -14.578 1 86.81 279 GLY B C 1
ATOM 4322 O O . GLY B 1 279 ? -9.312 -17.297 -14.984 1 86.81 279 GLY B O 1
ATOM 4323 N N . TRP B 1 280 ? -7.766 -16.594 -13.492 1 83.56 280 TRP B N 1
ATOM 4324 C CA . TRP B 1 280 ? -8.625 -15.719 -12.711 1 83.56 280 TRP B CA 1
ATOM 4325 C C . TRP B 1 280 ? -8.484 -14.266 -13.156 1 83.56 280 TRP B C 1
ATOM 4327 O O . TRP B 1 280 ? -7.402 -13.844 -13.57 1 83.56 280 TRP B O 1
ATOM 4337 N N . SER B 1 281 ? -9.648 -13.453 -13.141 1 81.12 281 SER B N 1
ATOM 4338 C CA . SER B 1 281 ? -9.617 -12.016 -13.367 1 81.12 281 SER B CA 1
ATOM 4339 C C . SER B 1 281 ? -10.742 -11.312 -12.609 1 81.12 281 SER B C 1
ATOM 4341 O O . SER B 1 281 ? -11.844 -11.852 -12.484 1 81.12 281 SER B O 1
ATOM 4343 N N . TYR B 1 282 ? -10.414 -10.117 -12.133 1 81.06 282 TYR B N 1
ATOM 4344 C CA . TYR B 1 282 ? -11.445 -9.305 -11.484 1 81.06 282 TYR B CA 1
ATOM 4345 C C . TYR B 1 282 ? -12.391 -8.703 -12.516 1 81.06 282 TYR B C 1
ATOM 4347 O O . TYR B 1 282 ? -12.016 -8.508 -13.68 1 81.06 282 TYR B O 1
ATOM 4355 N N . PHE B 1 283 ? -13.695 -8.242 -12.039 1 80 283 PHE B N 1
ATOM 4356 C CA . PHE B 1 283 ? -14.703 -7.484 -12.773 1 80 283 PHE B CA 1
ATOM 4357 C C . PHE B 1 283 ? -15.219 -8.273 -13.969 1 80 283 PHE B C 1
ATOM 4359 O O . PHE B 1 283 ? -15.438 -7.715 -15.047 1 80 283 PHE B O 1
ATOM 4366 N N . ARG B 1 284 ? -15.078 -9.602 -13.867 1 73 284 ARG B N 1
ATOM 4367 C CA . ARG B 1 284 ? -15.664 -10.445 -14.914 1 73 284 ARG B CA 1
ATOM 4368 C C . ARG B 1 284 ? -17.156 -10.633 -14.695 1 73 284 ARG B C 1
ATOM 4370 O O . ARG B 1 284 ? -17.625 -10.609 -13.555 1 73 284 ARG B O 1
#

Nearest PDB structures (foldseek):
  1vqv-assembly1_A  TM=8.609E-01  e=5.316E-24  Aquifex aeolicus
  1vqv-assembly1_B  TM=8.597E-01  e=3.557E-23  Aquifex aeolicus
  2yxz-assembly2_D  TM=8.319E-01  e=1.734E-22  Thermus thermophilus HB8
  3mcq-assembly1_A-2  TM=7.798E-01  e=1.923E-18  Methylobacillus flagellatus KT
  7du3-assembly1_A  TM=7.190E-01  e=7.436E-19  Pseudomonas aeruginosa

Sequence (568 aa):
MDEKSLLRTFLRELGEEENDVSYIDGLALKVDGFAESYAKMPFHTYADMGWRAVAAALSDMKVKLAHTKAVLSSITAPEPHKALEVFRGILEAATHFGVRYLGGDLNQGVEVVVDIMAVGTTAVKIGRRPRAGHVLITPPLFGYTGLAFAAFEHDGESPIVAKGIRWLKRPSLDWPPPPPPECISASMDSSDGLADVLLTMAKGVDIVVERLPAPQEVISEALRLGFEPEEVVFNAGEEYLPVFAVDPRCVPEGYVAFARVVEGSGSVIYKGKPLKYRGWSYFRMDEKSLLRTFLRELGEEENDVSYIDGLALKVDGFAESYAKMPFHTYADMGWRAVAAALSDMKVKLAHTKAVLSSITAPEPHKALEVFRGILEAATHFGVRYLGGDLNQGVEVVVDIMAVGT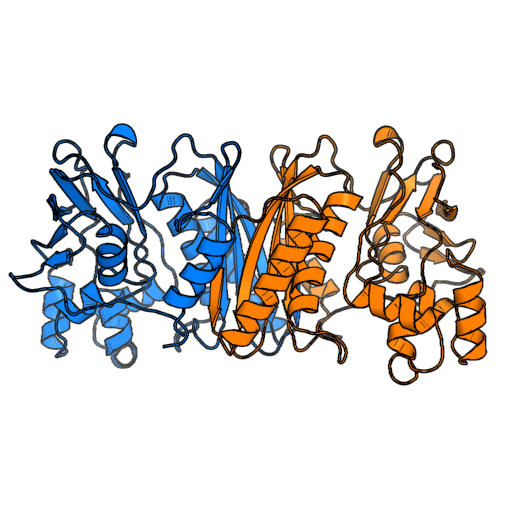TAVKIGRRPRAGHVLITPPLFGYTGLAFAAFEHDGESPIVAKGIRWLKRPSLDWPPPPPPECISASMDSSDGLADVLLTMAKGVDIVVERLPAPQEVISEALRLGFEPEEVVFNAGEEYLPVFAVDPRCVPEGYVAFARVVEGSGSVIYKGKPLKYRGWSYFR

Organism: Thermoproteus tenax (strain ATCC 35583 / DSM 2078 / JCM 9277 / NBRC 100435 / Kra 1) (NCBI:txid768679)

Solvent-accessible surfac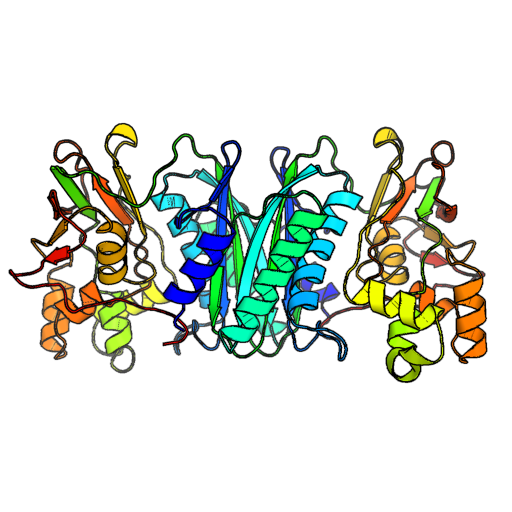e area (backbone atoms only — not comparable to full-atom values): 28394 Å² total; per-residue (Å²): 115,34,45,67,59,51,48,50,54,52,28,62,72,63,73,51,78,90,60,69,52,41,77,56,96,56,30,34,37,32,52,35,58,45,24,42,88,72,62,57,51,92,87,45,50,50,28,30,51,21,22,33,39,48,41,54,39,48,36,30,38,48,45,47,62,30,49,65,58,33,34,35,34,35,38,28,17,68,43,65,68,57,44,51,35,20,49,52,15,34,53,52,36,28,58,72,71,70,35,45,67,73,50,61,28,81,40,50,28,93,50,42,31,44,33,28,38,38,38,22,38,36,93,62,87,68,47,46,49,50,48,63,71,19,25,35,29,27,55,50,64,42,25,33,36,20,41,16,73,75,39,50,93,50,39,86,76,32,74,61,30,37,51,9,42,48,37,62,34,51,53,75,74,84,66,63,76,74,59,63,70,91,41,48,44,13,36,39,44,18,51,40,3,48,25,33,42,52,58,62,30,11,60,67,17,18,31,41,45,74,53,78,48,42,38,68,68,47,43,51,48,26,50,73,74,71,40,59,48,64,55,25,36,27,41,19,40,52,67,44,46,47,39,35,21,25,41,71,94,49,73,46,77,70,46,40,76,28,29,40,29,33,83,44,82,40,46,44,33,41,89,89,34,72,59,85,55,63,32,62,71,50,69,114,117,34,46,68,60,50,48,51,54,52,27,64,73,62,73,53,78,87,61,70,51,44,78,56,96,56,30,36,34,31,52,35,60,43,24,41,88,71,64,57,50,92,86,46,50,53,28,30,50,20,21,33,40,48,40,53,41,47,35,31,37,49,46,48,63,30,50,66,58,33,33,37,36,34,40,28,17,68,45,63,69,57,44,52,35,21,48,52,16,34,52,53,37,28,58,73,72,70,36,46,66,74,50,63,30,82,41,51,30,92,50,44,31,45,33,28,35,38,40,23,38,35,94,60,86,66,46,45,48,48,47,64,70,18,24,34,31,26,56,49,65,41,25,33,36,20,42,15,73,75,36,53,91,59,34,93,75,37,75,60,32,45,51,8,44,48,36,63,34,52,52,75,75,83,66,63,74,75,60,62,69,91,40,48,44,12,34,40,46,18,51,41,4,47,25,32,41,50,59,63,30,11,59,66,18,18,32,42,44,74,53,78,48,42,37,67,68,47,42,52,48,26,50,74,74,70,42,59,47,64,56,24,36,25,40,18,40,52,68,44,47,47,39,36,21,23,41,72,94,50,72,45,78,69,47,38,77,28,28,38,29,34,84,44,82,39,47,44,32,40,89,88,34,72,57,84,57,62,31,62,72,49,70,113

Foldseek 3Di:
DFPVVVVVVVCVVVVHDDALWDDDPQKTKHKDKDWCVPQPDPVEQLLLVLQLQQLSNVLRCVQQVWDWAEKEKEKEAQDPVSSVSSVNSNVVNCVLVVHHYPYYHYHYDDTIMMMMMIMTGDPDGAALAADAQWFKKWQLAFQLLLLLVVQVVVCVPDVSNVVNVVCSSHPNSPGPDDWDPVFFRHKDWAQQFQQQSQQSHLAQWEKEFADRSYDPSSCVVCVVVPHHSCCSGGAGHRNSIMMTTGNPVTDDPSMDGGMGIHGDHRFYHYPRHGDPHNTDIGPD/DFPVVVVVVVCVVVVHDDALFDDDPQKTKHKDKDWCVPQPDPVEQLLLVLQLQQLSNVLRCVQQVWDWAEKEKEKEAQDPVSSVSSVNSNVVNCVLVVHHYPYYHYHYDDTIMMMMMIMTGDPDGAALAADAQWFKKWQLAFQLLLLLVVCVVVPVPDPSNVVNVVCSRHPNQPAPDDWDPVFFRHKDWAQQFQQQSQQSHLAQWEKEFADRSHDPSSCVVCVVVPHHSCCSGGAGHRNSIMMTTGNPVTDDPSMDRGMGIHGDHRFYHYPRHGDPHNGDIGPD

Secondary structure (DSSP, 8-state):
--HHHHHHHHHHHHT----SSEEETTEEEEEEEEEHHHH--TT--HHHHHHHHHHHHHHHHHHTT-EEEEEEEEEEESSHHHHHHHHHHHHHHHHHHT-EEEEEEEEE-SS-EEEEEEEEE-S----SPPPTT-EEEE-S-TTHHHHHHHHGGGTTT-HHHHHHHHHHHS----PPPPPPGGGEEEEEE-TT-HHHHHHHHTTTEEEEE-S--S-HHHHHHHHHHT--HHHHHHS------EEEEE-GGG--TT-EEEEEEEESSS-EEETTEE-------TT-/--HHHHHHHHHHHHT----SSEEETTEEEEEEEEEHHHH--TT--HHHHHHHHHHHHHHHHHHTT-EEEEEEEEEEESSHHHHHHHHHHHHHHHHHHT-EEEEEEEEE-SS-EEEEEEEEE-S----SPPPTT-EEEE-S-TTHHHHHHHHGGGGGG-HHHHHHHHHHHS----PPPPPPGGGEEEEEE-TT-HHHHHHHHTTTEEEEE-S--S-HHHHHHHHHHT--HHHHHHS------EEEEE-GGG--TT-EEEEEEEESSS-EEETTEE-------S--

InterPro domains:
  IPR006283 Thiamine-monophosphate kinase-like [PTHR30270] (26-254)
  IPR016188 PurM-like, N-terminal domain [PF00586] (25-121)
  IPR036676 PurM-like, C-terminal domain superfamily [G3DSA:3.90.650.10] (131-283)
  IPR036676 PurM-like, C-terminal domain superfamily [SSF56042] (128-271)
  IPR036921 PurM-like, N-terminal domain superfamily [G3DSA:3.30.1330.10] (1-124)
  IPR036921 PurM-like, N-terminal domain superfamily [SSF55326] (25-121)

pLDDT: mean 94.86, std 6.17, range [61.41, 98.94]

Radius of gyration: 25.76 Å; Cα contacts (8 Å, |Δi|>4): 1446; chains: 2; bounding box: 45×76×64 Å